Protein AF-A0A3A5UY85-F1 (afdb_monomer)

Sequence (448 aa):
MHGHKLKMVFPMKDLMKEEVSGLGKKTQSRNLIFLYSEVRLLDKEVIKKYKILIQDVENYVLKKNGRRKATRKHWTPEDREKWKLRYPECPLCHESYDESNPITKEHITPLFLGGPERDCNVIAICHKCNKSRDNVMKKLLATTDIAQIRERWPAIKPAVDNFVIWCHITLYDYDNLDQVKDLNHAFKNERNIDLAVKNKNNFLINNSKSFFYSVLDSLRNITSKKDMPLNSGSDIKLDSVSSIIPAEKTNTSSINDNTIIRPDVIFDLNNWVLENWKNKSDYNKMKTQILRHEKDNGGNRKLRTILKDDFDIPKSWSVKKISSYFEDLKTKIQSSTVKTPINTVQEKEPNVIPSRDELKVILAKNITKRIGANTYKDGFKISQIAYIFKQSKEKYEVSWNKFFTHLGVKYEENVETTCKKLLLELDLTIEESLDKNGDQKYLFSESN

Nearest PDB structures (foldseek):
  8fnk-assembly1_8  TM=1.604E-01  e=4.053E+00  Trypanosoma brucei

Mean predicted aligned error: 19.49 Å

pLDDT: mean 78.73, std 24.29, range [28.2, 98.06]

Secondary structure (DSSP, 8-state):
-----------------S---SSSSHHHHHHHHHHHHS-PPPPHHHHHHTHHHHHHHHHHHTTTT-PPPPPPPPPPHHHHHHHHHH-SB-TTT-PBPSSSS-EEEEESS-GGGT--SSGGGEEEEEHHHHHHHHHHHHHHHS---HHHHHHTTTTTHHHHHHHHHHHHHHHH-GGGGGGGHHHHHHHHHHHS--HHHHHHHHTTT--S--HHHHHHHHHHHTTS------------------------------------PPPSS---HHHHHHHH--SGGGHHHHHHHHHHHHHHTT----HHHHHHHHH---TT--HHHHHHHHHHHHHHHHHHHSS-S----------PPPPHHHHHHHHHHHHHHHHTSGGGTT-B-HHHHHHHHHHHHHHTT--HHHHHHHTT----S-HHHHHHHHHHTSS-EEEEEE-TTS-EEEEEEPP-

Radius of gyration: 32.76 Å; Cα contacts (8 Å, |Δi|>4): 373; chains: 1; bounding box: 112×109×75 Å

Structure (mmCIF, N/CA/C/O backbone):
data_AF-A0A3A5UY85-F1
#
_entry.id   AF-A0A3A5UY85-F1
#
loop_
_atom_site.group_PDB
_atom_site.id
_atom_site.type_symbol
_atom_site.label_atom_id
_atom_site.label_alt_id
_atom_site.label_comp_id
_atom_site.label_asym_id
_atom_site.label_entity_id
_atom_site.label_seq_id
_atom_site.pdbx_PDB_ins_code
_atom_site.Cartn_x
_atom_site.Cartn_y
_atom_site.Cartn_z
_atom_site.occupancy
_atom_site.B_iso_or_equiv
_atom_site.auth_seq_id
_atom_site.auth_comp_id
_atom_site.auth_asym_id
_atom_site.auth_atom_id
_atom_site.pdbx_PDB_model_num
ATOM 1 N N . MET A 1 1 ? 46.409 -63.428 36.187 1.00 35.91 1 MET A N 1
ATOM 2 C CA . MET A 1 1 ? 47.517 -62.453 36.131 1.00 35.91 1 MET A CA 1
ATOM 3 C C . MET A 1 1 ? 46.951 -61.127 35.640 1.00 35.91 1 MET A C 1
ATOM 5 O O . MET A 1 1 ? 46.199 -61.150 34.679 1.00 35.91 1 MET A O 1
ATOM 9 N N . HIS A 1 2 ? 47.222 -60.063 36.408 1.00 31.78 2 HIS A N 1
ATOM 10 C CA . HIS A 1 2 ? 47.267 -58.613 36.115 1.00 31.78 2 HIS A CA 1
ATOM 11 C C . HIS A 1 2 ? 46.887 -58.169 34.691 1.00 31.78 2 HIS A C 1
ATOM 13 O O . HIS A 1 2 ? 47.357 -58.764 33.735 1.00 31.78 2 HIS A O 1
ATOM 19 N N . GLY A 1 3 ? 46.126 -57.105 34.429 1.00 30.69 3 GLY A N 1
ATOM 20 C CA . GLY A 1 3 ? 45.697 -55.886 35.141 1.00 30.69 3 GLY A CA 1
ATOM 21 C C . GLY A 1 3 ? 45.081 -54.973 34.047 1.00 30.69 3 GLY A C 1
ATOM 22 O O . GLY A 1 3 ? 45.159 -55.311 32.874 1.00 30.69 3 GLY A O 1
ATOM 23 N N . HIS A 1 4 ? 44.413 -53.842 34.246 1.00 33.75 4 HIS A N 1
ATOM 24 C CA . HIS A 1 4 ? 44.145 -52.975 35.379 1.00 33.75 4 HIS A CA 1
ATOM 25 C C . HIS A 1 4 ? 42.808 -52.258 35.104 1.00 33.75 4 HIS A C 1
ATOM 27 O O . HIS A 1 4 ? 42.545 -51.811 33.991 1.00 33.75 4 HIS A O 1
ATOM 33 N N . LYS A 1 5 ? 41.981 -52.121 36.146 1.00 37.00 5 LYS A N 1
ATOM 34 C CA . LYS A 1 5 ? 40.860 -51.176 36.223 1.00 37.00 5 LYS A CA 1
ATOM 35 C C . LYS A 1 5 ? 41.402 -49.781 36.536 1.00 37.00 5 LYS A C 1
ATOM 37 O O . LYS A 1 5 ? 42.218 -49.654 37.444 1.00 37.00 5 LYS A O 1
ATOM 42 N N . LEU A 1 6 ? 40.834 -48.754 35.910 1.00 30.16 6 LEU A N 1
ATOM 43 C CA . LEU A 1 6 ? 40.853 -47.382 36.421 1.00 30.16 6 LEU A CA 1
ATOM 44 C C . LEU A 1 6 ? 39.433 -46.804 36.357 1.00 30.16 6 LEU A C 1
ATOM 46 O O . LEU A 1 6 ? 38.905 -46.480 35.299 1.00 30.16 6 LEU A O 1
ATOM 50 N N . LYS A 1 7 ? 38.806 -46.747 37.537 1.00 35.53 7 LYS A N 1
ATOM 51 C CA . LYS A 1 7 ? 37.740 -45.800 37.884 1.00 35.53 7 LYS A CA 1
ATOM 52 C C . LYS A 1 7 ? 38.403 -44.446 38.143 1.00 35.53 7 LYS A C 1
ATOM 54 O O . LYS A 1 7 ? 39.467 -44.447 38.750 1.00 35.53 7 LYS A O 1
ATOM 59 N N . MET A 1 8 ? 37.730 -43.341 37.828 1.00 28.20 8 MET A N 1
ATOM 60 C CA . MET A 1 8 ? 37.436 -42.246 38.775 1.00 28.20 8 MET A CA 1
ATOM 61 C C . MET A 1 8 ? 36.585 -41.175 38.063 1.00 28.20 8 MET A C 1
ATOM 63 O O . MET A 1 8 ? 36.886 -40.804 36.939 1.00 28.20 8 MET A O 1
ATOM 67 N N . VAL A 1 9 ? 35.356 -40.926 38.530 1.00 29.23 9 VAL A N 1
ATOM 68 C CA . VAL A 1 9 ? 34.951 -39.882 39.504 1.00 29.23 9 VAL A CA 1
ATOM 69 C C . VAL A 1 9 ? 34.845 -38.499 38.843 1.00 29.23 9 VAL A C 1
ATOM 71 O O . VAL A 1 9 ? 35.841 -37.860 38.535 1.00 29.23 9 VAL A O 1
ATOM 74 N N . PHE A 1 10 ? 33.600 -38.042 38.672 1.00 31.34 10 PHE A N 1
ATOM 75 C CA . PHE A 1 10 ? 33.256 -36.627 38.498 1.00 31.34 10 PHE A CA 1
ATOM 76 C C . PHE A 1 10 ? 33.527 -35.861 39.801 1.00 31.34 10 PHE A C 1
ATOM 78 O O . PHE A 1 10 ? 33.289 -36.397 40.886 1.00 31.34 10 PHE A O 1
ATOM 85 N N . PRO A 1 11 ? 33.860 -34.567 39.698 1.00 33.00 11 PRO A N 1
ATOM 86 C CA . PRO A 1 11 ? 32.895 -33.612 40.230 1.00 33.00 11 PRO A CA 1
ATOM 87 C C . PRO A 1 11 ? 32.615 -32.430 39.294 1.00 33.00 11 PRO A C 1
ATOM 89 O O . PRO A 1 11 ? 33.495 -31.889 38.631 1.00 33.00 11 PRO A O 1
ATOM 92 N N . MET A 1 12 ? 31.346 -32.014 39.311 1.00 32.44 12 MET A N 1
ATOM 93 C CA . MET A 1 12 ? 30.898 -30.666 38.970 1.00 32.44 12 MET A CA 1
ATOM 94 C C . MET A 1 12 ? 31.735 -29.615 39.708 1.00 32.44 12 MET A C 1
ATOM 96 O O . MET A 1 12 ? 31.820 -29.670 40.936 1.00 32.44 12 MET A O 1
ATOM 100 N N . LYS A 1 13 ? 32.213 -28.604 38.981 1.00 34.31 13 LYS A N 1
ATOM 101 C CA . LYS A 1 13 ? 31.913 -27.176 39.191 1.00 34.31 13 LYS A CA 1
ATOM 102 C C . LYS A 1 13 ? 32.659 -26.351 38.136 1.00 34.31 13 LYS A C 1
ATOM 104 O O . LYS A 1 13 ? 33.757 -26.704 37.735 1.00 34.31 13 LYS A O 1
ATOM 109 N N . ASP A 1 14 ? 32.006 -25.273 37.716 1.00 37.28 14 ASP A N 1
ATOM 110 C CA . ASP A 1 14 ? 32.562 -24.142 36.968 1.00 37.28 14 ASP A CA 1
ATOM 111 C C . ASP A 1 14 ? 32.840 -24.341 35.472 1.00 37.28 14 ASP A C 1
ATOM 113 O O . ASP A 1 14 ? 33.970 -24.523 35.041 1.00 37.28 14 ASP A O 1
ATOM 117 N N . LEU A 1 15 ? 31.774 -24.213 34.671 1.00 29.98 15 LEU A N 1
ATOM 118 C CA . LEU A 1 15 ? 31.767 -23.486 33.388 1.00 29.98 15 LEU A CA 1
ATOM 119 C C . LEU A 1 15 ? 30.311 -23.296 32.920 1.00 29.98 15 LEU A C 1
ATOM 121 O O . LEU A 1 15 ? 29.871 -23.778 31.882 1.00 29.98 15 LEU A O 1
ATOM 125 N N . MET A 1 16 ? 29.526 -22.593 33.741 1.00 37.31 16 MET A N 1
ATOM 126 C CA . MET A 1 16 ? 28.366 -21.849 33.257 1.00 37.31 16 MET A CA 1
ATOM 127 C C . MET A 1 16 ? 28.784 -20.394 33.106 1.00 37.31 16 MET A C 1
ATOM 129 O O . MET A 1 16 ? 28.850 -19.673 34.099 1.00 37.31 16 MET A O 1
ATOM 133 N N . LYS A 1 17 ? 29.051 -19.975 31.870 1.00 36.53 17 LYS A N 1
ATOM 134 C CA . LYS A 1 17 ? 28.729 -18.645 31.342 1.00 36.53 17 LYS A CA 1
ATOM 135 C C . LYS A 1 17 ? 29.051 -18.620 29.849 1.00 36.53 17 LYS A C 1
ATOM 137 O O . LYS A 1 17 ? 30.120 -19.045 29.445 1.00 36.53 17 LYS A O 1
ATOM 142 N N . GLU A 1 18 ? 28.085 -18.089 29.104 1.00 34.22 18 GLU A N 1
ATOM 143 C CA . GLU A 1 18 ? 28.161 -17.684 27.696 1.00 34.22 18 GLU A CA 1
ATOM 144 C C . GLU A 1 18 ? 28.104 -18.800 26.644 1.00 34.22 18 GLU A C 1
ATOM 146 O O . GLU A 1 18 ? 29.111 -19.327 26.207 1.00 34.22 18 GLU A O 1
ATOM 151 N N . GLU A 1 19 ? 26.881 -19.119 26.200 1.00 33.03 19 GLU A N 1
ATOM 152 C CA . GLU A 1 19 ? 26.467 -18.963 24.791 1.00 33.03 19 GLU A CA 1
ATOM 153 C C . GLU A 1 19 ? 24.985 -19.357 24.623 1.00 33.03 19 GLU A C 1
ATOM 155 O O . GLU A 1 19 ? 24.621 -20.422 24.133 1.00 33.03 19 GLU A O 1
ATOM 160 N N . VAL A 1 20 ? 24.080 -18.457 25.026 1.00 36.06 20 VAL A N 1
ATOM 161 C CA . VAL A 1 20 ? 22.674 -18.481 24.584 1.00 36.06 20 VAL A CA 1
ATOM 162 C C . VAL A 1 20 ? 22.313 -17.089 24.072 1.00 36.06 20 VAL A C 1
ATOM 164 O O . VAL A 1 20 ? 21.656 -16.301 24.743 1.00 36.06 20 VAL A O 1
ATOM 167 N N . SER A 1 21 ? 22.782 -16.752 22.869 1.00 36.97 21 SER A N 1
ATOM 168 C CA . SER A 1 21 ? 22.345 -15.541 22.150 1.00 36.97 21 SER A CA 1
ATOM 169 C C . SER A 1 21 ? 22.345 -15.685 20.616 1.00 36.97 21 SER A C 1
ATOM 171 O O . SER A 1 21 ? 22.258 -14.694 19.893 1.00 36.97 21 SER A O 1
ATOM 173 N N . GLY A 1 22 ? 22.374 -16.918 20.087 1.00 36.06 22 GLY A N 1
ATOM 174 C CA . GLY A 1 22 ? 22.516 -17.179 18.644 1.00 36.06 22 GLY A CA 1
ATOM 175 C C . GLY A 1 22 ? 21.291 -17.722 17.892 1.00 36.06 22 GLY A C 1
ATOM 176 O O . GLY A 1 22 ? 21.334 -17.818 16.666 1.00 36.06 22 GLY A O 1
ATOM 177 N N . LEU A 1 23 ? 20.191 -18.080 18.569 1.00 33.75 23 LEU A N 1
ATOM 178 C CA . LEU A 1 23 ? 19.066 -18.807 17.943 1.00 33.75 23 LEU A CA 1
ATOM 179 C C . LEU A 1 23 ? 17.850 -17.948 17.545 1.00 33.75 23 LEU A C 1
ATOM 181 O O . LEU A 1 23 ? 16.936 -18.449 16.899 1.00 33.75 23 LEU A O 1
ATOM 185 N N . GLY A 1 24 ? 17.850 -16.643 17.832 1.00 35.28 24 GLY A N 1
ATOM 186 C CA . GLY A 1 24 ? 16.693 -15.771 17.564 1.00 35.28 24 GLY A CA 1
ATOM 187 C C . GLY A 1 24 ? 16.572 -15.210 16.138 1.00 35.28 24 GLY A C 1
ATOM 188 O O . GLY A 1 24 ? 15.502 -14.741 15.765 1.00 35.28 24 GLY A O 1
ATOM 189 N N . LYS A 1 25 ? 17.641 -15.235 15.324 1.00 37.88 25 LYS A N 1
ATOM 190 C CA . LYS A 1 25 ? 17.666 -14.566 14.000 1.00 37.88 25 LYS A CA 1
ATOM 191 C C . LYS A 1 25 ? 17.531 -15.513 12.797 1.00 37.88 25 LYS A C 1
ATOM 193 O O . LYS A 1 25 ? 17.111 -15.075 11.730 1.00 37.88 25 LYS A O 1
ATOM 198 N N . LYS A 1 26 ? 17.841 -16.808 12.953 1.00 40.97 26 LYS A N 1
ATOM 199 C CA . LYS A 1 26 ? 17.858 -17.793 11.847 1.00 40.97 26 LYS A CA 1
ATOM 200 C C . LYS A 1 26 ? 16.463 -18.217 11.361 1.00 40.97 26 LYS A C 1
ATOM 202 O O . LYS A 1 26 ? 16.309 -18.594 10.205 1.00 40.97 26 LYS A O 1
ATOM 207 N N . THR A 1 27 ? 15.434 -18.101 12.197 1.00 37.41 27 THR A N 1
ATOM 208 C CA . THR A 1 27 ? 14.047 -18.458 11.838 1.00 37.41 27 THR A CA 1
ATOM 209 C C . THR A 1 27 ? 13.308 -17.325 11.114 1.00 37.41 27 THR A C 1
ATOM 211 O O . THR A 1 27 ? 12.281 -17.552 10.479 1.00 37.41 27 THR A O 1
ATOM 214 N N . GLN A 1 28 ? 13.827 -16.093 11.171 1.00 39.16 28 GLN A N 1
ATOM 215 C CA . GLN A 1 28 ? 13.158 -14.909 10.626 1.00 39.16 28 GLN A CA 1
ATOM 216 C C . GLN A 1 28 ? 13.405 -14.727 9.118 1.00 39.16 28 GLN A C 1
ATOM 218 O O . GLN A 1 28 ? 12.504 -14.291 8.405 1.00 39.16 28 GLN A O 1
ATOM 223 N N . SER A 1 29 ? 14.580 -15.120 8.609 1.00 39.28 29 SER A N 1
ATOM 224 C CA . SER A 1 29 ? 14.909 -15.049 7.175 1.00 39.28 29 SER A CA 1
ATOM 225 C C . SER A 1 29 ? 14.191 -16.120 6.343 1.00 39.28 29 SER A C 1
ATOM 227 O O . SER A 1 29 ? 13.728 -15.817 5.244 1.00 39.28 29 SER A O 1
ATOM 229 N N . ARG A 1 30 ? 14.018 -17.339 6.881 1.00 37.47 30 ARG A N 1
ATOM 230 C CA . ARG A 1 30 ? 13.264 -18.428 6.226 1.00 37.47 30 ARG A CA 1
ATOM 231 C C . ARG A 1 30 ? 11.783 -18.084 6.014 1.00 37.47 30 ARG A C 1
ATOM 233 O O . ARG A 1 30 ? 11.247 -18.375 4.952 1.00 37.47 30 ARG A O 1
ATOM 240 N N . ASN A 1 31 ? 11.154 -17.377 6.956 1.00 40.06 31 ASN A N 1
ATOM 241 C CA . ASN A 1 31 ? 9.752 -16.952 6.831 1.00 40.06 31 ASN A CA 1
ATOM 242 C C . ASN A 1 31 ? 9.541 -15.783 5.852 1.00 40.06 31 ASN A C 1
ATOM 244 O O . ASN A 1 31 ? 8.447 -15.618 5.319 1.00 40.06 31 ASN A O 1
ATOM 248 N N . LEU A 1 32 ? 10.570 -14.969 5.591 1.00 40.25 32 LEU A N 1
ATOM 249 C CA . LEU A 1 32 ? 10.445 -13.801 4.713 1.00 40.25 32 LEU A CA 1
ATOM 250 C C . LEU A 1 32 ? 10.407 -14.164 3.223 1.00 40.25 32 LEU A C 1
ATOM 252 O O . LEU A 1 32 ? 9.747 -13.480 2.446 1.00 40.25 32 LEU A O 1
ATOM 256 N N . ILE A 1 33 ? 11.119 -15.220 2.821 1.00 40.25 33 ILE A N 1
ATOM 257 C CA . ILE A 1 33 ? 11.165 -15.686 1.425 1.00 40.25 33 ILE A CA 1
ATOM 258 C C . ILE A 1 33 ? 9.857 -16.391 1.042 1.00 40.25 33 ILE A C 1
ATOM 260 O O . ILE A 1 33 ? 9.385 -16.207 -0.076 1.00 40.25 33 ILE A O 1
ATOM 264 N N . PHE A 1 34 ? 9.232 -17.102 1.987 1.00 39.78 34 PHE A N 1
ATOM 265 C CA . PHE A 1 34 ? 7.960 -17.800 1.774 1.00 39.78 34 PHE A CA 1
ATOM 266 C C . PHE A 1 34 ? 6.793 -16.833 1.504 1.00 39.78 34 PHE A C 1
ATOM 268 O O . PHE A 1 34 ? 5.946 -17.085 0.652 1.00 39.78 34 PHE A O 1
ATOM 275 N N . LEU A 1 35 ? 6.789 -15.665 2.157 1.00 45.19 35 LEU A N 1
ATOM 276 C CA . LEU A 1 35 ? 5.697 -14.700 2.018 1.00 45.19 35 LEU A CA 1
ATOM 277 C C . LEU A 1 35 ? 5.619 -14.036 0.637 1.00 45.19 35 LEU A C 1
ATOM 279 O O . LEU A 1 35 ? 4.523 -13.665 0.245 1.00 45.19 35 LEU A O 1
ATOM 283 N N . TYR A 1 36 ? 6.718 -13.880 -0.117 1.00 47.06 36 TYR A N 1
ATOM 284 C CA . TYR A 1 36 ? 6.665 -13.204 -1.430 1.00 47.06 36 TYR A CA 1
ATOM 285 C C . TYR A 1 36 ? 6.184 -14.109 -2.572 1.00 47.06 36 TYR A C 1
ATOM 287 O O . TYR A 1 36 ? 5.595 -13.596 -3.523 1.00 47.06 36 TYR A O 1
ATOM 295 N N . SER A 1 37 ? 6.408 -15.425 -2.490 1.00 43.88 37 SER A N 1
ATOM 296 C CA . SER A 1 37 ? 5.888 -16.397 -3.464 1.00 43.88 37 SER A CA 1
ATOM 297 C C . SER A 1 37 ? 4.410 -16.725 -3.245 1.00 43.88 37 SER A C 1
ATOM 299 O O . SER A 1 37 ? 3.731 -17.089 -4.200 1.00 43.88 37 SER A O 1
ATOM 301 N N . GLU A 1 38 ? 3.903 -16.560 -2.020 1.00 50.88 38 GLU A N 1
ATOM 302 C CA . GLU A 1 38 ? 2.523 -16.902 -1.649 1.00 50.88 38 GLU A CA 1
ATOM 303 C C . GLU A 1 38 ? 1.582 -15.701 -1.523 1.00 50.88 38 GLU A C 1
ATOM 305 O O . GLU A 1 38 ? 0.429 -15.883 -1.143 1.00 50.88 38 GLU A O 1
ATOM 310 N N . VAL A 1 39 ? 2.017 -14.476 -1.851 1.00 59.44 39 VAL A N 1
ATOM 311 C CA . VAL A 1 39 ? 1.088 -13.339 -1.889 1.00 59.44 39 VAL A CA 1
ATOM 312 C C . VAL A 1 39 ? 0.005 -13.630 -2.927 1.00 59.44 39 VAL A C 1
ATOM 314 O O . VAL A 1 39 ? 0.216 -13.454 -4.133 1.00 59.44 39 VAL A O 1
ATOM 317 N N . ARG A 1 40 ? -1.166 -14.068 -2.457 1.00 66.75 40 ARG A N 1
ATOM 318 C CA . ARG A 1 40 ? -2.323 -14.299 -3.309 1.00 66.75 40 ARG A CA 1
ATOM 319 C C . ARG A 1 40 ? -2.655 -12.989 -4.014 1.00 66.75 40 ARG A C 1
ATOM 321 O O . ARG A 1 40 ? -2.684 -11.913 -3.408 1.00 66.75 40 ARG A O 1
ATOM 328 N N . LEU A 1 41 ? -2.833 -13.073 -5.327 1.00 78.62 41 LEU A N 1
ATOM 329 C CA . LEU A 1 41 ? -3.281 -11.928 -6.102 1.00 78.62 41 LEU A CA 1
ATOM 330 C C . LEU A 1 41 ? -4.727 -11.642 -5.702 1.00 78.62 41 LEU A C 1
ATOM 332 O O . LEU A 1 41 ? -5.552 -12.552 -5.704 1.00 78.62 41 LEU A O 1
ATOM 336 N N . LEU A 1 42 ? -4.999 -10.390 -5.344 1.00 87.69 42 LEU A N 1
ATOM 337 C CA . LEU A 1 42 ? -6.353 -9.922 -5.075 1.00 87.69 42 LEU A CA 1
ATOM 338 C C . LEU A 1 42 ? -7.204 -10.041 -6.335 1.00 87.69 42 LEU A C 1
ATOM 340 O O . LEU A 1 42 ? -6.714 -9.793 -7.445 1.00 87.69 42 LEU A O 1
ATOM 344 N N . ASP A 1 43 ? -8.488 -10.342 -6.155 1.00 90.69 43 ASP A N 1
ATOM 345 C CA . ASP A 1 43 ? -9.430 -10.328 -7.262 1.00 90.69 43 ASP A CA 1
ATOM 346 C C . ASP A 1 43 ? -9.480 -8.949 -7.931 1.00 90.69 43 ASP A C 1
ATOM 348 O O . ASP A 1 43 ? -9.370 -7.893 -7.297 1.00 90.69 43 ASP A O 1
ATOM 352 N N . LYS A 1 44 ? -9.666 -8.949 -9.256 1.00 91.00 44 LYS A N 1
ATOM 353 C CA . LYS A 1 44 ? -9.647 -7.722 -10.068 1.00 91.00 44 LYS A CA 1
ATOM 354 C C . LYS A 1 44 ? -10.682 -6.697 -9.600 1.00 91.00 44 LYS A C 1
ATOM 356 O O . LYS A 1 44 ? -10.389 -5.503 -9.620 1.00 91.00 44 LYS A O 1
ATOM 361 N N . GLU A 1 45 ? -11.854 -7.147 -9.153 1.00 94.44 45 GLU A N 1
ATOM 362 C CA . GLU A 1 45 ? -12.906 -6.262 -8.641 1.00 94.44 45 GLU A CA 1
ATOM 363 C C . GLU A 1 45 ? -12.510 -5.598 -7.315 1.00 94.44 45 GLU A C 1
ATOM 365 O O . GLU A 1 45 ? -12.752 -4.404 -7.133 1.00 94.44 45 GLU A O 1
ATOM 370 N N . VAL A 1 46 ? -11.799 -6.310 -6.435 1.00 93.75 46 VAL A N 1
ATOM 371 C CA . VAL A 1 46 ? -11.248 -5.747 -5.191 1.00 93.75 46 VAL A CA 1
ATOM 372 C C . VAL A 1 46 ? -10.190 -4.698 -5.521 1.00 93.75 46 VAL A C 1
ATOM 374 O O . VAL A 1 46 ? -10.244 -3.572 -5.029 1.00 93.75 46 VAL A O 1
ATOM 377 N N . ILE A 1 47 ? -9.260 -5.018 -6.427 1.00 94.06 47 ILE A N 1
ATOM 378 C CA . ILE A 1 47 ? -8.240 -4.063 -6.887 1.00 94.06 47 ILE A CA 1
ATOM 379 C C . ILE A 1 47 ? -8.900 -2.817 -7.487 1.00 94.06 47 ILE A C 1
ATOM 381 O O . ILE A 1 47 ? -8.480 -1.695 -7.205 1.00 94.06 47 ILE A O 1
ATOM 385 N N . LYS A 1 48 ? -9.951 -2.991 -8.296 1.00 94.94 48 LYS A N 1
ATOM 386 C CA . LYS A 1 48 ? -10.708 -1.892 -8.904 1.00 94.94 48 LYS A CA 1
ATOM 387 C C . LYS A 1 48 ? -11.392 -1.026 -7.845 1.00 94.94 48 LYS A C 1
ATOM 389 O O . LYS A 1 48 ? -11.284 0.198 -7.928 1.00 94.94 48 LYS A O 1
ATOM 394 N N . LYS A 1 49 ? -12.018 -1.636 -6.833 1.00 96.56 49 LYS A N 1
ATOM 395 C CA . LYS A 1 49 ? -12.637 -0.947 -5.687 1.00 96.56 49 LYS A CA 1
ATOM 396 C C . LYS A 1 49 ? -11.624 -0.086 -4.928 1.00 96.56 49 LYS A C 1
ATOM 398 O O . LYS A 1 49 ? -11.911 1.065 -4.611 1.00 96.56 49 LYS A O 1
ATOM 403 N N . TYR A 1 50 ? -10.413 -0.601 -4.713 1.00 97.00 50 TYR A N 1
ATOM 404 C CA . TYR A 1 50 ? -9.342 0.088 -3.984 1.00 97.00 50 TYR A CA 1
ATOM 405 C C . TYR A 1 50 ? -8.349 0.852 -4.878 1.00 97.00 50 TYR A C 1
ATOM 407 O O . TYR A 1 50 ? -7.321 1.332 -4.396 1.00 97.00 50 TYR A O 1
ATOM 415 N N . LYS A 1 51 ? -8.647 1.034 -6.171 1.00 96.62 51 LYS A N 1
ATOM 416 C CA . LYS A 1 51 ? -7.721 1.627 -7.151 1.00 96.62 51 LYS A CA 1
ATOM 417 C C . LYS A 1 51 ? -7.202 3.005 -6.735 1.00 96.62 51 LYS A C 1
ATOM 419 O O . LYS A 1 51 ? -6.014 3.275 -6.888 1.00 96.62 51 LYS A O 1
ATOM 424 N N . ILE A 1 52 ? -8.075 3.868 -6.207 1.00 96.38 52 ILE A N 1
ATOM 425 C CA . ILE A 1 52 ? -7.698 5.228 -5.782 1.00 96.38 52 ILE A CA 1
ATOM 426 C C . ILE A 1 52 ? -6.681 5.167 -4.636 1.00 96.38 52 ILE A C 1
ATOM 428 O O . ILE A 1 52 ? -5.650 5.833 -4.690 1.00 96.38 52 ILE A O 1
ATOM 432 N N . LEU A 1 53 ? -6.937 4.317 -3.639 1.00 96.75 53 LEU A N 1
ATOM 433 C CA . LEU A 1 53 ? -6.058 4.113 -2.490 1.00 96.75 53 LEU A CA 1
ATOM 434 C C . LEU A 1 53 ? -4.677 3.594 -2.917 1.00 96.75 53 LEU A C 1
ATOM 436 O O . LEU A 1 53 ? -3.658 4.148 -2.503 1.00 96.75 53 LEU A O 1
ATOM 440 N N . ILE A 1 54 ? -4.645 2.574 -3.779 1.00 97.19 54 ILE A N 1
ATOM 441 C CA . ILE A 1 54 ? -3.403 2.020 -4.342 1.00 97.19 54 ILE A CA 1
ATOM 442 C C . ILE A 1 54 ? -2.623 3.110 -5.084 1.00 97.19 54 ILE A C 1
ATOM 444 O O . ILE A 1 54 ? -1.420 3.275 -4.874 1.00 97.19 54 ILE A O 1
ATOM 448 N N . GLN A 1 55 ? -3.309 3.887 -5.927 1.00 96.88 55 GLN A N 1
ATOM 449 C CA . GLN A 1 55 ? -2.690 4.957 -6.701 1.00 96.88 55 GLN A CA 1
ATOM 450 C C . GLN A 1 55 ? -2.113 6.053 -5.798 1.00 96.88 55 GLN A C 1
ATOM 452 O O . GLN A 1 55 ? -1.029 6.567 -6.072 1.00 96.88 55 GLN A O 1
ATOM 457 N N . ASP A 1 56 ? -2.803 6.409 -4.714 1.00 95.56 56 ASP A N 1
ATOM 458 C CA . ASP A 1 56 ? -2.330 7.398 -3.748 1.00 95.56 56 ASP A CA 1
ATOM 459 C C . ASP A 1 56 ? -1.057 6.948 -3.023 1.00 95.56 56 ASP A C 1
ATOM 461 O O . ASP A 1 56 ? -0.112 7.737 -2.891 1.00 95.56 56 ASP A O 1
ATOM 465 N N . VAL A 1 57 ? -1.011 5.683 -2.597 1.00 97.38 57 VAL A N 1
ATOM 466 C CA . VAL A 1 57 ? 0.180 5.079 -1.984 1.00 97.38 57 VAL A CA 1
ATOM 467 C C . VAL A 1 57 ? 1.328 5.047 -2.983 1.00 97.38 57 VAL A C 1
ATOM 469 O O . VAL A 1 57 ? 2.423 5.513 -2.671 1.00 97.38 57 VAL A O 1
ATOM 472 N N . GLU A 1 58 ? 1.086 4.578 -4.208 1.00 97.19 58 GLU A N 1
ATOM 473 C CA . GLU A 1 58 ? 2.103 4.554 -5.258 1.00 97.19 58 GLU A CA 1
ATOM 474 C C . GLU A 1 58 ? 2.645 5.960 -5.546 1.00 97.19 58 GLU A C 1
ATOM 476 O O . GLU A 1 58 ? 3.860 6.165 -5.591 1.00 97.19 58 GLU A O 1
ATOM 481 N N . ASN A 1 59 ? 1.765 6.949 -5.704 1.00 96.31 59 ASN A N 1
ATOM 482 C CA . ASN A 1 59 ? 2.161 8.328 -5.968 1.00 96.31 59 ASN A CA 1
ATOM 483 C C . ASN A 1 59 ? 3.032 8.900 -4.843 1.00 96.31 59 ASN A C 1
ATOM 485 O O . ASN A 1 59 ? 3.968 9.661 -5.106 1.00 96.31 59 ASN A O 1
ATOM 489 N N . TYR A 1 60 ? 2.749 8.535 -3.591 1.00 97.00 60 TYR A N 1
ATOM 490 C CA . TYR A 1 60 ? 3.558 8.926 -2.443 1.00 97.00 60 TYR A CA 1
ATOM 491 C C . TYR A 1 60 ? 4.914 8.202 -2.407 1.00 97.00 60 TYR A C 1
ATOM 493 O O . TYR A 1 60 ? 5.963 8.843 -2.247 1.00 97.00 60 TYR A O 1
ATOM 501 N N . VAL A 1 61 ? 4.917 6.876 -2.589 1.00 96.19 61 VAL A N 1
ATOM 502 C CA . VAL A 1 61 ? 6.137 6.058 -2.630 1.00 96.19 61 VAL A CA 1
ATOM 503 C C . VAL A 1 61 ? 7.056 6.578 -3.733 1.00 96.19 61 VAL A C 1
ATOM 505 O O . VAL A 1 61 ? 8.207 6.899 -3.457 1.00 96.19 61 VAL A O 1
ATOM 508 N N . LEU A 1 62 ? 6.542 6.805 -4.939 1.00 94.69 62 LEU A N 1
ATOM 509 C CA . LEU A 1 62 ? 7.312 7.292 -6.086 1.00 94.69 62 LEU A CA 1
ATOM 510 C C . LEU A 1 62 ? 7.562 8.808 -6.092 1.00 94.69 62 LEU A C 1
ATOM 512 O O . LEU A 1 62 ? 8.120 9.327 -7.053 1.00 94.69 62 LEU A O 1
ATOM 516 N N . LYS A 1 63 ? 7.165 9.534 -5.037 1.00 92.19 63 LYS A N 1
ATOM 517 C CA . LYS A 1 63 ? 7.281 11.002 -4.927 1.00 92.19 63 LYS A CA 1
ATOM 518 C C . LYS A 1 63 ? 6.630 11.786 -6.084 1.00 92.19 63 LYS A C 1
ATOM 520 O O . LYS A 1 63 ? 6.942 12.963 -6.248 1.00 92.19 63 LYS A O 1
ATOM 525 N N . LYS A 1 64 ? 5.686 11.196 -6.828 1.00 86.94 64 LYS A N 1
ATOM 526 C CA . LYS A 1 64 ? 5.000 11.834 -7.972 1.00 86.94 64 LYS A CA 1
ATOM 527 C C . LYS A 1 64 ? 4.309 13.145 -7.574 1.00 86.94 64 LYS A C 1
ATOM 529 O O . LYS A 1 64 ? 4.338 14.111 -8.322 1.00 86.94 64 LYS A O 1
ATOM 534 N N . ASN A 1 65 ? 3.782 13.206 -6.350 1.00 79.25 65 ASN A N 1
ATOM 535 C CA . ASN A 1 65 ? 2.983 14.342 -5.876 1.00 79.25 65 ASN A CA 1
ATOM 536 C C . ASN A 1 65 ? 3.758 15.285 -4.934 1.00 79.25 65 ASN A C 1
ATOM 538 O O . ASN A 1 65 ? 3.150 16.130 -4.280 1.00 79.25 65 ASN A O 1
ATOM 542 N N . GLY A 1 66 ? 5.071 15.083 -4.746 1.00 84.06 66 GLY A N 1
ATOM 543 C CA . GLY A 1 66 ? 5.894 15.884 -3.823 1.00 84.06 66 GLY A CA 1
ATOM 544 C C . GLY A 1 66 ? 5.461 15.851 -2.344 1.00 84.06 66 GLY A C 1
ATOM 545 O O . GLY A 1 66 ? 5.981 16.615 -1.528 1.00 84.06 66 GLY A O 1
ATOM 546 N N . ARG A 1 67 ? 4.507 14.981 -1.977 1.00 88.44 67 ARG A N 1
ATOM 547 C CA . ARG A 1 67 ? 3.960 14.879 -0.617 1.00 88.44 67 ARG A CA 1
ATOM 548 C C . ARG A 1 67 ? 5.054 14.440 0.359 1.00 88.44 67 ARG A C 1
ATOM 550 O O . ARG A 1 67 ? 5.767 13.465 0.124 1.00 88.44 67 ARG A O 1
ATOM 557 N N . ARG A 1 68 ? 5.159 15.149 1.484 1.00 90.19 68 ARG A N 1
ATOM 558 C CA . ARG A 1 68 ? 6.021 14.770 2.614 1.00 90.19 68 ARG A CA 1
ATOM 559 C C . ARG A 1 68 ? 5.266 13.833 3.556 1.00 90.19 68 ARG A C 1
ATOM 561 O O . ARG A 1 68 ? 4.038 13.883 3.612 1.00 90.19 68 ARG A O 1
ATOM 568 N N . LYS A 1 69 ? 6.001 13.004 4.305 1.00 92.00 69 LYS A N 1
ATOM 569 C CA . LYS A 1 69 ? 5.437 12.193 5.396 1.00 92.00 69 LYS A CA 1
ATOM 570 C C . LYS A 1 69 ? 4.703 13.119 6.363 1.00 92.00 69 LYS A C 1
ATOM 572 O O . LYS A 1 69 ? 5.277 14.119 6.792 1.00 92.00 69 LYS A O 1
ATOM 577 N N . ALA A 1 70 ? 3.455 12.801 6.692 1.00 93.62 70 ALA A N 1
ATOM 578 C CA . ALA A 1 70 ? 2.721 13.584 7.675 1.00 93.62 70 ALA A CA 1
ATOM 579 C C . ALA A 1 70 ? 3.336 13.403 9.074 1.00 93.62 70 ALA A C 1
ATOM 581 O O . ALA A 1 70 ? 3.782 12.310 9.438 1.00 93.62 70 ALA A O 1
ATOM 582 N N . THR A 1 71 ? 3.362 14.480 9.855 1.00 94.44 71 THR A N 1
ATOM 583 C CA . THR A 1 71 ? 3.815 14.445 11.249 1.00 94.44 71 THR A CA 1
ATOM 584 C C . THR A 1 71 ? 2.729 13.818 12.115 1.00 94.44 71 THR A C 1
ATOM 586 O O . THR A 1 71 ? 1.608 14.327 12.159 1.00 94.44 71 THR A O 1
ATOM 589 N N . ARG A 1 72 ? 3.064 12.727 12.813 1.00 94.12 72 ARG A N 1
ATOM 590 C CA . ARG A 1 72 ? 2.159 12.065 13.760 1.00 94.12 72 ARG A CA 1
ATOM 591 C C . ARG A 1 72 ? 1.850 13.016 14.914 1.00 94.12 72 ARG A C 1
ATOM 593 O O . ARG A 1 72 ? 2.770 13.503 15.564 1.00 94.12 72 ARG A O 1
ATOM 600 N N . LYS A 1 73 ? 0.568 13.251 15.189 1.00 94.12 73 LYS A N 1
ATOM 601 C CA . LYS A 1 73 ? 0.122 13.988 16.376 1.00 94.12 73 LYS A CA 1
ATOM 602 C C . LYS A 1 73 ? -0.219 12.999 17.482 1.00 94.12 73 LYS A C 1
ATOM 604 O O . LYS A 1 73 ? -0.970 12.051 17.246 1.00 94.12 73 LYS A O 1
ATOM 609 N N . HIS A 1 74 ? 0.291 13.230 18.682 1.00 94.50 74 HIS A N 1
ATOM 610 C CA . HIS A 1 74 ? -0.104 12.458 19.856 1.00 94.50 74 HIS A CA 1
ATOM 611 C C . HIS A 1 74 ? -1.498 12.888 20.324 1.00 94.50 74 HIS A C 1
ATOM 613 O O . HIS A 1 74 ? -1.846 14.059 20.211 1.00 94.50 74 HIS A O 1
ATOM 619 N N . TRP A 1 75 ? -2.299 11.934 20.797 1.00 95.56 75 TRP A N 1
ATOM 620 C CA . TRP A 1 75 ? -3.563 12.237 21.470 1.00 95.56 75 TRP A CA 1
ATOM 621 C C . TRP A 1 75 ? -3.305 12.647 22.910 1.00 95.56 75 TRP A C 1
ATOM 623 O O . TRP A 1 75 ? -2.545 11.967 23.610 1.00 95.56 75 TRP A O 1
ATOM 633 N N . THR A 1 76 ? -3.979 13.708 23.344 1.00 96.50 76 THR A N 1
ATOM 634 C CA . THR A 1 76 ? -4.071 14.048 24.766 1.00 96.50 76 THR A CA 1
ATOM 635 C C . THR A 1 76 ? -4.983 13.045 25.495 1.00 96.50 76 THR A C 1
ATOM 637 O O . THR A 1 76 ? -5.682 12.255 24.844 1.00 96.50 76 THR A O 1
ATOM 640 N N . PRO A 1 77 ? -4.993 13.016 26.839 1.00 96.31 77 PRO A N 1
ATOM 641 C CA . PRO A 1 77 ? -5.977 12.239 27.593 1.00 96.31 77 PRO A CA 1
ATOM 642 C C . PRO A 1 77 ? -7.426 12.577 27.204 1.00 96.31 77 PRO A C 1
ATOM 644 O O . PRO A 1 77 ? -8.228 11.672 26.985 1.00 96.31 77 PRO A O 1
ATOM 647 N N . GLU A 1 78 ? -7.745 13.856 26.999 1.00 96.81 78 GLU A N 1
ATOM 648 C CA . GLU A 1 78 ? -9.084 14.316 26.607 1.00 96.81 78 GLU A CA 1
ATOM 649 C C . GLU A 1 78 ? -9.471 13.827 25.205 1.00 96.81 78 GLU A C 1
ATOM 651 O O . GLU A 1 78 ? -10.625 13.467 24.968 1.00 96.81 78 GLU A O 1
ATOM 656 N N . ASP A 1 79 ? -8.516 13.782 24.268 1.00 95.31 79 ASP A N 1
ATOM 657 C CA . ASP A 1 79 ? -8.745 13.191 22.948 1.00 95.31 79 ASP A CA 1
ATOM 658 C C . ASP A 1 79 ? -9.113 11.708 23.073 1.00 95.31 79 ASP A C 1
ATOM 660 O O . ASP A 1 79 ? -10.050 11.249 22.420 1.00 95.31 79 ASP A O 1
ATOM 664 N N . ARG A 1 80 ? -8.406 10.953 23.926 1.00 96.19 80 ARG A N 1
ATOM 665 C CA . ARG A 1 80 ? -8.679 9.522 24.140 1.00 96.19 80 ARG A CA 1
ATOM 666 C C . ARG A 1 80 ? -10.084 9.298 24.684 1.00 96.19 80 ARG A C 1
ATOM 668 O O . ARG A 1 80 ? -10.774 8.427 24.165 1.00 96.19 80 ARG A O 1
ATOM 675 N N . GLU A 1 81 ? 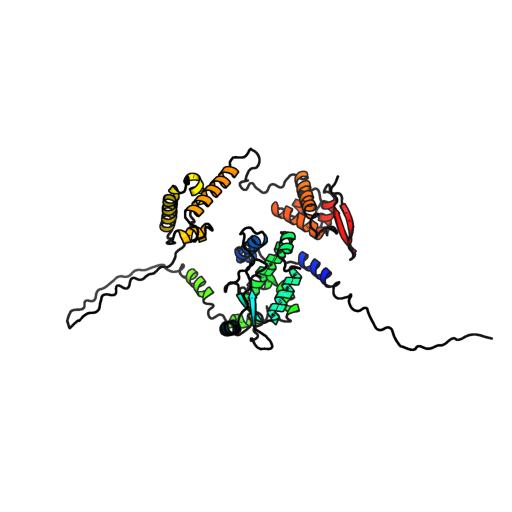-10.523 10.095 25.655 1.00 95.56 81 GLU A N 1
ATOM 676 C CA . GLU A 1 81 ? -11.883 9.996 26.199 1.00 95.56 81 GLU A CA 1
ATOM 677 C C . GLU A 1 81 ? -12.947 10.327 25.144 1.00 95.56 81 GLU A C 1
ATOM 679 O O . GLU A 1 81 ? -13.908 9.577 24.975 1.00 95.56 81 GLU A O 1
ATOM 684 N N . LYS A 1 82 ? -12.739 11.365 24.321 1.00 95.25 82 LYS A N 1
ATOM 685 C CA . LYS A 1 82 ? -13.633 11.653 23.182 1.00 95.25 82 LYS A CA 1
ATOM 686 C C . LYS A 1 82 ? -13.712 10.488 22.193 1.00 95.25 82 LYS A C 1
ATOM 688 O O . LYS A 1 82 ? -14.783 10.222 21.650 1.00 95.25 82 LYS A O 1
ATOM 693 N N . TRP A 1 83 ? -12.597 9.805 21.935 1.00 95.31 83 TRP A N 1
ATOM 694 C CA . TRP A 1 83 ? -12.575 8.641 21.050 1.00 95.31 83 TRP A CA 1
ATOM 695 C C . TRP A 1 83 ? -13.257 7.419 21.664 1.00 95.31 83 TRP A C 1
ATOM 697 O O . TRP A 1 83 ? -14.016 6.771 20.949 1.00 95.31 83 TRP A O 1
ATOM 707 N N . LYS A 1 84 ? -13.070 7.154 22.964 1.00 95.56 84 LYS A N 1
ATOM 708 C CA . LYS A 1 84 ? -13.806 6.105 23.692 1.00 95.56 84 LYS A CA 1
ATOM 709 C C . LYS A 1 84 ? -15.318 6.344 23.668 1.00 95.56 84 LYS A C 1
ATOM 711 O O . LYS A 1 84 ? -16.077 5.403 23.502 1.00 95.56 84 LYS A O 1
ATOM 716 N N . LEU A 1 85 ? -15.771 7.596 23.770 1.00 94.12 85 LEU A N 1
ATOM 717 C CA . LEU A 1 85 ? -17.201 7.919 23.672 1.00 94.12 85 LEU A CA 1
ATOM 718 C C . LEU A 1 85 ? -17.778 7.647 22.273 1.00 94.12 85 LEU A C 1
ATOM 720 O O . LEU A 1 85 ? -18.925 7.231 22.151 1.00 94.12 85 LEU A O 1
ATOM 724 N N . ARG A 1 86 ? -16.999 7.889 21.210 1.00 92.62 86 ARG A N 1
ATOM 725 C CA . ARG A 1 86 ? -17.429 7.637 19.820 1.00 92.62 86 ARG A CA 1
ATOM 726 C C . ARG A 1 86 ? -17.382 6.158 19.450 1.00 92.62 86 ARG A C 1
ATOM 728 O O . ARG A 1 86 ? -18.225 5.689 18.696 1.00 92.62 86 ARG A O 1
ATOM 735 N N . TYR A 1 87 ? -16.369 5.463 19.948 1.00 93.69 87 TYR A N 1
ATOM 736 C CA . TYR A 1 87 ? -16.113 4.054 19.706 1.00 93.69 87 TYR A CA 1
ATOM 737 C C . TYR A 1 87 ? -15.786 3.437 21.067 1.00 93.69 87 TYR A C 1
ATOM 739 O O . TYR A 1 87 ? -14.638 3.538 21.494 1.00 93.69 87 TYR A O 1
ATOM 747 N N . PRO A 1 88 ? -16.769 2.860 21.779 1.00 94.69 88 PRO A N 1
ATOM 748 C CA . PRO A 1 88 ? -16.553 2.314 23.124 1.00 94.69 88 PRO A CA 1
ATOM 749 C C . PRO A 1 88 ? -15.697 1.042 23.129 1.00 94.69 88 PRO A C 1
ATOM 751 O O . PRO A 1 88 ? -15.095 0.695 24.146 1.00 94.69 88 PRO A O 1
ATOM 754 N N . GLU A 1 89 ? -15.591 0.380 21.979 1.00 96.81 89 GLU A N 1
ATOM 755 C CA . GLU A 1 89 ? -14.866 -0.873 21.802 1.00 96.81 89 GLU A CA 1
ATOM 756 C C . GLU A 1 89 ? -13.860 -0.785 20.650 1.00 96.81 89 GLU A C 1
ATOM 758 O O . GLU A 1 89 ? -13.944 0.060 19.751 1.00 96.81 89 GLU A O 1
ATOM 763 N N . CYS A 1 90 ? -12.879 -1.683 20.673 1.00 96.88 90 CYS A N 1
ATOM 764 C CA . CYS A 1 90 ? -11.930 -1.851 19.582 1.00 96.88 90 CYS A CA 1
ATOM 765 C C . CYS A 1 90 ? -12.617 -2.445 18.343 1.00 96.88 90 CYS A C 1
ATOM 767 O O . CYS A 1 90 ? -13.069 -3.584 18.420 1.00 96.88 90 CYS A O 1
ATOM 769 N N . PRO A 1 91 ? -12.592 -1.787 17.169 1.00 94.56 91 PRO A N 1
ATOM 770 C CA . PRO A 1 91 ? -13.296 -2.264 15.972 1.00 94.56 91 PRO A CA 1
ATOM 771 C C . PRO A 1 91 ? -12.733 -3.573 15.390 1.00 94.56 91 PRO A C 1
ATOM 773 O O . PRO A 1 91 ? -13.343 -4.168 14.508 1.00 94.56 91 PRO A O 1
ATOM 776 N N . LEU A 1 92 ? -11.564 -4.028 15.860 1.00 94.50 92 LEU A N 1
ATOM 777 C CA . LEU A 1 92 ? -10.950 -5.286 15.426 1.00 94.50 92 LEU A CA 1
ATOM 778 C C . LEU A 1 92 ? -11.290 -6.464 16.346 1.00 94.50 92 LEU A C 1
ATOM 780 O O . LEU A 1 92 ? -11.564 -7.559 15.864 1.00 94.50 92 LEU A O 1
ATOM 784 N N . CYS A 1 93 ? -11.236 -6.273 17.669 1.00 94.94 93 CYS A N 1
ATOM 785 C CA . CYS A 1 93 ? -11.432 -7.367 18.630 1.00 94.94 93 CYS A CA 1
ATOM 786 C C . CYS A 1 93 ? -12.734 -7.287 19.432 1.00 94.94 93 CYS A C 1
ATOM 788 O O . CYS A 1 93 ? -13.060 -8.272 20.102 1.00 94.94 93 CYS A O 1
ATOM 790 N N . HIS A 1 94 ? -13.446 -6.158 19.347 1.00 94.25 94 HIS A N 1
ATOM 791 C CA . HIS A 1 94 ? -14.665 -5.823 20.096 1.00 94.25 94 HIS A CA 1
ATOM 792 C C . HIS A 1 94 ? -14.482 -5.928 21.617 1.00 94.25 94 HIS A C 1
ATOM 794 O O . HIS A 1 94 ? -15.380 -6.312 22.348 1.00 94.25 94 HIS A O 1
ATOM 800 N N . GLU A 1 95 ? -13.263 -5.663 22.097 1.00 95.75 95 GLU A N 1
ATOM 801 C CA . GLU A 1 95 ? -12.986 -5.527 23.532 1.00 95.75 95 GLU A CA 1
ATOM 802 C C . GLU A 1 95 ? -13.103 -4.045 23.904 1.00 95.75 95 GLU A C 1
ATOM 804 O O . GLU A 1 95 ? -12.632 -3.185 23.148 1.00 95.75 95 GLU A O 1
ATOM 809 N N . SER A 1 96 ? -13.683 -3.757 25.069 1.00 96.88 96 SER A N 1
ATOM 810 C CA . SER A 1 96 ? -13.739 -2.414 25.648 1.00 96.88 96 SER A CA 1
ATOM 811 C C . SER A 1 96 ? -12.344 -1.852 25.925 1.00 96.88 96 SER A C 1
ATOM 813 O O . SER A 1 96 ? -11.358 -2.586 26.071 1.00 96.88 96 SER A O 1
ATOM 815 N N . TYR A 1 97 ? -12.254 -0.526 25.999 1.00 97.31 97 TYR A N 1
ATOM 816 C CA . TYR A 1 97 ? -11.022 0.160 26.374 1.00 97.31 97 TYR A CA 1
ATOM 817 C C . TYR A 1 97 ? -10.932 0.349 27.887 1.00 97.31 97 TYR A C 1
ATOM 819 O O . TYR A 1 97 ? -11.698 1.116 28.466 1.00 97.31 97 TYR A O 1
ATOM 827 N N . ASP A 1 98 ? -9.935 -0.273 28.504 1.00 94.56 98 ASP A N 1
ATOM 828 C CA . ASP A 1 98 ? -9.627 -0.150 29.931 1.00 94.56 98 ASP A CA 1
ATOM 829 C C . ASP A 1 98 ? -8.105 -0.081 30.157 1.00 94.56 98 ASP A C 1
ATOM 831 O O . ASP A 1 98 ? -7.325 0.047 29.207 1.00 94.56 98 ASP A O 1
ATOM 835 N N . GLU A 1 99 ? -7.666 -0.131 31.416 1.00 94.00 99 GLU A N 1
ATOM 836 C CA . GLU A 1 99 ? -6.243 -0.108 31.779 1.00 94.00 99 GLU A CA 1
ATOM 837 C C . GLU A 1 99 ? -5.464 -1.316 31.228 1.00 94.00 99 GLU A C 1
ATOM 839 O O . GLU A 1 99 ? -4.297 -1.191 30.854 1.00 94.00 99 GLU A O 1
ATOM 844 N N . SER A 1 100 ? -6.116 -2.476 31.108 1.00 93.75 100 SER A N 1
ATOM 845 C CA . SER A 1 100 ? -5.539 -3.713 30.564 1.00 93.75 100 SER A CA 1
ATOM 846 C C . SER A 1 100 ? -5.549 -3.759 29.026 1.00 93.75 100 SER A C 1
ATOM 848 O O . SER A 1 100 ? -4.811 -4.539 28.402 1.00 93.75 100 SER A O 1
ATOM 850 N N . ASN A 1 101 ? -6.385 -2.926 28.400 1.00 94.56 101 ASN A N 1
ATOM 851 C CA . ASN A 1 101 ? -6.589 -2.834 26.961 1.00 94.56 101 ASN A CA 1
ATOM 852 C C . ASN A 1 101 ? -6.633 -1.368 26.482 1.00 94.56 101 ASN A C 1
ATOM 854 O O . ASN A 1 101 ? -7.643 -0.909 25.936 1.00 94.56 101 ASN A O 1
ATOM 858 N N . PRO A 1 102 ? -5.533 -0.610 26.651 1.00 97.12 102 PRO A N 1
ATOM 859 C CA . PRO A 1 102 ? -5.555 0.826 26.431 1.00 97.12 102 PRO A CA 1
ATOM 860 C C . PRO A 1 102 ? -5.829 1.174 24.966 1.00 97.12 102 PRO A C 1
ATOM 862 O O . PRO A 1 102 ? -5.297 0.555 24.037 1.00 97.12 102 PRO A O 1
ATOM 865 N N . ILE A 1 103 ? -6.636 2.215 24.764 1.00 98.06 103 ILE A N 1
ATOM 866 C CA . ILE A 1 103 ? -6.907 2.810 23.453 1.00 98.06 103 ILE A CA 1
ATOM 867 C C . ILE A 1 103 ? -5.627 3.413 22.862 1.00 98.06 103 ILE A C 1
ATOM 869 O O . ILE A 1 103 ? -4.843 4.063 23.558 1.00 98.06 103 ILE A O 1
ATOM 873 N N . THR A 1 104 ? -5.414 3.228 21.563 1.00 97.69 104 THR A N 1
ATOM 874 C CA . THR A 1 104 ? -4.296 3.815 20.819 1.00 97.69 104 THR A CA 1
ATOM 875 C C . THR A 1 104 ? -4.788 4.533 19.574 1.00 97.69 104 THR A C 1
ATOM 877 O O . THR A 1 104 ? -5.821 4.181 19.005 1.00 97.69 104 THR A O 1
ATOM 880 N N . LYS A 1 105 ? -4.022 5.547 19.164 1.00 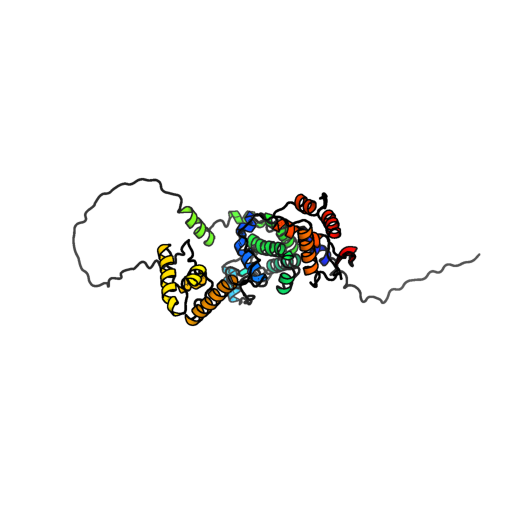97.25 105 LYS A N 1
ATOM 881 C CA . LYS A 1 105 ? -4.200 6.232 17.889 1.00 97.25 105 LYS A CA 1
ATOM 882 C C . LYS A 1 105 ? -3.504 5.442 16.798 1.00 97.25 105 LYS A C 1
ATOM 884 O O . LYS A 1 105 ? -2.277 5.360 16.828 1.00 97.25 105 LYS A O 1
ATOM 889 N N . GLU A 1 106 ? -4.261 4.951 15.829 1.00 96.44 106 GLU A N 1
ATOM 890 C CA . GLU A 1 106 ? -3.699 4.271 14.668 1.00 96.44 106 GLU A CA 1
ATOM 891 C C . GLU A 1 106 ? -4.113 4.926 13.357 1.00 96.44 106 GLU A C 1
ATOM 893 O O . GLU A 1 106 ? -5.095 5.670 13.295 1.00 96.44 106 GLU A O 1
ATOM 898 N N . HIS A 1 107 ? -3.338 4.665 12.304 1.00 97.69 107 HIS A N 1
ATOM 899 C CA . HIS A 1 107 ? -3.637 5.114 10.957 1.00 97.69 107 HIS A CA 1
ATOM 900 C C . HIS A 1 107 ? -4.118 3.944 10.100 1.00 97.69 107 HIS A C 1
ATOM 902 O O . HIS A 1 107 ? -3.489 2.887 10.046 1.00 97.69 107 HIS A O 1
ATOM 908 N N . ILE A 1 108 ? -5.242 4.108 9.405 1.00 97.56 108 ILE A N 1
ATOM 909 C CA . ILE A 1 108 ? -5.789 3.056 8.535 1.00 97.56 108 ILE A CA 1
ATOM 910 C C . ILE A 1 108 ? -4.791 2.776 7.404 1.00 97.56 108 ILE A C 1
ATOM 912 O O . ILE A 1 108 ? -4.311 1.660 7.252 1.00 97.56 108 ILE A O 1
ATOM 916 N N . THR A 1 109 ? -4.363 3.805 6.684 1.00 97.94 109 THR A N 1
ATOM 917 C CA . THR A 1 109 ? -3.173 3.751 5.833 1.00 97.94 109 THR A CA 1
ATOM 918 C C . THR A 1 109 ? -1.980 4.290 6.628 1.00 97.94 109 THR A C 1
ATOM 920 O O . THR A 1 109 ? -2.034 5.444 7.070 1.00 97.94 109 THR A O 1
ATOM 923 N N . PRO A 1 110 ? -0.880 3.532 6.803 1.00 97.56 110 PRO A N 1
ATOM 924 C CA . PRO A 1 110 ? 0.265 3.999 7.579 1.00 97.56 110 PRO A CA 1
ATOM 925 C C . PRO A 1 110 ? 0.870 5.299 7.045 1.00 97.56 110 PRO A C 1
ATOM 927 O O . PRO A 1 110 ? 1.045 5.480 5.837 1.00 97.56 110 PRO A O 1
ATOM 930 N N . LEU A 1 111 ? 1.300 6.179 7.953 1.00 97.19 111 LEU A N 1
ATOM 931 C CA . LEU A 1 111 ? 1.908 7.465 7.585 1.00 97.19 111 LEU A CA 1
ATOM 932 C C . LEU A 1 111 ? 3.157 7.313 6.705 1.00 97.19 111 LEU A C 1
ATOM 934 O O . LEU A 1 111 ? 3.400 8.132 5.820 1.00 97.19 111 LEU A O 1
ATOM 938 N N . PHE A 1 112 ? 3.976 6.277 6.933 1.00 96.25 112 PHE A N 1
ATOM 939 C CA . PHE A 1 112 ? 5.183 6.053 6.127 1.00 96.25 112 PHE A CA 1
ATOM 940 C C . PHE A 1 112 ? 4.874 5.558 4.706 1.00 96.25 112 PHE A C 1
ATOM 942 O O . PHE A 1 112 ? 5.750 5.674 3.856 1.00 96.25 112 PHE A O 1
ATOM 949 N N . LEU A 1 113 ? 3.648 5.089 4.443 1.00 97.31 113 LEU A N 1
ATOM 950 C CA . LEU A 1 113 ? 3.123 4.756 3.112 1.00 97.31 113 LEU A CA 1
ATOM 951 C C . LEU A 1 113 ? 2.266 5.887 2.517 1.00 97.31 113 LEU A C 1
ATOM 953 O O . LEU A 1 113 ? 1.630 5.703 1.485 1.00 97.31 113 LEU A O 1
ATOM 957 N N . GLY A 1 114 ? 2.260 7.069 3.139 1.00 96.56 114 GLY A N 1
ATOM 958 C CA . GLY A 1 114 ? 1.582 8.253 2.609 1.00 96.56 114 GLY A CA 1
ATOM 959 C C . GLY A 1 114 ? 0.172 8.480 3.136 1.00 96.56 114 GLY A C 1
ATOM 960 O O . GLY A 1 114 ? -0.503 9.392 2.654 1.00 96.56 114 GLY A O 1
ATOM 961 N N . GLY A 1 115 ? -0.265 7.707 4.135 1.00 97.12 115 GLY A N 1
ATOM 962 C CA . GLY A 1 115 ? -1.513 7.984 4.837 1.00 97.12 115 GLY A CA 1
ATOM 963 C C . GLY A 1 115 ? -1.506 9.385 5.469 1.00 97.12 115 GLY A C 1
ATOM 964 O O . GLY A 1 115 ? -0.486 9.794 6.035 1.00 97.12 115 GLY A O 1
ATOM 965 N N . PRO A 1 116 ? -2.600 10.158 5.372 1.00 95.88 116 PRO A N 1
ATOM 966 C CA . PRO A 1 116 ? -2.661 11.494 5.951 1.00 95.88 116 PRO A CA 1
ATOM 967 C C . PRO A 1 116 ? -2.900 11.461 7.470 1.00 95.88 116 PRO A C 1
ATOM 969 O O . PRO A 1 116 ? -3.556 10.570 8.002 1.00 95.88 116 PRO A O 1
ATOM 972 N N . GLU A 1 117 ? -2.436 12.495 8.171 1.00 96.50 117 GLU A N 1
ATOM 973 C CA . GLU A 1 117 ? -2.784 12.759 9.575 1.00 96.50 117 GLU A CA 1
ATOM 974 C C . GLU A 1 117 ? -4.132 13.507 9.643 1.00 96.50 117 GLU A C 1
ATOM 976 O O . GLU A 1 117 ? -4.169 14.726 9.829 1.00 96.50 117 GLU A O 1
ATOM 981 N N . ARG A 1 118 ? -5.243 12.802 9.388 1.00 94.56 118 ARG A N 1
ATOM 982 C CA . ARG A 1 118 ? -6.615 13.352 9.360 1.00 94.56 118 ARG A CA 1
ATOM 983 C C . ARG A 1 118 ? -7.619 12.343 9.904 1.00 94.56 118 ARG A C 1
ATOM 985 O O . ARG A 1 118 ? -7.370 11.149 9.801 1.00 94.56 118 ARG A O 1
ATOM 992 N N . ASP A 1 119 ? -8.769 12.820 10.369 1.00 90.44 119 ASP A N 1
ATOM 993 C CA . ASP A 1 119 ? -9.824 11.990 10.969 1.00 90.44 119 ASP A CA 1
ATOM 994 C C . ASP A 1 119 ? -10.284 10.833 10.070 1.00 90.44 119 ASP A C 1
ATOM 996 O O . ASP A 1 119 ? -10.525 9.744 10.568 1.00 90.44 119 ASP A O 1
ATOM 1000 N N . CYS A 1 120 ? -10.312 11.010 8.744 1.00 91.75 120 CYS A N 1
ATOM 1001 C CA . CYS A 1 120 ? -10.665 9.933 7.808 1.00 91.75 120 CYS A CA 1
ATOM 1002 C C . CYS A 1 120 ? -9.634 8.794 7.718 1.00 91.75 120 CYS A C 1
ATOM 1004 O O . CYS A 1 120 ? -9.932 7.746 7.158 1.00 91.75 120 CYS A O 1
ATOM 1006 N N . ASN A 1 121 ? -8.415 9.009 8.213 1.00 97.31 121 ASN A N 1
ATOM 1007 C CA . ASN A 1 121 ? -7.344 8.018 8.233 1.00 97.31 121 ASN A CA 1
ATOM 1008 C C . ASN A 1 121 ? -6.917 7.664 9.663 1.00 97.31 121 ASN A C 1
ATOM 1010 O O . ASN A 1 121 ? -6.047 6.821 9.831 1.00 97.31 121 ASN A O 1
ATOM 1014 N N . VAL A 1 122 ? -7.478 8.315 10.683 1.00 96.81 122 VAL A N 1
ATOM 1015 C CA . VAL A 1 122 ? -7.169 8.082 12.094 1.00 96.81 122 VAL A CA 1
ATOM 1016 C C . VAL A 1 122 ? -8.277 7.229 12.697 1.00 96.81 122 VAL A C 1
ATOM 1018 O O . VAL A 1 122 ? -9.451 7.558 12.572 1.00 96.81 122 VAL A O 1
ATOM 1021 N N . ILE A 1 123 ? -7.896 6.159 13.387 1.00 96.69 123 ILE A N 1
ATOM 1022 C CA . ILE A 1 123 ? -8.824 5.247 14.049 1.00 96.69 123 ILE A CA 1
ATOM 1023 C C . ILE A 1 123 ? -8.369 4.933 15.475 1.00 96.69 123 ILE A C 1
ATOM 1025 O O . ILE A 1 123 ? -7.174 4.888 15.775 1.00 96.69 123 ILE A O 1
ATOM 1029 N N . ALA A 1 124 ? -9.344 4.717 16.355 1.00 97.25 124 ALA A N 1
ATOM 1030 C CA . ALA A 1 124 ? -9.133 4.156 17.678 1.00 97.25 124 ALA A CA 1
ATOM 1031 C C . ALA A 1 124 ? -9.107 2.627 17.598 1.00 97.25 124 ALA A C 1
ATOM 1033 O O . ALA A 1 124 ? -10.086 2.011 17.185 1.00 97.25 124 ALA A O 1
ATOM 1034 N N . ILE A 1 125 ? -7.994 2.021 18.005 1.00 97.88 125 ILE A N 1
ATOM 1035 C CA . ILE A 1 125 ? -7.896 0.571 18.218 1.00 97.88 125 ILE A CA 1
ATOM 1036 C C . ILE A 1 125 ? -7.146 0.295 19.514 1.00 97.88 125 ILE A C 1
ATOM 1038 O O . ILE A 1 125 ? -6.361 1.125 19.983 1.00 97.88 125 ILE A O 1
ATOM 1042 N N . CYS A 1 126 ? -7.352 -0.880 20.104 1.00 98.06 126 CYS A N 1
ATOM 1043 C CA . CYS A 1 126 ? -6.647 -1.225 21.329 1.00 98.06 126 CYS A CA 1
ATOM 1044 C C . CYS A 1 126 ? -5.166 -1.520 21.067 1.00 98.06 126 CYS A C 1
ATOM 1046 O O . CYS A 1 126 ? -4.782 -1.985 19.98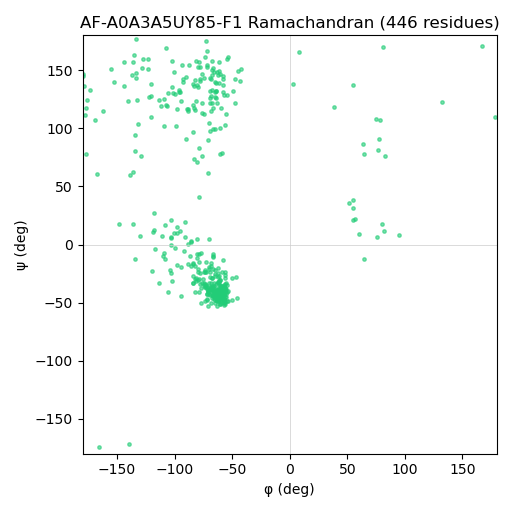9 1.00 98.06 126 CYS A O 1
ATOM 1048 N N . HIS A 1 127 ? -4.331 -1.292 22.079 1.00 97.62 127 HIS A N 1
ATOM 1049 C CA . HIS A 1 127 ? -2.885 -1.486 21.997 1.00 97.62 127 HIS A CA 1
ATOM 1050 C C . HIS A 1 127 ? -2.490 -2.890 21.520 1.00 97.62 127 HIS A C 1
ATOM 1052 O O . HIS A 1 127 ? -1.582 -3.026 20.701 1.00 97.62 127 HIS A O 1
ATOM 1058 N N . LYS A 1 128 ? -3.194 -3.936 21.979 1.00 97.75 128 LYS A N 1
ATOM 1059 C CA . LYS A 1 128 ? -2.923 -5.328 21.581 1.00 97.75 128 LYS A CA 1
ATOM 1060 C C . LYS A 1 128 ? -3.127 -5.524 20.075 1.00 97.75 128 LYS A C 1
ATOM 1062 O O . LYS A 1 128 ? -2.240 -6.042 19.406 1.00 97.75 128 LYS A O 1
ATOM 1067 N N . CYS A 1 129 ? -4.258 -5.065 19.531 1.00 97.88 129 CYS A N 1
ATOM 1068 C CA . CYS A 1 129 ? -4.535 -5.167 18.096 1.00 97.88 129 CYS A CA 1
ATOM 1069 C C . CYS A 1 129 ? -3.589 -4.300 17.265 1.00 97.88 129 CYS A C 1
ATOM 1071 O O . CYS A 1 129 ? -3.140 -4.746 16.210 1.00 97.88 129 CYS A O 1
ATOM 1073 N N . ASN A 1 130 ? -3.248 -3.102 17.750 1.00 97.69 130 ASN A N 1
ATOM 1074 C CA . ASN A 1 130 ? -2.290 -2.242 17.068 1.00 97.69 130 ASN A CA 1
ATOM 1075 C C . ASN A 1 130 ? -0.922 -2.922 16.940 1.00 97.69 130 ASN A C 1
ATOM 1077 O O . ASN A 1 130 ? -0.397 -3.092 15.843 1.00 97.69 130 ASN A O 1
ATOM 1081 N N . LYS A 1 131 ? -0.399 -3.433 18.059 1.00 97.56 131 LYS A N 1
ATOM 1082 C CA . LYS A 1 131 ? 0.876 -4.154 18.096 1.00 97.56 131 LYS A CA 1
ATOM 1083 C C . LYS A 1 131 ? 0.883 -5.371 17.164 1.00 97.56 131 LYS A C 1
ATOM 1085 O O . LYS A 1 131 ? 1.847 -5.564 16.428 1.00 97.56 131 LYS A O 1
ATOM 1090 N N . SER A 1 132 ? -0.183 -6.174 17.161 1.00 97.81 132 SER A N 1
ATOM 1091 C CA . SER A 1 132 ? -0.295 -7.333 16.264 1.00 97.81 132 SER A CA 1
ATOM 1092 C C . SER A 1 132 ? -0.335 -6.916 14.789 1.00 97.81 132 SER A C 1
ATOM 1094 O O . SER A 1 132 ? 0.334 -7.529 13.960 1.00 97.81 132 SER A O 1
ATOM 1096 N N . ARG A 1 133 ? -1.052 -5.837 14.449 1.00 97.06 133 ARG A N 1
ATOM 1097 C CA . ARG A 1 133 ? -1.098 -5.287 13.085 1.00 97.06 133 ARG A CA 1
ATOM 1098 C C . ARG A 1 133 ? 0.268 -4.762 12.630 1.00 97.06 133 ARG A C 1
ATOM 1100 O O . ARG A 1 133 ? 0.694 -5.065 11.515 1.00 97.06 133 ARG A O 1
ATOM 1107 N N . ASP A 1 134 ? 0.986 -4.070 13.509 1.00 96.62 134 ASP A N 1
ATOM 1108 C CA . ASP A 1 134 ? 2.369 -3.638 13.284 1.00 96.62 134 ASP A CA 1
ATOM 1109 C C . ASP A 1 134 ? 3.320 -4.821 13.052 1.00 96.62 134 ASP A C 1
ATOM 1111 O O . ASP A 1 134 ? 4.211 -4.753 12.201 1.00 96.62 134 ASP A O 1
ATOM 1115 N N . ASN A 1 135 ? 3.142 -5.923 13.783 1.00 96.62 135 ASN A N 1
ATOM 1116 C CA . ASN A 1 135 ? 3.944 -7.130 13.595 1.00 96.62 135 ASN A CA 1
ATOM 1117 C C . ASN A 1 135 ? 3.674 -7.788 12.236 1.00 96.62 135 ASN A C 1
ATOM 1119 O O . ASN A 1 135 ? 4.628 -8.138 11.539 1.00 96.62 135 ASN A O 1
ATOM 1123 N N . VAL A 1 136 ? 2.405 -7.904 11.823 1.00 96.50 136 VAL A N 1
ATOM 1124 C CA . VAL A 1 136 ? 2.031 -8.394 10.481 1.00 96.50 136 VAL A CA 1
ATOM 1125 C C . VAL A 1 136 ? 2.678 -7.528 9.400 1.00 96.50 136 VAL A C 1
ATOM 1127 O O . VAL A 1 136 ? 3.325 -8.051 8.493 1.00 96.50 136 VAL A O 1
ATOM 1130 N N . MET A 1 137 ? 2.591 -6.203 9.540 1.00 96.19 137 MET A N 1
ATOM 1131 C CA . MET A 1 137 ? 3.218 -5.255 8.620 1.00 96.19 137 MET A CA 1
ATOM 1132 C C . MET A 1 137 ? 4.729 -5.466 8.504 1.00 96.19 137 MET A C 1
ATOM 1134 O O . MET A 1 137 ? 5.258 -5.565 7.398 1.00 96.19 137 MET A O 1
ATOM 1138 N N . LYS A 1 138 ? 5.435 -5.540 9.640 1.00 94.12 138 LYS A N 1
ATOM 1139 C CA . LYS A 1 138 ? 6.894 -5.714 9.674 1.00 94.12 138 LYS A CA 1
ATOM 1140 C C . LYS A 1 138 ? 7.320 -7.041 9.056 1.00 94.12 138 LYS A C 1
ATOM 1142 O O . LYS A 1 138 ? 8.317 -7.064 8.342 1.00 94.12 138 LYS A O 1
ATOM 1147 N N . LYS A 1 139 ? 6.566 -8.122 9.285 1.00 92.44 139 LYS A N 1
ATOM 1148 C CA . LYS A 1 139 ? 6.826 -9.429 8.659 1.00 92.44 139 LYS A CA 1
ATOM 1149 C C . LYS A 1 139 ? 6.656 -9.381 7.141 1.00 92.44 139 LYS A C 1
ATOM 1151 O O . LYS A 1 139 ? 7.504 -9.897 6.424 1.00 92.44 139 LYS A O 1
ATOM 1156 N N . LEU A 1 140 ? 5.597 -8.733 6.659 1.00 93.12 140 LEU A N 1
ATOM 1157 C CA . LEU A 1 140 ? 5.275 -8.660 5.234 1.00 93.12 140 LEU A CA 1
ATOM 1158 C C . LEU A 1 140 ? 6.216 -7.720 4.458 1.00 93.12 140 LEU A C 1
ATOM 1160 O O . LEU A 1 140 ? 6.755 -8.067 3.405 1.00 93.12 140 LEU A O 1
ATOM 1164 N N . LEU A 1 141 ? 6.421 -6.507 4.973 1.00 94.00 141 LEU A N 1
ATOM 1165 C CA . LEU A 1 141 ? 7.170 -5.462 4.272 1.00 94.00 141 LEU A CA 1
ATOM 1166 C C . LEU A 1 141 ? 8.675 -5.513 4.559 1.00 94.00 141 LEU A C 1
ATOM 1168 O O . LEU A 1 141 ? 9.454 -4.933 3.803 1.00 94.00 141 LEU A O 1
ATOM 1172 N N . ALA A 1 142 ? 9.098 -6.210 5.619 1.00 92.88 142 ALA A N 1
ATOM 1173 C CA . ALA A 1 142 ? 10.469 -6.259 6.148 1.00 92.88 142 ALA A CA 1
ATOM 1174 C C . ALA A 1 142 ? 11.014 -4.927 6.691 1.00 92.88 142 ALA A C 1
ATOM 1176 O O . ALA A 1 142 ? 12.065 -4.899 7.324 1.00 92.88 142 ALA A O 1
ATOM 1177 N N . THR A 1 143 ? 10.336 -3.813 6.422 1.00 93.19 143 THR A N 1
ATOM 1178 C CA . THR A 1 143 ? 10.810 -2.472 6.743 1.00 93.19 143 THR A CA 1
ATOM 1179 C C . THR A 1 143 ? 9.645 -1.503 6.879 1.00 93.19 143 THR A C 1
ATOM 1181 O O . THR A 1 143 ? 8.603 -1.654 6.242 1.00 93.19 143 THR A O 1
ATOM 1184 N N . THR A 1 144 ? 9.839 -0.484 7.709 1.00 93.00 144 THR A N 1
ATOM 1185 C CA . THR A 1 144 ? 8.962 0.693 7.804 1.00 93.00 144 THR A CA 1
ATOM 1186 C C . THR A 1 144 ? 9.654 1.952 7.277 1.00 93.00 144 THR A C 1
ATOM 1188 O O . THR A 1 144 ? 9.144 3.063 7.441 1.00 93.00 144 THR A O 1
ATOM 1191 N N . ASP A 1 145 ? 10.838 1.797 6.679 1.00 94.62 145 ASP A N 1
ATOM 1192 C CA . ASP A 1 145 ? 11.568 2.878 6.036 1.00 94.62 145 ASP A CA 1
ATOM 1193 C C . ASP A 1 145 ? 11.135 3.015 4.574 1.00 94.62 145 ASP A C 1
ATOM 1195 O O . ASP A 1 145 ? 11.346 2.137 3.736 1.00 94.62 145 ASP A O 1
ATOM 1199 N N . ILE A 1 146 ? 10.553 4.169 4.256 1.00 95.00 146 ILE A N 1
ATOM 1200 C CA . ILE A 1 146 ? 10.095 4.498 2.910 1.00 95.00 146 ILE A CA 1
ATOM 1201 C C . ILE A 1 146 ? 11.233 4.510 1.880 1.00 95.00 146 ILE A C 1
ATOM 1203 O O . ILE A 1 146 ? 10.975 4.267 0.703 1.00 95.00 146 ILE A O 1
ATOM 1207 N N . ALA A 1 147 ? 12.479 4.785 2.279 1.00 93.62 147 ALA A N 1
ATOM 1208 C CA . ALA A 1 147 ? 13.622 4.719 1.371 1.00 93.62 147 ALA A CA 1
ATOM 1209 C C . ALA A 1 147 ? 13.858 3.282 0.878 1.00 93.62 147 ALA A C 1
ATOM 1211 O O . ALA A 1 147 ? 13.984 3.063 -0.325 1.00 93.62 147 ALA A O 1
ATOM 1212 N N . GLN A 1 148 ? 13.792 2.302 1.781 1.00 92.69 148 GLN A N 1
ATOM 1213 C CA . GLN A 1 148 ? 13.938 0.885 1.438 1.00 92.69 148 GLN A CA 1
ATOM 1214 C C . GLN A 1 148 ? 12.745 0.358 0.628 1.00 92.69 148 GLN A C 1
ATOM 1216 O O . GLN A 1 148 ? 12.925 -0.425 -0.303 1.00 92.69 148 GLN A O 1
ATOM 1221 N N . ILE A 1 149 ? 11.520 0.816 0.924 1.00 95.81 149 ILE A N 1
ATOM 1222 C CA . ILE A 1 149 ? 10.344 0.494 0.094 1.00 95.81 149 ILE A CA 1
ATOM 1223 C C . ILE A 1 149 ? 10.545 0.996 -1.345 1.00 95.81 149 ILE A C 1
ATOM 1225 O O . ILE A 1 149 ? 10.244 0.274 -2.294 1.00 95.81 149 ILE A O 1
ATOM 1229 N N . ARG A 1 150 ? 11.080 2.214 -1.519 1.00 94.38 150 ARG A N 1
ATOM 1230 C CA . ARG A 1 150 ? 11.375 2.793 -2.841 1.00 94.38 150 ARG A CA 1
ATOM 1231 C C . ARG A 1 150 ? 12.438 2.007 -3.598 1.00 94.38 150 ARG A C 1
ATOM 1233 O O . ARG A 1 150 ? 12.240 1.742 -4.777 1.00 94.38 150 ARG A O 1
ATOM 1240 N N . GLU A 1 151 ? 13.529 1.628 -2.934 1.00 91.94 151 GLU A N 1
ATOM 1241 C CA . GLU A 1 151 ? 14.604 0.825 -3.538 1.00 91.94 151 GLU A CA 1
ATOM 1242 C C . GLU A 1 151 ? 14.078 -0.519 -4.063 1.00 91.94 151 GLU A C 1
ATOM 1244 O O . GLU A 1 151 ? 14.473 -0.983 -5.129 1.00 91.94 151 GLU A O 1
ATOM 1249 N N . ARG A 1 152 ? 13.124 -1.122 -3.345 1.00 90.12 152 ARG A N 1
ATOM 1250 C CA . ARG A 1 152 ? 12.507 -2.407 -3.705 1.00 90.12 152 ARG A CA 1
ATOM 1251 C C . ARG A 1 152 ? 11.323 -2.271 -4.668 1.00 90.12 152 ARG A C 1
ATOM 1253 O O . ARG A 1 152 ? 10.681 -3.273 -4.996 1.00 90.12 152 ARG A O 1
ATOM 1260 N N . TRP A 1 153 ? 11.003 -1.066 -5.134 1.00 93.12 153 TRP A N 1
ATOM 1261 C CA . TRP A 1 153 ? 9.931 -0.846 -6.103 1.00 93.12 153 TRP A CA 1
ATOM 1262 C C . TRP A 1 153 ? 10.383 -1.222 -7.524 1.00 93.12 153 TRP A C 1
ATOM 1264 O O . TRP A 1 153 ? 11.525 -0.950 -7.887 1.00 93.12 153 TRP A O 1
ATOM 1274 N N . PRO A 1 154 ? 9.528 -1.816 -8.380 1.00 94.44 154 PRO A N 1
ATOM 1275 C CA . PRO A 1 154 ? 8.128 -2.216 -8.169 1.00 94.44 154 PRO A CA 1
ATOM 1276 C C . PRO A 1 154 ? 7.941 -3.607 -7.542 1.00 94.44 154 PRO A C 1
ATOM 1278 O O . PRO A 1 154 ? 6.807 -4.042 -7.392 1.00 94.44 154 PRO A O 1
ATOM 1281 N N . ALA A 1 155 ? 9.010 -4.328 -7.194 1.00 86.00 155 ALA A N 1
ATOM 1282 C CA . ALA A 1 155 ? 8.910 -5.707 -6.701 1.00 86.00 155 ALA A CA 1
ATOM 1283 C C . ALA A 1 155 ? 8.093 -5.842 -5.407 1.00 86.00 155 ALA A C 1
ATOM 1285 O O . ALA A 1 155 ? 7.350 -6.802 -5.242 1.00 86.00 155 ALA A O 1
ATOM 1286 N N . ILE A 1 156 ? 8.179 -4.858 -4.510 1.00 92.56 156 ILE A N 1
ATOM 1287 C CA . ILE A 1 156 ? 7.417 -4.845 -3.255 1.00 92.56 156 ILE A CA 1
ATOM 1288 C C . ILE A 1 156 ? 5.963 -4.366 -3.410 1.00 92.56 156 ILE A C 1
ATOM 1290 O O . ILE A 1 156 ? 5.185 -4.465 -2.462 1.00 92.56 156 ILE A O 1
ATOM 1294 N N . LYS A 1 157 ? 5.571 -3.858 -4.590 1.00 94.88 157 LYS A N 1
ATOM 1295 C CA . LYS A 1 157 ? 4.244 -3.261 -4.812 1.00 94.88 157 LYS A CA 1
ATOM 1296 C C . LYS A 1 157 ? 3.091 -4.199 -4.422 1.00 94.88 157 LYS A C 1
ATOM 1298 O O . LYS A 1 157 ? 2.252 -3.750 -3.650 1.00 94.88 157 LYS A O 1
ATOM 1303 N N . PRO A 1 158 ? 3.054 -5.484 -4.835 1.00 93.56 158 PRO A N 1
ATOM 1304 C CA . PRO A 1 158 ? 1.952 -6.374 -4.462 1.00 93.56 158 PRO A CA 1
ATOM 1305 C C . PRO A 1 158 ? 1.799 -6.557 -2.947 1.00 93.56 158 PRO A C 1
ATOM 1307 O O . PRO A 1 158 ? 0.682 -6.636 -2.448 1.00 93.56 158 PRO A O 1
ATOM 1310 N N . ALA A 1 159 ? 2.910 -6.588 -2.202 1.00 94.00 159 ALA A N 1
ATOM 1311 C CA . ALA A 1 159 ? 2.886 -6.700 -0.744 1.00 94.00 159 ALA A CA 1
ATOM 1312 C C . ALA A 1 159 ? 2.376 -5.408 -0.082 1.00 94.00 159 ALA A C 1
ATOM 1314 O O . ALA A 1 159 ? 1.583 -5.469 0.855 1.00 94.00 159 ALA A O 1
ATOM 1315 N N . VAL A 1 160 ? 2.792 -4.241 -0.588 1.00 96.94 160 VAL A N 1
ATOM 1316 C CA . VAL A 1 160 ? 2.289 -2.935 -0.129 1.00 96.94 160 VAL A CA 1
ATOM 1317 C C . VAL A 1 160 ? 0.792 -2.796 -0.407 1.00 96.94 160 VAL A C 1
ATOM 1319 O O . VAL A 1 160 ? 0.049 -2.419 0.499 1.00 96.94 160 VAL A O 1
ATOM 1322 N N . ASP A 1 161 ? 0.349 -3.134 -1.620 1.00 96.50 161 ASP A N 1
ATOM 1323 C CA . ASP A 1 161 ? -1.058 -3.067 -2.022 1.00 96.50 161 ASP A CA 1
ATOM 1324 C C . ASP A 1 161 ? -1.914 -3.969 -1.126 1.00 96.50 161 ASP A C 1
ATOM 1326 O O . ASP A 1 161 ? -2.880 -3.500 -0.526 1.00 96.50 161 ASP A O 1
ATOM 1330 N N . ASN A 1 162 ? -1.511 -5.234 -0.958 1.00 95.75 162 ASN A N 1
ATOM 1331 C CA . ASN A 1 162 ? -2.209 -6.183 -0.091 1.00 95.75 162 ASN A CA 1
ATOM 1332 C C . ASN A 1 162 ? -2.291 -5.711 1.355 1.00 95.75 162 ASN A C 1
ATOM 1334 O O . ASN A 1 162 ? -3.353 -5.787 1.967 1.00 95.75 162 ASN A O 1
ATOM 1338 N N . PHE A 1 163 ? -1.191 -5.187 1.897 1.00 97.69 163 PHE A N 1
ATOM 1339 C CA . PHE A 1 163 ? -1.180 -4.671 3.257 1.00 97.69 163 PHE A CA 1
ATOM 1340 C C . PHE A 1 163 ? -2.173 -3.526 3.442 1.00 97.69 163 PHE A C 1
ATOM 1342 O O . PHE A 1 163 ? -2.973 -3.530 4.377 1.00 97.69 163 PHE A O 1
ATOM 1349 N N . VAL A 1 164 ? -2.113 -2.530 2.557 1.00 97.94 164 VAL A N 1
ATOM 1350 C CA . VAL A 1 164 ? -2.950 -1.336 2.661 1.00 97.94 164 VAL A CA 1
ATOM 1351 C C . VAL A 1 164 ? -4.420 -1.698 2.452 1.00 97.94 164 VAL A C 1
ATOM 1353 O O . VAL A 1 164 ? -5.262 -1.224 3.205 1.00 97.94 164 VAL A O 1
ATOM 1356 N N . ILE A 1 165 ? -4.735 -2.586 1.510 1.00 97.62 165 ILE A N 1
ATOM 1357 C CA . ILE A 1 165 ? -6.104 -3.067 1.286 1.00 97.62 165 ILE A CA 1
ATOM 1358 C C . ILE A 1 165 ? -6.617 -3.851 2.495 1.00 97.62 165 ILE A C 1
ATOM 1360 O O . ILE A 1 165 ? -7.711 -3.568 2.976 1.00 97.62 165 ILE A O 1
ATOM 1364 N N . TRP A 1 166 ? -5.812 -4.750 3.065 1.00 97.56 166 TRP A N 1
ATOM 1365 C CA . TRP A 1 166 ? -6.158 -5.485 4.285 1.00 97.56 166 TRP A CA 1
ATOM 1366 C C . TRP A 1 166 ? -6.498 -4.561 5.462 1.00 97.56 166 TRP A C 1
ATOM 1368 O O . TRP A 1 166 ? -7.467 -4.801 6.185 1.00 97.56 166 TRP A O 1
ATOM 1378 N N . CYS A 1 167 ? -5.759 -3.460 5.621 1.00 97.31 167 CYS A N 1
ATOM 1379 C CA . CYS A 1 167 ? -6.043 -2.464 6.653 1.00 97.31 167 CYS A CA 1
ATOM 1380 C C . CYS A 1 167 ? -7.431 -1.821 6.503 1.00 97.31 167 CYS A C 1
ATOM 1382 O O . CYS A 1 167 ? -8.056 -1.499 7.507 1.00 97.31 167 CYS A O 1
ATOM 1384 N N . HIS A 1 168 ? -7.910 -1.625 5.271 1.00 96.94 168 HIS A N 1
ATOM 1385 C CA . HIS A 1 168 ? -9.248 -1.082 5.011 1.00 96.94 168 HIS A CA 1
ATOM 1386 C C . HIS A 1 168 ? -10.327 -2.165 5.098 1.00 96.94 168 HIS A C 1
ATOM 1388 O O . HIS A 1 168 ? -11.379 -1.926 5.688 1.00 96.94 168 HIS A O 1
ATOM 1394 N N . ILE A 1 169 ? -10.060 -3.360 4.564 1.00 95.81 169 ILE A N 1
ATOM 1395 C CA . ILE A 1 169 ? -11.004 -4.485 4.562 1.00 95.81 169 ILE A CA 1
ATOM 1396 C C . ILE A 1 169 ? -11.403 -4.890 5.979 1.00 95.81 169 ILE A C 1
ATOM 1398 O O . ILE A 1 169 ? -12.586 -5.027 6.277 1.00 95.81 169 ILE A O 1
ATOM 1402 N N . THR A 1 170 ? -10.426 -4.999 6.879 1.00 95.06 170 THR A N 1
ATOM 1403 C CA . THR A 1 170 ? -10.657 -5.405 8.277 1.00 95.06 170 THR A CA 1
ATOM 1404 C C . THR A 1 170 ? -11.468 -4.408 9.108 1.00 95.06 170 THR A C 1
ATOM 1406 O O . THR A 1 170 ? -11.878 -4.745 10.219 1.00 95.06 170 THR A O 1
ATOM 1409 N N . LEU A 1 171 ? -11.713 -3.205 8.586 1.00 93.31 171 LEU A N 1
ATOM 1410 C CA . LEU A 1 171 ? -12.465 -2.151 9.264 1.00 93.31 171 LEU A CA 1
ATOM 1411 C C . LEU A 1 171 ? -13.800 -1.827 8.590 1.00 93.31 171 LEU A C 1
ATOM 1413 O O . LEU A 1 171 ? -14.740 -1.448 9.283 1.00 93.31 171 LEU A O 1
ATOM 1417 N N . TYR A 1 172 ? -13.882 -1.933 7.259 1.00 92.25 172 TYR A N 1
ATOM 1418 C CA . TYR A 1 172 ? -15.007 -1.375 6.499 1.00 92.25 172 TYR A CA 1
ATOM 1419 C C . TYR A 1 172 ? -15.607 -2.297 5.439 1.00 92.25 172 TYR A C 1
ATOM 1421 O O . TYR A 1 172 ? -16.659 -1.959 4.905 1.00 92.25 172 TYR A O 1
ATOM 1429 N N . ASP A 1 173 ? -14.955 -3.406 5.083 1.00 92.00 173 ASP A N 1
ATOM 1430 C CA . ASP A 1 173 ? -15.326 -4.194 3.901 1.00 92.00 173 ASP A CA 1
ATOM 1431 C C . ASP A 1 173 ? -15.253 -5.696 4.176 1.00 92.00 173 ASP A C 1
ATOM 1433 O O . ASP A 1 173 ? -14.493 -6.443 3.560 1.00 92.00 173 ASP A O 1
ATOM 1437 N N . TYR A 1 174 ? -16.042 -6.133 5.155 1.00 89.19 174 TYR A N 1
ATOM 1438 C CA . TYR A 1 174 ? -16.009 -7.507 5.649 1.00 89.19 174 TYR A CA 1
ATOM 1439 C C . TYR A 1 174 ? -16.380 -8.560 4.598 1.00 89.19 174 TYR A C 1
ATOM 1441 O O . TYR A 1 174 ? -15.900 -9.690 4.693 1.00 89.19 174 TYR A O 1
ATOM 1449 N N . ASP A 1 175 ? -17.147 -8.175 3.576 1.00 90.44 175 ASP A N 1
ATOM 1450 C CA . ASP A 1 175 ? -17.529 -9.037 2.451 1.00 90.44 175 ASP A CA 1
ATOM 1451 C C . ASP A 1 175 ? -16.318 -9.519 1.638 1.00 90.44 175 ASP A C 1
ATOM 1453 O O . ASP A 1 175 ? -16.401 -10.536 0.961 1.00 90.44 175 ASP A O 1
ATOM 1457 N N . ASN A 1 176 ? -15.181 -8.818 1.739 1.00 94.06 176 ASN A N 1
ATOM 1458 C CA . ASN A 1 176 ? -13.936 -9.141 1.042 1.00 94.06 176 ASN A CA 1
ATOM 1459 C C . ASN A 1 176 ? -12.842 -9.680 1.991 1.00 94.06 176 ASN A C 1
ATOM 1461 O O . ASN A 1 176 ? -11.660 -9.687 1.646 1.00 94.06 176 ASN A O 1
ATOM 1465 N N . LEU A 1 177 ? -13.184 -10.122 3.213 1.00 92.31 177 LEU A N 1
ATOM 1466 C CA . LEU A 1 177 ? -12.200 -10.660 4.174 1.00 92.31 177 LEU A CA 1
ATOM 1467 C C . LEU A 1 177 ? -11.454 -11.903 3.662 1.00 92.31 177 LEU A C 1
ATOM 1469 O O . LEU A 1 177 ? -10.305 -12.134 4.048 1.00 92.31 177 LEU A O 1
ATOM 1473 N N . ASP A 1 178 ? -12.095 -12.715 2.826 1.00 91.25 178 ASP A N 1
ATOM 1474 C CA . ASP A 1 178 ? -11.532 -13.933 2.236 1.00 91.25 178 ASP A CA 1
ATOM 1475 C C . ASP A 1 178 ? -10.391 -13.638 1.244 1.00 91.25 178 ASP A C 1
ATOM 1477 O O . ASP A 1 178 ? -9.442 -14.422 1.131 1.00 91.25 178 ASP A O 1
ATOM 1481 N N . GLN A 1 179 ? -10.433 -12.468 0.603 1.00 93.38 179 GLN A N 1
ATOM 1482 C CA . GLN A 1 179 ? -9.413 -11.961 -0.322 1.00 93.38 179 GLN A CA 1
ATOM 1483 C C . GLN A 1 179 ? -8.076 -11.699 0.373 1.00 93.38 179 GLN A C 1
ATOM 1485 O O . GLN A 1 179 ? -7.016 -11.791 -0.239 1.00 93.38 179 GLN A O 1
ATOM 1490 N N . VAL A 1 180 ? -8.122 -11.412 1.675 1.00 93.25 180 VAL A N 1
ATOM 1491 C CA . VAL A 1 180 ? -6.963 -11.099 2.524 1.00 93.25 180 VAL A CA 1
ATOM 1492 C C . VAL A 1 180 ? -6.790 -12.123 3.650 1.00 93.25 180 VAL A C 1
ATOM 1494 O O . VAL A 1 180 ? -6.228 -11.820 4.708 1.00 93.25 180 VAL A O 1
ATOM 1497 N N . LYS A 1 181 ? -7.259 -13.360 3.430 1.00 92.81 181 LYS A N 1
ATOM 1498 C CA . LYS A 1 181 ? -7.229 -14.446 4.423 1.00 92.81 181 LYS A CA 1
ATOM 1499 C C . LYS A 1 181 ? -5.832 -14.739 4.974 1.00 92.81 181 LYS A C 1
ATOM 1501 O O . LYS A 1 181 ? -5.713 -15.048 6.155 1.00 92.81 181 LYS A O 1
ATOM 1506 N N . ASP A 1 182 ? -4.783 -14.585 4.167 1.00 91.88 182 ASP A N 1
ATOM 1507 C CA . ASP A 1 182 ? -3.408 -14.884 4.585 1.00 91.88 182 ASP A CA 1
ATOM 1508 C C . ASP A 1 182 ? -2.921 -13.864 5.628 1.00 91.88 182 ASP A C 1
ATOM 1510 O O . ASP A 1 182 ? -2.333 -14.226 6.649 1.00 91.88 182 ASP A O 1
ATOM 1514 N N . LEU A 1 183 ? -3.258 -12.582 5.434 1.00 94.69 183 LEU A N 1
ATOM 1515 C CA . LEU A 1 183 ? -2.972 -11.518 6.400 1.00 94.69 183 LEU A CA 1
ATOM 1516 C C . LEU A 1 183 ? -3.870 -11.614 7.636 1.00 94.69 183 LEU A C 1
ATOM 1518 O O . LEU A 1 183 ? -3.394 -11.390 8.749 1.00 94.69 183 LEU A O 1
ATOM 1522 N N . ASN A 1 184 ? -5.129 -12.027 7.474 1.00 94.44 184 ASN A N 1
ATOM 1523 C CA . ASN A 1 184 ? -6.007 -12.338 8.604 1.00 94.44 184 ASN A CA 1
ATOM 1524 C C . ASN A 1 184 ? -5.475 -13.510 9.434 1.00 94.44 184 ASN A C 1
ATOM 1526 O O . ASN A 1 184 ? -5.505 -13.446 10.659 1.00 94.44 184 ASN A O 1
ATOM 1530 N N . HIS A 1 185 ? -4.941 -14.550 8.795 1.00 93.81 185 HIS A N 1
ATOM 1531 C CA . HIS A 1 185 ? -4.309 -15.674 9.478 1.00 93.81 185 HIS A CA 1
ATOM 1532 C C . HIS A 1 185 ? -3.028 -15.239 10.203 1.00 93.81 185 HIS A C 1
ATOM 1534 O O . HIS A 1 185 ? -2.835 -15.571 11.372 1.00 93.81 185 HIS A O 1
ATOM 1540 N N . ALA A 1 186 ? -2.186 -14.421 9.563 1.00 94.38 186 ALA A N 1
ATOM 1541 C CA . ALA A 1 186 ? -1.008 -13.850 10.212 1.00 94.38 186 ALA A CA 1
ATOM 1542 C C . ALA A 1 186 ? -1.392 -13.007 11.439 1.00 94.38 186 ALA A C 1
ATOM 1544 O O . ALA A 1 186 ? -0.780 -13.141 12.499 1.00 94.38 186 ALA A O 1
ATOM 1545 N N . PHE A 1 187 ? -2.438 -12.187 11.326 1.00 96.19 187 PHE A N 1
ATOM 1546 C CA . PHE A 1 187 ? -2.970 -11.412 12.442 1.00 96.19 187 PHE A CA 1
ATOM 1547 C C . PHE A 1 187 ? -3.559 -12.301 13.538 1.00 96.19 187 PHE A C 1
ATOM 1549 O O . PHE A 1 187 ? -3.302 -12.056 14.713 1.00 96.19 187 PHE A O 1
ATOM 1556 N N . LYS A 1 188 ? -4.293 -13.358 13.174 1.00 95.50 188 LYS A N 1
ATOM 1557 C CA . LYS A 1 188 ? -4.821 -14.349 14.115 1.00 95.50 188 LYS A CA 1
ATOM 1558 C C . LYS A 1 188 ? -3.708 -14.993 14.923 1.00 95.50 188 LYS A C 1
ATOM 1560 O O . LYS A 1 188 ? -3.837 -15.080 16.136 1.00 95.50 188 LYS A O 1
ATOM 1565 N N . ASN A 1 189 ? -2.596 -15.348 14.291 1.00 94.62 189 ASN A N 1
ATOM 1566 C CA . ASN A 1 189 ? -1.439 -15.908 14.988 1.00 94.62 189 ASN A CA 1
ATOM 1567 C C . ASN A 1 189 ? -0.767 -14.883 15.915 1.00 94.62 189 ASN A C 1
ATOM 1569 O O . ASN A 1 189 ? -0.322 -15.233 17.002 1.00 94.62 189 ASN A O 1
ATOM 1573 N N . GLU A 1 190 ? -0.725 -13.608 15.519 1.00 96.19 190 GLU A N 1
ATOM 1574 C CA . GLU A 1 190 ? -0.163 -12.528 16.341 1.00 96.19 190 GLU A CA 1
ATOM 1575 C C . GLU A 1 190 ? -1.061 -12.100 17.510 1.00 96.19 190 GLU A C 1
ATOM 1577 O O . GLU A 1 190 ? -0.561 -11.651 18.540 1.00 96.19 190 GLU A O 1
ATOM 1582 N N . ARG A 1 191 ? -2.386 -12.153 17.345 1.00 94.44 191 ARG A N 1
ATOM 1583 C CA . ARG A 1 191 ? -3.361 -11.614 18.310 1.00 94.44 191 ARG A CA 1
ATOM 1584 C C . ARG A 1 191 ? -4.132 -12.692 19.071 1.00 94.44 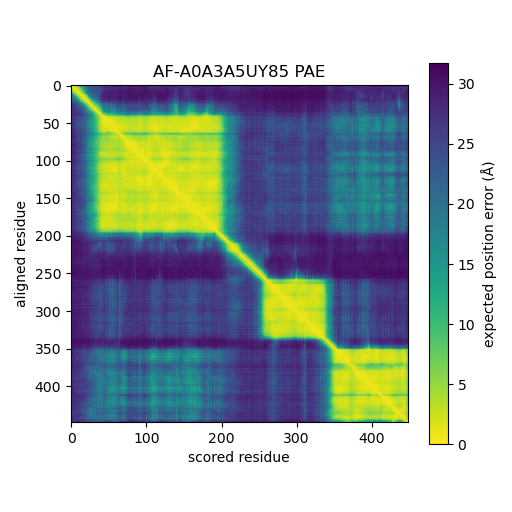191 ARG A C 1
ATOM 1586 O O . ARG A 1 191 ? -4.794 -12.371 20.060 1.00 94.44 191 ARG A O 1
ATOM 1593 N N . ASN A 1 192 ? -4.047 -13.937 18.617 1.00 95.12 192 ASN A N 1
ATOM 1594 C CA . ASN A 1 192 ? -4.845 -15.076 19.056 1.00 95.12 192 ASN A CA 1
ATOM 1595 C C . ASN A 1 192 ? -6.366 -14.834 18.961 1.00 95.12 192 ASN A C 1
ATOM 1597 O O . ASN A 1 192 ? -7.120 -15.223 19.849 1.00 95.12 192 ASN A O 1
ATOM 1601 N N . ILE A 1 193 ? -6.823 -14.140 17.909 1.00 92.38 193 ILE A N 1
ATOM 1602 C CA . ILE A 1 193 ? -8.253 -13.919 17.622 1.00 92.38 193 ILE A CA 1
ATOM 1603 C C . ILE A 1 193 ? -8.542 -14.097 16.136 1.00 92.38 193 ILE A C 1
ATOM 1605 O O . ILE A 1 193 ? -7.729 -13.731 15.293 1.00 92.38 193 ILE A O 1
ATOM 1609 N N . ASP A 1 194 ? -9.722 -14.610 15.809 1.00 89.88 194 ASP A N 1
ATOM 1610 C CA . ASP A 1 194 ? -10.170 -14.743 14.426 1.00 89.88 194 ASP A CA 1
ATOM 1611 C C . ASP A 1 194 ? -11.093 -13.580 14.033 1.00 89.88 194 ASP A C 1
ATOM 1613 O O . ASP A 1 194 ? -12.178 -13.420 14.599 1.00 89.88 194 ASP A O 1
ATOM 1617 N N . LEU A 1 195 ? -10.666 -12.770 13.058 1.00 86.50 195 LEU A N 1
ATOM 1618 C CA . LEU A 1 195 ? -11.452 -11.639 12.552 1.00 86.50 195 LEU A CA 1
ATOM 1619 C C . LEU A 1 195 ? -12.702 -12.090 11.772 1.00 86.50 195 LEU A C 1
ATOM 1621 O O . LEU A 1 195 ? -13.672 -11.338 11.696 1.00 86.50 195 LEU A O 1
ATOM 1625 N N . ALA A 1 196 ? -12.716 -13.308 11.217 1.00 76.88 196 ALA A N 1
ATOM 1626 C CA . ALA A 1 196 ? -13.841 -13.807 10.426 1.00 76.88 196 ALA A CA 1
ATOM 1627 C C . ALA A 1 196 ? -15.014 -14.292 11.296 1.00 76.88 196 ALA A C 1
ATOM 1629 O O . ALA A 1 196 ? -16.172 -14.209 10.885 1.00 76.88 196 ALA A O 1
ATOM 1630 N N . VAL A 1 197 ? -14.730 -14.789 12.504 1.00 63.91 197 VAL A N 1
ATOM 1631 C CA . VAL A 1 197 ? -15.738 -15.423 13.374 1.00 63.91 197 VAL A CA 1
ATOM 1632 C C . VAL A 1 197 ? -16.595 -14.388 14.102 1.00 63.91 197 VAL A C 1
ATOM 1634 O O . VAL A 1 197 ? -17.809 -14.551 14.190 1.00 63.91 197 VAL A O 1
ATOM 1637 N N . LYS A 1 198 ? -15.998 -13.296 14.596 1.00 58.22 198 LYS A N 1
ATOM 1638 C CA . LYS A 1 198 ? -16.739 -12.311 15.404 1.00 58.22 198 LYS A CA 1
ATOM 1639 C C . LYS A 1 198 ? -17.668 -11.410 14.583 1.00 58.22 198 LYS A C 1
ATOM 1641 O O . LYS A 1 198 ? -18.709 -10.998 15.085 1.00 58.22 198 LYS A O 1
ATOM 1646 N N . ASN A 1 199 ? -17.339 -11.132 13.322 1.00 56.00 199 ASN A N 1
ATOM 1647 C CA . ASN A 1 199 ? -18.101 -10.158 12.534 1.00 56.00 199 ASN A CA 1
ATOM 1648 C C . ASN A 1 199 ? -19.411 -10.708 11.957 1.00 56.00 199 ASN A C 1
ATOM 1650 O O . ASN A 1 199 ? -20.343 -9.931 11.776 1.00 56.00 199 ASN A O 1
ATOM 1654 N N . LYS A 1 200 ? -19.549 -12.031 11.775 1.00 53.66 200 LYS A N 1
ATOM 1655 C CA . LYS A 1 200 ? -20.835 -12.636 11.374 1.00 53.66 200 LYS A CA 1
ATOM 1656 C C . LYS A 1 200 ? -21.947 -12.399 12.404 1.00 53.66 200 LYS A C 1
ATOM 1658 O O . LYS A 1 200 ? -23.097 -12.230 12.016 1.00 53.66 200 LYS A O 1
ATOM 1663 N N . ASN A 1 201 ? -21.600 -12.313 13.690 1.00 47.59 201 ASN A N 1
ATOM 1664 C CA . ASN A 1 201 ? -22.573 -12.091 14.763 1.00 47.59 201 ASN A CA 1
ATOM 1665 C C . ASN A 1 201 ? -22.958 -10.607 14.913 1.00 47.59 201 ASN A C 1
ATOM 1667 O O . ASN A 1 201 ? -24.107 -10.306 15.219 1.00 47.59 201 ASN A O 1
ATOM 1671 N N . ASN A 1 202 ? -22.040 -9.677 14.624 1.00 46.75 202 ASN A N 1
ATOM 1672 C CA . ASN A 1 202 ? -22.310 -8.233 14.695 1.00 46.75 202 ASN A CA 1
ATOM 1673 C C . ASN A 1 202 ? -22.937 -7.655 13.414 1.00 46.75 202 ASN A C 1
ATOM 1675 O O . ASN A 1 202 ? -23.556 -6.592 13.472 1.00 46.75 202 ASN A O 1
ATOM 1679 N N . PHE A 1 203 ? -22.842 -8.352 12.275 1.00 44.78 203 PHE A N 1
ATOM 1680 C CA . PHE A 1 203 ? -23.494 -7.946 11.021 1.00 44.78 203 PHE A CA 1
ATOM 1681 C C . PHE A 1 203 ? -25.028 -7.910 11.143 1.00 44.78 203 PHE A C 1
ATOM 1683 O O . PHE A 1 203 ? -25.687 -7.102 10.493 1.00 44.78 203 PHE A O 1
ATOM 1690 N N . LEU A 1 204 ? -25.599 -8.728 12.034 1.00 41.81 204 LEU A N 1
ATOM 1691 C CA . LEU A 1 204 ? -27.036 -8.726 12.324 1.00 41.81 204 LEU A CA 1
ATOM 1692 C C . LEU A 1 204 ? -27.470 -7.593 13.270 1.00 41.81 204 LEU A C 1
ATOM 1694 O O . LEU A 1 204 ? -28.640 -7.225 13.257 1.00 41.81 204 LEU A O 1
ATOM 1698 N N . ILE A 1 205 ? -26.556 -7.016 14.058 1.00 40.38 205 ILE A N 1
ATOM 1699 C CA . ILE A 1 205 ? -26.893 -6.035 15.108 1.00 40.38 205 ILE A CA 1
ATOM 1700 C C . ILE A 1 205 ? -26.587 -4.593 14.665 1.00 40.38 205 ILE A C 1
ATOM 1702 O O . ILE A 1 205 ? -27.327 -3.678 15.011 1.00 40.38 205 ILE A O 1
ATOM 1706 N N . ASN A 1 206 ? -25.575 -4.372 13.818 1.00 40.09 206 ASN A N 1
ATOM 1707 C CA . ASN A 1 206 ? -25.153 -3.024 13.405 1.00 40.09 206 ASN A CA 1
ATOM 1708 C C . ASN A 1 206 ? -25.706 -2.553 12.050 1.00 40.09 206 ASN A C 1
ATOM 1710 O O . ASN A 1 206 ? -25.265 -1.528 11.526 1.00 40.09 206 ASN A O 1
ATOM 1714 N N . ASN A 1 207 ? -26.730 -3.225 11.512 1.00 34.25 207 ASN A N 1
ATOM 1715 C CA . ASN A 1 207 ? -27.449 -2.735 10.331 1.00 34.25 207 ASN A CA 1
ATOM 1716 C C . ASN A 1 207 ? -28.320 -1.487 10.612 1.00 34.25 207 ASN A C 1
ATOM 1718 O O . ASN A 1 207 ? -28.994 -0.973 9.719 1.00 34.25 207 ASN A O 1
ATOM 1722 N N . SER A 1 208 ? -28.265 -0.919 11.823 1.00 38.31 208 SER A N 1
ATOM 1723 C CA . SER A 1 208 ? -28.757 0.430 12.097 1.00 38.31 208 SER A CA 1
ATOM 1724 C C . SER A 1 208 ? -27.656 1.486 11.902 1.00 38.31 208 SER A C 1
ATOM 1726 O O . SER A 1 208 ? -26.975 1.893 12.838 1.00 38.31 208 SER A O 1
ATOM 1728 N N . LYS A 1 209 ? -27.579 1.998 10.668 1.00 41.50 209 LYS A N 1
ATOM 1729 C CA . LYS A 1 209 ? -27.161 3.370 10.311 1.00 41.50 209 LYS A CA 1
ATOM 1730 C C . LYS A 1 209 ? -25.711 3.775 10.627 1.00 41.50 209 LYS A C 1
ATOM 1732 O O . LYS A 1 209 ? -25.453 4.647 11.453 1.00 41.50 209 LYS A O 1
ATOM 1737 N N . SER A 1 210 ? -24.781 3.330 9.782 1.00 38.75 210 SER A N 1
ATOM 1738 C CA . SER A 1 210 ? -23.670 4.209 9.394 1.00 38.75 210 SER A CA 1
ATOM 1739 C C . SER A 1 210 ? -24.231 5.325 8.503 1.00 38.75 210 SER A C 1
ATOM 1741 O O . SER A 1 210 ? -24.563 5.102 7.338 1.00 38.75 210 SER A O 1
ATOM 1743 N N . PHE A 1 211 ? -24.365 6.530 9.066 1.00 41.41 211 PHE A N 1
ATOM 1744 C CA . PHE A 1 211 ? -24.816 7.763 8.397 1.00 41.41 211 PHE A CA 1
ATOM 1745 C C . PHE A 1 211 ? -24.122 8.009 7.041 1.00 41.41 211 PHE A C 1
ATOM 1747 O O . PHE A 1 211 ? -24.707 8.585 6.130 1.00 41.41 211 PHE A O 1
ATOM 1754 N N . PHE A 1 212 ? -22.895 7.509 6.869 1.00 38.62 212 PHE A N 1
ATOM 1755 C CA . PHE A 1 212 ? -22.131 7.635 5.629 1.00 38.62 212 PHE A CA 1
ATOM 1756 C C . PHE A 1 212 ? -22.649 6.756 4.480 1.00 38.62 212 PHE A C 1
ATOM 1758 O O . PHE A 1 212 ? -22.611 7.187 3.329 1.00 38.62 212 PHE A O 1
ATOM 1765 N N . TYR A 1 213 ? -23.164 5.558 4.773 1.00 39.81 213 TYR A N 1
ATOM 1766 C CA . TYR A 1 213 ? -23.705 4.664 3.746 1.00 39.81 213 TYR A CA 1
ATOM 1767 C C . TYR A 1 213 ? -25.162 4.995 3.401 1.00 39.81 213 TYR A C 1
ATOM 1769 O O . TYR A 1 213 ? -25.518 4.942 2.228 1.00 39.81 213 TYR A O 1
ATOM 1777 N N . SER A 1 214 ? -25.985 5.463 4.354 1.00 39.88 214 SER A N 1
ATOM 1778 C CA . SER A 1 214 ? -27.370 5.857 4.030 1.00 39.88 214 SER A CA 1
ATOM 1779 C C . SER A 1 214 ? -27.443 7.100 3.139 1.00 39.88 214 SER A C 1
ATOM 1781 O O . SER A 1 214 ? -28.386 7.223 2.362 1.00 39.88 214 SER A O 1
ATOM 1783 N N . VAL A 1 215 ? -26.463 8.009 3.215 1.00 39.22 215 VAL A N 1
ATOM 1784 C CA . VAL A 1 215 ? -26.372 9.180 2.325 1.00 39.22 215 VAL A CA 1
ATOM 1785 C C . VAL A 1 215 ? -25.972 8.762 0.907 1.00 39.22 215 VAL A C 1
ATOM 1787 O O . VAL A 1 215 ? -26.538 9.273 -0.055 1.00 39.22 215 VAL A O 1
ATOM 1790 N N . LEU A 1 216 ? -25.067 7.792 0.756 1.00 38.94 216 LEU A N 1
ATOM 1791 C CA . LEU A 1 216 ? -24.662 7.281 -0.558 1.00 38.94 216 LEU A CA 1
ATOM 1792 C C . LEU A 1 216 ? -25.738 6.390 -1.211 1.00 38.94 216 LEU A C 1
ATOM 1794 O O . LEU A 1 216 ? -25.946 6.497 -2.419 1.00 38.94 216 LEU A O 1
ATOM 1798 N N . ASP A 1 217 ? -26.473 5.586 -0.437 1.00 39.56 217 ASP A N 1
ATOM 1799 C CA . ASP A 1 217 ? -27.560 4.7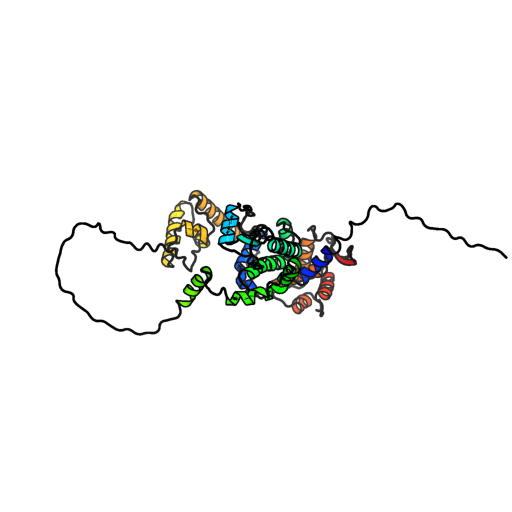39 -0.959 1.00 39.56 217 ASP A CA 1
ATOM 1800 C C . ASP A 1 217 ? -28.877 5.498 -1.189 1.00 39.56 217 ASP A C 1
ATOM 1802 O O . ASP A 1 217 ? -29.606 5.189 -2.133 1.00 39.56 217 ASP A O 1
ATOM 1806 N N . SER A 1 218 ? -29.175 6.544 -0.406 1.00 38.56 218 SER A N 1
ATOM 1807 C CA . SER A 1 218 ? -30.344 7.403 -0.674 1.00 38.56 218 SER A CA 1
ATOM 1808 C C . SER A 1 218 ? -30.187 8.174 -1.985 1.00 38.56 218 SER A C 1
ATOM 1810 O O . SER A 1 218 ? -31.162 8.356 -2.704 1.00 38.56 218 SER A O 1
ATOM 1812 N N . LEU A 1 219 ? -28.961 8.564 -2.350 1.00 37.25 219 LEU A N 1
ATOM 1813 C CA . LEU A 1 219 ? -28.678 9.213 -3.635 1.00 37.25 219 LEU A CA 1
ATOM 1814 C C . LEU A 1 219 ? -28.758 8.241 -4.825 1.00 37.25 219 LEU A C 1
ATOM 1816 O O . LEU A 1 219 ? -29.026 8.673 -5.943 1.00 37.25 219 LEU A O 1
ATOM 1820 N N . ARG A 1 220 ? -28.578 6.934 -4.595 1.00 37.66 220 ARG A N 1
ATOM 1821 C CA . ARG A 1 220 ? -28.697 5.891 -5.628 1.00 37.66 220 ARG A CA 1
ATOM 1822 C C . ARG A 1 220 ? -30.135 5.452 -5.901 1.00 37.66 220 ARG A C 1
ATOM 1824 O O . ARG A 1 220 ? -30.433 5.073 -7.025 1.00 37.66 220 ARG A O 1
ATOM 1831 N N . ASN A 1 221 ? -31.020 5.522 -4.906 1.00 36.59 221 ASN A N 1
ATOM 1832 C CA . ASN A 1 221 ? -32.406 5.045 -5.020 1.00 36.59 221 ASN A CA 1
ATOM 1833 C C . ASN A 1 221 ? -33.418 6.116 -5.474 1.00 36.59 221 ASN A C 1
ATOM 1835 O O . ASN A 1 221 ? -34.576 5.790 -5.729 1.00 36.59 221 ASN A O 1
ATOM 1839 N N . ILE A 1 222 ? -33.008 7.383 -5.610 1.00 39.59 222 ILE A N 1
ATOM 1840 C CA . ILE A 1 222 ? -33.879 8.468 -6.104 1.00 39.59 222 ILE A CA 1
ATOM 1841 C C . ILE A 1 222 ? -34.018 8.449 -7.642 1.00 39.59 222 ILE A C 1
ATOM 1843 O O . ILE A 1 222 ? -34.962 9.022 -8.178 1.00 39.59 222 ILE A O 1
ATOM 1847 N N . THR A 1 223 ? -33.162 7.724 -8.372 1.00 36.22 223 THR A N 1
ATOM 1848 C CA . THR A 1 223 ? -33.210 7.654 -9.846 1.00 36.22 223 THR A CA 1
ATOM 1849 C C . THR A 1 223 ? -34.069 6.522 -10.420 1.00 36.22 223 THR A C 1
ATOM 1851 O O . THR A 1 223 ? -34.114 6.368 -11.637 1.00 36.22 223 THR A O 1
ATOM 1854 N N . SER A 1 224 ? -34.820 5.766 -9.610 1.00 37.09 224 SER A N 1
ATOM 1855 C CA . SER A 1 224 ? -35.783 4.788 -10.141 1.00 37.09 224 SER A CA 1
ATOM 1856 C C . SER A 1 224 ? -37.137 4.863 -9.438 1.00 37.09 224 SER A C 1
ATOM 1858 O O . SER A 1 224 ? -37.435 4.066 -8.550 1.00 37.09 224 SER A O 1
ATOM 1860 N N . LYS A 1 225 ? -37.966 5.832 -9.833 1.00 36.78 225 LYS A N 1
ATOM 1861 C CA . LYS A 1 225 ? -39.438 5.736 -9.819 1.00 36.78 225 LYS A CA 1
ATOM 1862 C C . LYS A 1 225 ? -40.044 7.017 -10.386 1.00 36.78 225 LYS A C 1
ATOM 1864 O O . LYS A 1 225 ? -39.998 8.048 -9.719 1.00 36.78 225 LYS A O 1
ATOM 1869 N N . LYS A 1 226 ? -40.669 6.917 -11.565 1.00 31.69 226 LYS A N 1
ATOM 1870 C CA . LYS A 1 226 ? -42.049 7.376 -11.815 1.00 31.69 226 LYS A CA 1
ATOM 1871 C C . LYS A 1 226 ? -42.443 7.164 -13.280 1.00 31.69 226 LYS A C 1
ATOM 1873 O O . LYS A 1 226 ? -42.013 7.922 -14.139 1.00 31.69 226 LYS A O 1
ATOM 1878 N N . ASP A 1 227 ? -43.341 6.206 -13.492 1.00 31.94 227 ASP A N 1
ATOM 1879 C CA . ASP A 1 227 ? -44.400 6.321 -14.494 1.00 31.94 227 ASP A CA 1
ATOM 1880 C C . ASP A 1 227 ? -45.680 6.818 -13.785 1.00 31.94 227 ASP A C 1
ATOM 1882 O O . ASP A 1 227 ? -45.985 6.346 -12.691 1.00 31.94 227 ASP A O 1
ATOM 1886 N N . MET A 1 228 ? -46.307 7.830 -14.411 1.00 29.22 228 MET A N 1
ATOM 1887 C CA . MET A 1 228 ? -47.676 8.428 -14.394 1.00 29.22 228 MET A CA 1
ATOM 1888 C C . MET A 1 228 ? -48.778 8.014 -13.368 1.00 29.22 228 MET A C 1
ATOM 1890 O O . MET A 1 228 ? -48.677 6.945 -12.778 1.00 29.22 228 MET A O 1
ATOM 1894 N N . PRO A 1 229 ? -49.906 8.775 -13.200 1.00 39.72 229 PRO A N 1
ATOM 1895 C CA . PRO A 1 229 ? -50.414 9.924 -13.984 1.00 39.72 229 PRO A CA 1
ATOM 1896 C C . PRO A 1 229 ? -50.901 11.169 -13.188 1.00 39.72 229 PRO A C 1
ATOM 1898 O O . PRO A 1 229 ? -50.934 11.208 -11.960 1.00 39.72 229 PRO A O 1
ATOM 1901 N N . LEU A 1 230 ? -51.284 12.189 -13.970 1.00 39.00 230 LEU A N 1
ATOM 1902 C CA . LEU A 1 230 ? -51.936 13.461 -13.631 1.00 39.00 230 LEU A CA 1
ATOM 1903 C C . LEU A 1 230 ? -53.370 13.333 -13.070 1.00 39.00 230 LEU A C 1
ATOM 1905 O O . LEU A 1 230 ? -54.147 12.513 -13.549 1.00 39.00 230 LEU A O 1
ATOM 1909 N N . ASN A 1 231 ? -53.737 14.266 -12.181 1.00 29.22 231 ASN A N 1
ATOM 1910 C CA . ASN A 1 231 ? -55.065 14.904 -12.072 1.00 29.22 231 ASN A CA 1
ATOM 1911 C C . ASN A 1 231 ? -54.897 16.201 -11.243 1.00 29.22 231 ASN A C 1
ATOM 1913 O O . ASN A 1 231 ? -54.302 16.151 -10.171 1.00 29.22 231 ASN A O 1
ATOM 1917 N N . SER A 1 232 ? -55.101 17.413 -11.788 1.00 32.69 232 SER A N 1
ATOM 1918 C CA . SER A 1 232 ? -56.371 18.180 -11.864 1.00 32.69 232 SER A CA 1
ATOM 1919 C C . SER A 1 232 ? -57.216 18.028 -10.583 1.00 32.69 232 SER A C 1
ATOM 1921 O O . SER A 1 232 ? -57.532 16.912 -10.200 1.00 32.69 232 SER A O 1
ATOM 1923 N N . GLY A 1 233 ? -57.564 19.030 -9.775 1.00 28.80 233 GLY A N 1
ATOM 1924 C CA . GLY A 1 233 ? -57.693 20.479 -9.905 1.00 28.80 233 GLY A CA 1
ATOM 1925 C C . GLY A 1 233 ? -59.059 20.825 -9.296 1.00 28.80 233 GLY A C 1
ATOM 1926 O O . GLY A 1 233 ? -60.035 20.246 -9.751 1.00 28.80 233 GLY A O 1
ATOM 1927 N N . SER A 1 234 ? -59.147 21.693 -8.279 1.00 31.27 234 SER A N 1
ATOM 1928 C CA . SER A 1 234 ? -60.384 22.430 -7.939 1.00 31.27 234 SER A CA 1
ATOM 1929 C C . SER A 1 234 ? -60.202 23.375 -6.746 1.00 31.27 234 SER A C 1
ATOM 1931 O O . SER A 1 234 ? -59.630 23.007 -5.720 1.00 31.27 234 SER A O 1
ATOM 1933 N N . ASP A 1 235 ? -60.756 24.568 -6.924 1.00 34.38 235 ASP A N 1
ATOM 1934 C CA . ASP A 1 235 ? -60.839 25.728 -6.040 1.00 34.38 235 ASP A CA 1
ATOM 1935 C C . ASP A 1 235 ? -61.592 25.499 -4.727 1.00 34.38 235 ASP A C 1
ATOM 1937 O O . ASP A 1 235 ? -62.613 24.816 -4.729 1.00 34.38 235 ASP A O 1
ATOM 1941 N N . ILE A 1 236 ? -61.205 26.216 -3.659 1.00 33.16 236 ILE A N 1
ATOM 1942 C CA . ILE A 1 236 ? -62.144 26.700 -2.629 1.00 33.16 236 ILE A CA 1
ATOM 1943 C C . ILE A 1 236 ? -61.750 28.124 -2.188 1.00 33.16 236 ILE A C 1
ATOM 1945 O O . ILE A 1 236 ? -60.630 28.376 -1.747 1.00 33.16 236 ILE A O 1
ATOM 1949 N N . LYS A 1 237 ? -62.719 29.039 -2.330 1.00 37.31 237 LYS A N 1
ATOM 1950 C CA . LYS A 1 237 ? -62.758 30.434 -1.857 1.00 37.31 237 LYS A CA 1
ATOM 1951 C C . LYS A 1 237 ? -62.702 30.526 -0.329 1.00 37.31 237 LYS A C 1
ATOM 1953 O O . LYS A 1 237 ? -63.339 29.721 0.343 1.00 37.31 237 LYS A O 1
ATOM 1958 N N . LEU A 1 238 ? -62.105 31.595 0.201 1.00 28.78 238 LEU A N 1
ATOM 1959 C CA . LEU A 1 238 ? -62.432 32.091 1.540 1.00 28.78 238 LEU A CA 1
ATOM 1960 C C . LEU A 1 238 ? -62.655 33.607 1.509 1.00 28.78 238 LEU A C 1
ATOM 1962 O O . LEU A 1 238 ? -61.788 34.358 1.060 1.00 28.78 238 LEU A O 1
ATOM 1966 N N . ASP A 1 239 ? -63.828 34.014 1.990 1.00 31.36 239 ASP A N 1
ATOM 1967 C CA . ASP A 1 239 ? -64.224 35.399 2.219 1.00 31.36 239 ASP A CA 1
ATOM 1968 C C . ASP A 1 239 ? -63.633 35.962 3.526 1.00 31.36 239 ASP A C 1
ATOM 1970 O O . ASP A 1 239 ? -63.270 35.252 4.464 1.00 31.36 239 ASP A O 1
ATOM 1974 N N . SER A 1 240 ? -63.567 37.289 3.520 1.00 33.38 240 SER A N 1
ATOM 1975 C CA . SER A 1 240 ? -63.156 38.284 4.516 1.00 33.38 240 SER A CA 1
ATOM 1976 C C . SER A 1 240 ? -63.616 38.090 5.973 1.00 33.38 240 SER A C 1
ATOM 1978 O O . SER A 1 240 ? -64.747 37.684 6.210 1.00 33.38 240 SER A O 1
ATOM 1980 N N . VAL A 1 241 ? -62.832 38.570 6.952 1.00 31.80 241 VAL A N 1
ATOM 1981 C CA . VAL A 1 241 ? -62.977 39.900 7.601 1.00 31.80 241 VAL A CA 1
ATOM 1982 C C . VAL A 1 241 ? -61.888 40.096 8.680 1.00 31.80 241 VAL A C 1
ATOM 1984 O O . VAL A 1 241 ? -61.417 39.169 9.327 1.00 31.80 241 VAL A O 1
ATOM 1987 N N . SER A 1 242 ? -61.490 41.361 8.787 1.00 32.62 242 SER A N 1
ATOM 1988 C CA . SER A 1 242 ? -60.472 42.059 9.577 1.00 32.62 242 SER A CA 1
ATOM 1989 C C . SER A 1 242 ? -60.323 41.746 11.071 1.00 32.62 242 SER A C 1
ATOM 1991 O O . SER A 1 242 ? -61.329 41.670 11.768 1.00 32.62 242 SER A O 1
ATOM 1993 N N . SER A 1 243 ? -59.086 41.880 11.581 1.00 32.84 243 SER A N 1
ATOM 1994 C CA . SER A 1 243 ? -58.742 42.940 12.557 1.00 32.84 243 SER A CA 1
ATOM 1995 C C . SER A 1 243 ? -57.246 42.972 12.946 1.00 32.84 243 SER A C 1
ATOM 1997 O O . SER A 1 243 ? -56.728 42.005 13.487 1.00 32.84 243 SER A O 1
ATOM 1999 N N . ILE A 1 244 ? -56.639 44.155 12.748 1.00 37.28 244 ILE A N 1
ATOM 2000 C CA . ILE A 1 244 ? -55.601 44.822 13.570 1.00 37.28 244 ILE A CA 1
ATOM 2001 C C . ILE A 1 244 ? -54.148 44.285 13.503 1.00 37.28 244 ILE A C 1
ATOM 2003 O O . ILE A 1 244 ? -53.792 43.269 14.086 1.00 37.28 244 ILE A O 1
ATOM 2007 N N . ILE A 1 245 ? -53.285 45.076 12.845 1.00 37.81 245 ILE A N 1
ATOM 2008 C CA . ILE A 1 245 ? -51.805 45.038 12.875 1.00 37.81 245 ILE A CA 1
ATOM 2009 C C . ILE A 1 245 ? -51.328 46.040 13.960 1.00 37.81 245 ILE A C 1
ATOM 2011 O O . ILE A 1 245 ? -52.031 47.029 14.191 1.00 37.81 245 ILE A O 1
ATOM 2015 N N . PRO A 1 246 ? -50.135 45.883 14.576 1.00 35.97 246 PRO A N 1
ATOM 2016 C CA . PRO A 1 246 ? -48.998 46.636 14.034 1.00 35.97 246 PRO A CA 1
ATOM 2017 C C . PRO A 1 246 ? -47.630 45.915 14.064 1.00 35.97 246 PRO A C 1
ATOM 2019 O O . PRO A 1 246 ? -47.192 45.386 15.077 1.00 35.97 246 PRO A O 1
ATOM 2022 N N . ALA A 1 247 ? -46.935 46.062 12.931 1.00 42.25 247 ALA A N 1
ATOM 2023 C CA . ALA A 1 247 ? -45.484 46.110 12.734 1.00 42.25 247 ALA A CA 1
ATOM 2024 C C . ALA A 1 247 ? -44.626 44.871 13.067 1.00 42.25 247 ALA A C 1
ATOM 2026 O O . ALA A 1 247 ? -43.927 44.834 14.076 1.00 42.25 247 ALA A O 1
ATOM 2027 N N . GLU A 1 248 ? -44.496 43.967 12.089 1.00 32.25 248 GLU A N 1
ATOM 2028 C CA . GLU A 1 248 ? -43.312 43.113 11.955 1.00 32.25 248 GLU A CA 1
ATOM 2029 C C . GLU A 1 248 ? -42.628 43.338 10.604 1.00 32.25 248 GLU A C 1
ATOM 2031 O O . GLU A 1 248 ? -43.241 43.326 9.536 1.00 32.25 248 GLU A O 1
ATOM 2036 N N . LYS A 1 249 ? -41.320 43.596 10.680 1.00 36.00 249 LYS A N 1
ATOM 2037 C CA . LYS A 1 249 ? -40.416 43.744 9.544 1.00 36.00 249 LYS A CA 1
ATOM 2038 C C . LYS A 1 249 ? -40.465 42.475 8.694 1.00 36.00 249 LYS A C 1
ATOM 2040 O O . LYS A 1 249 ? -40.241 41.377 9.194 1.00 36.00 249 LYS A O 1
ATOM 2045 N N . THR A 1 250 ? -40.679 42.646 7.397 1.00 29.72 250 THR A N 1
ATOM 2046 C CA . THR A 1 250 ? -40.554 41.599 6.384 1.00 29.72 250 THR A CA 1
ATOM 2047 C C . THR A 1 250 ? -39.156 40.976 6.418 1.00 29.72 250 THR A C 1
ATOM 2049 O O . THR A 1 250 ? -38.199 41.547 5.896 1.00 29.72 250 THR A O 1
ATOM 2052 N N . ASN A 1 251 ? -39.046 39.786 7.008 1.00 34.22 251 ASN A N 1
ATOM 2053 C CA . ASN A 1 251 ? -37.952 38.857 6.759 1.00 34.22 251 ASN A CA 1
ATOM 2054 C C . ASN A 1 251 ? -38.295 38.046 5.506 1.00 34.22 251 ASN A C 1
ATOM 2056 O O . ASN A 1 251 ? -38.998 37.042 5.565 1.00 34.22 251 ASN A O 1
ATOM 2060 N N . THR A 1 252 ? -37.778 38.467 4.355 1.00 32.06 252 THR A N 1
ATOM 2061 C CA . THR A 1 252 ? -37.627 37.583 3.196 1.00 32.06 252 THR A CA 1
ATOM 2062 C C . THR A 1 252 ? -36.617 36.490 3.546 1.00 32.06 252 THR A C 1
ATOM 2064 O O . THR A 1 252 ? -35.406 36.719 3.494 1.00 32.06 252 THR A O 1
ATOM 2067 N N . SER A 1 253 ? -37.098 35.299 3.911 1.00 39.78 253 SER A N 1
ATOM 2068 C CA . SER A 1 253 ? -36.263 34.102 4.016 1.00 39.78 253 SER A CA 1
ATOM 2069 C C . SER A 1 253 ? -35.873 33.645 2.609 1.00 39.78 253 SER A C 1
ATOM 2071 O O . SER A 1 253 ? -36.579 32.878 1.955 1.00 39.78 253 SER A O 1
ATOM 2073 N N . SER A 1 254 ? -34.742 34.153 2.123 1.00 37.38 254 SER A N 1
ATOM 2074 C CA . SER A 1 254 ? -34.047 33.554 0.989 1.00 37.38 254 SER A CA 1
ATOM 2075 C C . SER A 1 254 ? -33.517 32.185 1.419 1.00 37.38 254 SER A C 1
ATOM 2077 O O . SER A 1 254 ? -32.711 32.070 2.344 1.00 37.38 254 SER A O 1
ATOM 2079 N N . ILE A 1 255 ? -34.006 31.134 0.767 1.00 36.09 255 ILE A N 1
ATOM 2080 C CA . ILE A 1 255 ? -33.451 29.786 0.872 1.00 36.09 255 ILE A CA 1
ATOM 2081 C C . ILE A 1 255 ? -32.059 29.843 0.234 1.00 36.09 255 ILE A C 1
ATOM 2083 O O . ILE A 1 255 ? -31.908 29.879 -0.985 1.00 36.09 255 ILE A O 1
ATOM 2087 N N . ASN A 1 256 ? -31.033 29.951 1.076 1.00 46.22 256 ASN A N 1
ATOM 2088 C CA . ASN A 1 256 ? -29.625 29.915 0.691 1.00 46.22 256 ASN A CA 1
ATOM 2089 C C . ASN A 1 256 ? -29.186 28.454 0.501 1.00 46.22 256 ASN A C 1
ATOM 2091 O O . ASN A 1 256 ? -28.408 27.922 1.294 1.00 46.22 256 ASN A O 1
ATOM 2095 N N . ASP A 1 257 ? -29.655 27.809 -0.567 1.00 45.16 257 ASP A N 1
ATOM 2096 C CA . ASP A 1 257 ? -29.091 26.533 -1.017 1.00 45.16 257 ASP A CA 1
ATOM 2097 C C . ASP A 1 257 ? -27.760 26.789 -1.741 1.00 45.16 257 ASP A C 1
ATOM 2099 O O . ASP A 1 257 ? -27.639 26.767 -2.964 1.00 45.16 257 ASP A O 1
ATOM 2103 N N . ASN A 1 258 ? -26.717 27.055 -0.950 1.00 61.25 258 ASN A N 1
ATOM 2104 C CA . ASN A 1 258 ? -25.320 27.120 -1.394 1.00 61.25 258 ASN A CA 1
ATOM 2105 C C . ASN A 1 258 ? -24.712 25.714 -1.550 1.00 61.25 258 ASN A C 1
ATOM 2107 O O . ASN A 1 258 ? -23.565 25.468 -1.162 1.00 61.25 258 ASN A O 1
ATOM 2111 N N . THR A 1 259 ? -25.471 24.764 -2.090 1.00 72.38 259 THR A N 1
ATOM 2112 C CA . THR A 1 259 ? -24.954 23.427 -2.373 1.00 72.38 259 THR A CA 1
ATOM 2113 C C . THR A 1 259 ? -23.940 23.558 -3.504 1.00 72.38 259 THR A C 1
ATOM 2115 O O . THR A 1 259 ? -24.270 23.985 -4.610 1.00 72.38 259 THR A O 1
ATOM 2118 N N . ILE A 1 260 ? -22.668 23.274 -3.215 1.00 79.62 260 ILE A N 1
ATOM 2119 C CA . ILE A 1 260 ? -21.598 23.344 -4.212 1.00 79.62 260 ILE A CA 1
ATOM 2120 C C . ILE A 1 260 ? -21.745 22.136 -5.139 1.00 79.62 260 ILE A C 1
ATOM 2122 O O . ILE A 1 260 ? -21.529 21.005 -4.706 1.00 79.62 260 ILE A O 1
ATOM 2126 N N . ILE A 1 261 ? -22.090 22.376 -6.401 1.00 83.19 261 ILE A N 1
ATOM 2127 C CA . ILE A 1 261 ? -22.271 21.342 -7.423 1.00 83.19 261 ILE A CA 1
ATOM 2128 C C . ILE A 1 261 ? -21.004 21.299 -8.279 1.00 83.19 261 ILE A C 1
ATOM 2130 O O . ILE A 1 261 ? -20.515 22.338 -8.730 1.00 83.19 261 ILE A O 1
ATOM 2134 N N . ARG A 1 262 ? -20.447 20.099 -8.467 1.00 87.19 262 ARG A N 1
ATOM 2135 C CA . ARG A 1 262 ? -19.314 19.847 -9.366 1.00 87.19 262 ARG A CA 1
ATOM 2136 C C . ARG A 1 262 ? -19.860 19.348 -10.713 1.00 87.19 262 ARG A C 1
ATOM 2138 O O . ARG A 1 262 ? -20.668 18.426 -10.678 1.00 87.19 262 ARG A O 1
ATOM 2145 N N . PRO A 1 263 ? -19.423 19.904 -11.855 1.00 85.81 263 PRO A N 1
ATOM 2146 C CA . PRO A 1 263 ? -19.829 19.423 -13.171 1.00 85.81 263 PRO A CA 1
ATOM 2147 C C . PRO A 1 263 ? -19.185 18.069 -13.502 1.00 85.81 263 PRO A C 1
ATOM 2149 O O . PRO A 1 263 ? -18.083 17.770 -13.033 1.00 85.81 263 PRO A O 1
ATOM 2152 N N . ASP A 1 264 ? -19.837 17.295 -14.371 1.00 77.31 264 ASP A N 1
ATOM 2153 C CA . ASP A 1 264 ? -19.330 16.002 -14.859 1.00 77.31 264 ASP A CA 1
ATOM 2154 C C . ASP A 1 264 ? -18.178 16.150 -15.871 1.00 77.31 264 ASP A C 1
ATOM 2156 O O . ASP A 1 264 ? -17.368 15.238 -16.040 1.00 77.31 264 ASP A O 1
ATOM 2160 N N . VAL A 1 265 ? -18.067 17.315 -16.522 1.00 87.69 265 VAL A N 1
ATOM 2161 C CA . VAL A 1 265 ? -17.049 17.608 -17.542 1.00 87.69 265 VAL A CA 1
ATOM 2162 C C . VAL A 1 265 ? -16.061 18.656 -17.029 1.00 87.69 265 VAL A C 1
ATOM 2164 O O . VAL A 1 265 ? -16.427 19.800 -16.753 1.00 87.69 265 VAL A O 1
ATOM 2167 N N . ILE A 1 266 ? -14.781 18.285 -16.947 1.00 91.38 266 ILE A N 1
ATOM 2168 C CA . ILE A 1 266 ? -13.691 19.172 -16.511 1.00 91.38 266 ILE A CA 1
ATOM 2169 C C . ILE A 1 266 ? -13.194 20.016 -17.696 1.00 91.38 266 ILE A C 1
ATOM 2171 O O . ILE A 1 266 ? -13.032 19.510 -18.802 1.00 91.38 266 ILE A O 1
ATOM 2175 N N . PHE A 1 267 ? -12.934 21.303 -17.458 1.00 94.44 267 PHE A N 1
ATOM 2176 C CA . PHE A 1 267 ? -12.365 22.220 -18.451 1.00 94.44 267 PHE A CA 1
ATOM 2177 C C . PHE A 1 267 ? -10.940 21.797 -18.854 1.00 94.44 267 PHE A C 1
ATOM 2179 O O . PHE A 1 267 ? -10.097 21.574 -17.986 1.00 94.44 267 PHE A O 1
ATOM 2186 N N . ASP A 1 268 ? -10.626 21.736 -20.150 1.00 94.06 268 ASP A N 1
ATOM 2187 C CA . ASP A 1 268 ? -9.267 21.417 -20.612 1.00 94.06 268 ASP A CA 1
ATOM 2188 C C . ASP A 1 268 ? -8.339 22.639 -20.516 1.00 94.06 268 ASP A C 1
ATOM 2190 O O . ASP A 1 268 ? -8.117 23.390 -21.471 1.00 94.06 268 ASP A O 1
ATOM 2194 N N . LEU A 1 269 ? -7.796 22.857 -19.316 1.00 94.12 269 LEU A N 1
ATOM 2195 C CA . LEU A 1 269 ? -6.906 23.982 -19.043 1.00 94.12 269 LEU A CA 1
ATOM 2196 C C . LEU A 1 269 ? -5.597 23.905 -19.835 1.00 94.12 269 LEU A C 1
ATOM 2198 O O . LEU A 1 269 ? -5.067 24.948 -20.216 1.00 94.12 269 LEU A O 1
ATOM 2202 N N . ASN A 1 270 ? -5.077 22.703 -20.087 1.00 92.00 270 ASN A N 1
ATOM 2203 C CA . ASN A 1 270 ? -3.800 22.539 -20.775 1.00 92.00 270 ASN A CA 1
ATOM 2204 C C . ASN A 1 270 ? -3.925 22.973 -22.233 1.00 92.00 270 ASN A C 1
ATOM 2206 O O . ASN A 1 270 ? -3.139 23.813 -22.674 1.00 92.00 270 ASN A O 1
ATOM 2210 N N . ASN A 1 271 ? -4.935 22.468 -22.950 1.00 92.38 271 ASN A N 1
ATOM 2211 C CA . ASN A 1 271 ? -5.144 22.858 -24.340 1.00 92.38 271 ASN A CA 1
ATOM 2212 C C . ASN A 1 271 ? -5.455 24.356 -24.458 1.00 92.38 271 ASN A C 1
ATOM 2214 O O . ASN A 1 271 ? -4.867 25.067 -25.275 1.00 92.38 271 ASN A O 1
ATOM 2218 N N . TRP A 1 272 ? -6.291 24.876 -23.554 1.00 95.94 272 TRP A N 1
ATOM 2219 C CA . TRP A 1 272 ? -6.610 26.299 -23.544 1.00 95.94 272 TRP A CA 1
ATOM 2220 C C . TRP A 1 272 ? -5.363 27.174 -23.353 1.00 95.94 272 TRP A C 1
ATOM 2222 O O . TRP A 1 272 ? -5.199 28.164 -24.066 1.00 95.94 272 TRP A O 1
ATOM 2232 N N . VAL A 1 273 ? -4.466 26.818 -22.423 1.00 94.00 273 VAL A N 1
ATOM 2233 C CA . VAL A 1 273 ? -3.214 27.560 -22.189 1.00 94.00 273 VAL A CA 1
ATOM 2234 C C . VAL A 1 273 ? -2.328 27.553 -23.437 1.00 94.00 273 VAL A C 1
ATOM 2236 O O . VAL A 1 273 ? -1.763 28.590 -23.779 1.00 94.00 273 VAL A O 1
ATOM 2239 N N . LEU A 1 274 ? -2.238 26.438 -24.162 1.00 91.44 274 LEU A N 1
ATOM 2240 C CA . LEU A 1 274 ? -1.428 26.363 -25.382 1.00 91.44 274 LEU A CA 1
ATOM 2241 C C . LEU A 1 274 ? -1.928 27.299 -26.479 1.00 91.44 274 LEU A C 1
ATOM 2243 O 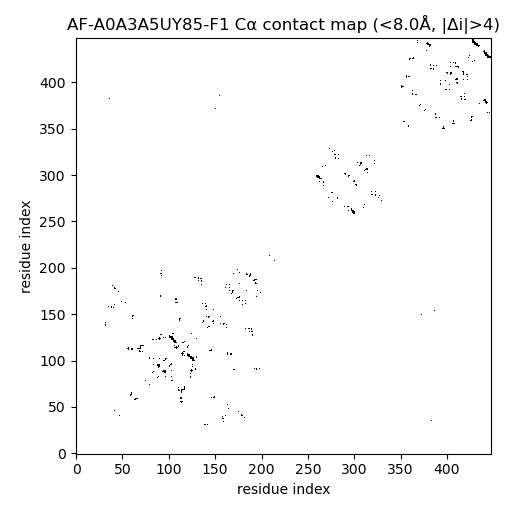O . LEU A 1 274 ? -1.137 28.048 -27.056 1.00 91.44 274 LEU A O 1
ATOM 2247 N N . GLU A 1 275 ? -3.232 27.273 -26.731 1.00 93.88 275 GLU A N 1
ATOM 2248 C CA . GLU A 1 275 ? -3.858 28.022 -27.819 1.00 93.88 275 GLU A CA 1
ATOM 2249 C C . GLU A 1 275 ? -4.036 29.511 -27.490 1.00 93.88 275 GLU A C 1
ATOM 2251 O O . GLU A 1 275 ? -3.950 30.366 -28.372 1.00 93.88 275 GLU A O 1
ATOM 2256 N N . ASN A 1 276 ? -4.299 29.843 -26.220 1.00 95.00 276 ASN A N 1
ATOM 2257 C CA . ASN A 1 276 ? -4.811 31.162 -25.845 1.00 95.00 276 ASN A CA 1
ATOM 2258 C C . ASN A 1 276 ? -3.913 31.961 -24.897 1.00 95.00 276 ASN A C 1
ATOM 2260 O O . ASN A 1 276 ? -4.052 33.183 -24.859 1.00 95.00 276 ASN A O 1
ATOM 2264 N N . TRP A 1 277 ? -3.025 31.333 -24.120 1.00 95.31 277 TRP A N 1
ATOM 2265 C CA . TRP A 1 277 ? -2.226 32.055 -23.124 1.00 95.31 277 TRP A CA 1
ATOM 2266 C C . TRP A 1 277 ? -1.000 32.706 -23.770 1.00 95.31 277 TRP A C 1
ATOM 2268 O O . TRP A 1 277 ? -0.107 32.009 -24.257 1.00 95.31 277 TRP A O 1
ATOM 2278 N N . LYS A 1 278 ? -0.920 34.040 -23.769 1.00 93.31 278 LYS A N 1
ATOM 2279 C CA . LYS A 1 278 ? 0.264 34.795 -24.212 1.00 93.31 278 LYS A CA 1
ATOM 2280 C C . LYS A 1 278 ? 1.030 35.387 -23.044 1.00 93.31 278 LYS A C 1
ATOM 2282 O O . LYS A 1 278 ? 2.252 35.423 -23.097 1.00 93.31 278 LYS A O 1
ATOM 2287 N N . ASN A 1 279 ? 0.321 35.923 -22.054 1.00 93.06 279 ASN A N 1
ATOM 2288 C CA . ASN A 1 279 ? 0.917 36.479 -20.844 1.00 93.06 279 ASN A CA 1
ATOM 2289 C C . ASN A 1 279 ? -0.141 36.686 -19.746 1.00 93.06 279 ASN A C 1
ATOM 2291 O O . ASN A 1 279 ? -1.318 36.359 -19.883 1.00 93.06 279 ASN A O 1
ATOM 2295 N N . LYS A 1 280 ? 0.276 37.308 -18.637 1.00 93.50 280 LYS A N 1
ATOM 2296 C CA . LYS A 1 280 ? -0.577 37.638 -17.485 1.00 93.50 280 LYS A CA 1
ATOM 2297 C C . LYS A 1 280 ? -1.891 38.359 -17.839 1.00 93.50 280 LYS A C 1
ATOM 2299 O O . LYS A 1 280 ? -2.854 38.209 -17.086 1.00 93.50 280 LYS A O 1
ATOM 2304 N N . SER A 1 281 ? -1.950 39.137 -18.923 1.00 93.69 281 SER A N 1
ATOM 2305 C CA . SER A 1 281 ? -3.175 39.851 -19.323 1.00 93.69 281 SER A CA 1
ATOM 2306 C C . SER A 1 281 ? -4.323 38.907 -19.714 1.00 93.69 281 SER A C 1
ATOM 2308 O O . SER A 1 281 ? -5.487 39.241 -19.484 1.00 93.69 281 SER A O 1
ATOM 2310 N N . ASP A 1 282 ? -4.016 37.682 -20.152 1.00 95.12 282 ASP A N 1
ATOM 2311 C CA . ASP A 1 282 ? -5.008 36.674 -20.548 1.00 95.12 282 ASP A CA 1
ATOM 2312 C C . ASP A 1 282 ? -5.697 35.989 -19.358 1.00 95.12 282 ASP A C 1
ATOM 2314 O O . ASP A 1 282 ? -6.682 35.266 -19.531 1.00 95.12 282 ASP A O 1
ATOM 2318 N N . TYR A 1 283 ? -5.245 36.247 -18.124 1.00 94.25 283 TYR A N 1
ATOM 2319 C CA . TYR A 1 283 ? -5.823 35.654 -16.914 1.00 94.25 283 TYR A CA 1
ATOM 2320 C C . TYR A 1 283 ? -7.326 35.921 -16.777 1.00 94.25 283 TYR A C 1
ATOM 2322 O O . TYR A 1 283 ? -8.083 35.037 -16.373 1.00 94.25 283 TYR A O 1
ATOM 2330 N N . ASN A 1 284 ? -7.776 37.126 -17.134 1.00 95.19 284 ASN A N 1
ATOM 2331 C CA . ASN A 1 284 ? -9.198 37.462 -17.086 1.00 95.19 284 ASN A CA 1
ATOM 2332 C C . ASN A 1 284 ? -9.998 36.680 -18.135 1.00 95.19 284 ASN A C 1
ATOM 2334 O O . ASN A 1 284 ? -11.086 36.199 -17.824 1.00 95.19 284 ASN A O 1
ATOM 2338 N N . LYS A 1 285 ? -9.439 36.484 -19.337 1.00 96.38 285 LYS A N 1
ATOM 2339 C CA . LYS A 1 285 ? -10.056 35.674 -20.396 1.00 96.38 285 LYS A CA 1
ATOM 2340 C C . LYS A 1 285 ? -10.188 34.215 -19.951 1.00 96.38 285 LYS A C 1
ATOM 2342 O O . LYS A 1 285 ? -11.278 33.656 -20.028 1.00 96.38 285 LYS A O 1
ATOM 2347 N N . MET A 1 286 ? -9.116 33.642 -19.401 1.00 96.50 286 MET A N 1
ATOM 2348 C CA . MET A 1 286 ? -9.102 32.289 -18.834 1.00 96.50 286 MET A CA 1
ATOM 2349 C C . MET A 1 286 ? -10.155 32.131 -17.730 1.00 96.50 286 MET A C 1
ATOM 2351 O O . MET A 1 286 ? -10.960 31.205 -17.759 1.00 96.50 286 MET A O 1
ATOM 2355 N N . LYS A 1 287 ? -10.188 33.063 -16.766 1.00 97.25 287 LYS A N 1
ATOM 2356 C CA . LYS A 1 287 ? -11.171 33.070 -15.673 1.00 97.25 287 LYS A CA 1
ATOM 2357 C C . LYS A 1 287 ? -12.599 33.018 -16.208 1.00 97.25 287 LYS A C 1
ATOM 2359 O O . LYS A 1 287 ? -13.396 32.231 -15.705 1.00 97.25 287 LYS A O 1
ATOM 2364 N N . THR A 1 288 ? -12.919 33.862 -17.186 1.00 97.38 288 THR A N 1
ATOM 2365 C CA . THR A 1 288 ? -14.258 33.917 -17.780 1.00 97.38 288 THR A CA 1
ATOM 2366 C C . THR A 1 288 ? -14.612 32.605 -18.470 1.00 97.38 288 THR A C 1
ATOM 2368 O O . THR A 1 288 ? -15.716 32.114 -18.271 1.00 97.38 288 THR A O 1
ATOM 2371 N N . GLN A 1 289 ? -13.681 32.008 -19.217 1.00 97.31 289 GLN A N 1
ATOM 2372 C CA . GLN A 1 289 ? -13.907 30.738 -19.915 1.00 97.31 289 GLN A CA 1
ATOM 2373 C C . GLN A 1 289 ? -14.117 29.569 -18.945 1.00 97.31 289 GLN A C 1
ATOM 2375 O O . GLN A 1 289 ? -15.089 28.837 -19.088 1.00 97.31 289 GLN A O 1
ATOM 2380 N N . ILE A 1 290 ? -13.290 29.452 -17.900 1.00 97.19 290 ILE A N 1
ATOM 2381 C CA . ILE A 1 290 ? -13.448 28.415 -16.867 1.00 97.19 290 ILE A CA 1
ATOM 2382 C C . ILE A 1 290 ? -14.794 28.556 -16.146 1.00 97.19 290 ILE A C 1
ATOM 2384 O O . ILE A 1 290 ? -15.490 27.569 -15.940 1.00 97.19 290 ILE A O 1
ATOM 2388 N N . LEU A 1 291 ? -15.173 29.777 -15.751 1.00 97.19 291 LEU A N 1
ATOM 2389 C CA . LEU A 1 291 ? -16.435 30.007 -15.038 1.00 97.19 291 LEU A CA 1
ATOM 2390 C C . LEU A 1 291 ? -17.660 29.821 -15.936 1.00 97.19 291 LEU A C 1
ATOM 2392 O O . LEU A 1 291 ? -18.699 29.377 -15.456 1.00 97.19 291 LEU A O 1
ATOM 2396 N N . ARG A 1 292 ? -17.545 30.160 -17.224 1.00 97.31 292 ARG A N 1
ATOM 2397 C CA . ARG A 1 292 ? -18.588 29.891 -18.211 1.00 97.31 292 ARG A CA 1
ATOM 2398 C C . ARG A 1 292 ? -18.766 28.388 -18.401 1.00 97.31 292 ARG A C 1
ATOM 2400 O O . ARG A 1 292 ? -19.877 27.912 -18.239 1.00 97.31 292 ARG A O 1
ATOM 2407 N N . HIS A 1 293 ? -17.675 27.652 -18.626 1.00 96.56 293 HIS A N 1
ATOM 2408 C CA . HIS A 1 293 ? -17.694 26.189 -18.720 1.00 96.56 293 HIS A CA 1
ATOM 2409 C C . HIS A 1 293 ? -18.297 25.544 -17.471 1.00 96.56 293 HIS A C 1
ATOM 2411 O O . HIS A 1 293 ? -19.146 24.670 -17.586 1.00 96.56 293 HIS A O 1
ATOM 2417 N N . GLU A 1 294 ? -17.905 25.998 -16.279 1.00 96.31 294 GLU A N 1
ATOM 2418 C CA . GLU A 1 294 ? -18.470 25.519 -15.014 1.00 96.31 294 GLU A CA 1
ATOM 2419 C C . GLU A 1 294 ? -19.996 25.688 -14.988 1.00 96.31 294 GLU A C 1
ATOM 2421 O O . GLU A 1 294 ? -20.708 24.728 -14.708 1.00 96.31 294 GLU A O 1
ATOM 2426 N N . LYS A 1 295 ? -20.496 26.882 -15.331 1.00 95.06 295 LYS A N 1
ATOM 2427 C CA . LYS A 1 295 ? -21.932 27.187 -15.336 1.00 95.06 295 LYS A CA 1
ATOM 2428 C C . LYS A 1 295 ? -22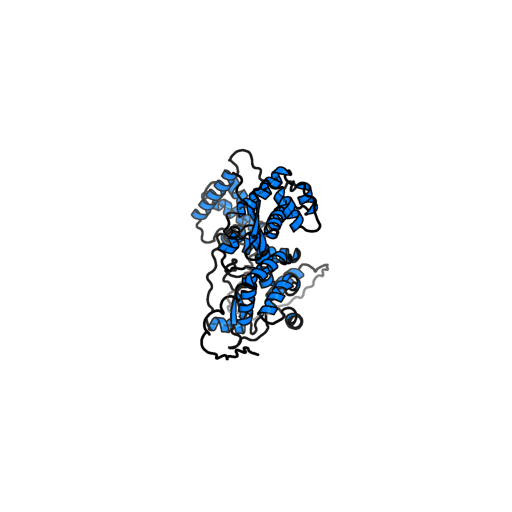.692 26.391 -16.401 1.00 95.06 295 LYS A C 1
ATOM 2430 O O . LYS A 1 295 ? -23.760 25.862 -16.107 1.00 95.06 295 LYS A O 1
ATOM 2435 N N . ASP A 1 296 ? -22.139 26.300 -17.608 1.00 95.75 296 ASP A N 1
ATOM 2436 C CA . ASP A 1 296 ? -22.750 25.601 -18.744 1.00 95.75 296 ASP A CA 1
ATOM 2437 C C . ASP A 1 296 ? -22.863 24.084 -18.479 1.00 95.75 296 ASP A C 1
ATOM 2439 O O . ASP A 1 296 ? -23.736 23.426 -19.036 1.00 95.75 296 ASP A O 1
ATOM 2443 N N . ASN A 1 297 ? -22.044 23.540 -17.567 1.00 93.88 297 ASN A N 1
ATOM 2444 C CA . ASN A 1 297 ? -22.079 22.139 -17.134 1.00 93.88 297 ASN A CA 1
ATOM 2445 C C . ASN A 1 297 ? -22.735 21.939 -15.748 1.00 93.88 297 ASN A C 1
ATOM 2447 O O . ASN A 1 297 ? -22.485 20.937 -15.079 1.00 93.88 297 ASN A O 1
ATOM 2451 N N . GLY A 1 298 ? -23.556 22.892 -15.288 1.00 91.94 298 GLY A N 1
ATOM 2452 C CA . GLY A 1 298 ? -24.334 22.773 -14.044 1.00 91.94 298 GLY A CA 1
ATOM 2453 C C . GLY A 1 298 ? -23.535 22.954 -12.747 1.00 91.94 298 GLY A C 1
ATOM 2454 O O . GLY A 1 298 ? -24.075 22.781 -11.656 1.00 91.94 298 GLY A O 1
ATOM 2455 N N . GLY A 1 299 ? -22.258 23.321 -12.843 1.00 93.19 299 GLY A N 1
ATOM 2456 C CA . GLY A 1 299 ? -21.414 23.657 -11.707 1.00 93.19 299 GLY A CA 1
ATOM 2457 C C . GLY A 1 299 ? -21.620 25.090 -11.216 1.00 93.19 299 GLY A C 1
ATOM 2458 O O . GLY A 1 299 ? -22.061 25.985 -11.940 1.00 93.19 299 GLY A O 1
ATOM 2459 N N . ASN A 1 300 ? -21.256 25.340 -9.961 1.00 95.56 300 ASN A N 1
ATOM 2460 C CA . ASN A 1 300 ? -21.318 26.676 -9.353 1.00 95.56 300 ASN A CA 1
ATOM 2461 C C . ASN A 1 300 ? -20.062 27.017 -8.531 1.00 95.56 300 ASN A C 1
ATOM 2463 O O . ASN A 1 300 ? -20.064 27.937 -7.703 1.00 95.56 300 ASN A O 1
ATOM 2467 N N . ARG A 1 301 ? -18.959 26.284 -8.737 1.00 96.06 301 ARG A N 1
ATOM 2468 C CA . ARG A 1 301 ? -17.731 26.473 -7.959 1.00 96.06 301 ARG A CA 1
ATOM 2469 C C . ARG A 1 301 ? -17.069 27.810 -8.291 1.00 96.06 301 ARG A C 1
ATOM 2471 O O . ARG A 1 301 ? -16.977 28.255 -9.432 1.00 96.06 301 ARG A O 1
ATOM 2478 N N . LYS A 1 302 ? -16.496 28.449 -7.268 1.00 96.62 302 LYS A N 1
ATOM 2479 C CA . LYS A 1 302 ? -15.633 29.629 -7.453 1.00 96.62 302 LYS A CA 1
ATOM 2480 C C . LYS A 1 302 ? -14.340 29.221 -8.167 1.00 96.62 302 LYS A C 1
ATOM 2482 O O . LYS A 1 302 ? -13.772 28.183 -7.835 1.00 96.62 302 LYS A O 1
ATOM 2487 N N . LEU A 1 303 ? -13.786 30.099 -9.012 1.00 96.19 303 LEU A N 1
ATOM 2488 C CA . LEU A 1 303 ? -12.544 29.851 -9.771 1.00 96.19 303 LEU A CA 1
ATOM 2489 C C . LEU A 1 303 ? -11.419 29.249 -8.912 1.00 96.19 303 LEU A C 1
ATOM 2491 O O . LEU A 1 303 ? -10.778 28.291 -9.311 1.00 96.19 303 LEU A O 1
ATOM 2495 N N . ARG A 1 304 ? -11.175 29.786 -7.709 1.00 94.94 304 ARG A N 1
ATOM 2496 C CA . ARG A 1 304 ? -10.115 29.282 -6.815 1.00 94.94 304 ARG A CA 1
ATOM 2497 C C . ARG A 1 304 ? -10.329 27.827 -6.391 1.00 94.94 304 ARG A C 1
ATOM 2499 O O . ARG A 1 304 ? -9.361 27.122 -6.140 1.00 94.94 304 ARG A O 1
ATOM 2506 N N . THR A 1 305 ? -11.578 27.401 -6.252 1.00 94.06 305 THR A N 1
ATOM 2507 C CA . THR A 1 305 ? -11.934 26.011 -5.951 1.00 94.06 305 THR A CA 1
ATOM 2508 C C . THR A 1 305 ? -11.682 25.129 -7.167 1.00 94.06 305 THR A C 1
ATOM 2510 O O . THR A 1 305 ? -10.970 24.148 -7.018 1.00 94.06 305 THR A O 1
ATOM 2513 N N . ILE A 1 306 ? -12.116 25.550 -8.359 1.00 96.31 306 ILE A N 1
ATOM 2514 C CA . ILE A 1 306 ? -11.851 24.844 -9.626 1.00 96.31 306 ILE A CA 1
ATOM 2515 C C . ILE A 1 306 ? -10.340 24.668 -9.847 1.00 96.31 306 ILE A C 1
ATOM 2517 O O . ILE A 1 306 ? -9.855 23.555 -10.001 1.00 96.31 306 ILE A O 1
ATOM 2521 N N . LEU A 1 307 ? -9.572 25.761 -9.751 1.00 95.44 307 LEU A N 1
ATOM 2522 C CA . LEU A 1 307 ? -8.115 25.754 -9.916 1.00 95.44 307 LEU A CA 1
ATOM 2523 C C . LEU A 1 307 ? -7.406 24.773 -8.974 1.00 95.44 307 LEU A C 1
ATOM 2525 O O . LEU A 1 307 ? -6.454 24.119 -9.383 1.00 95.44 307 LEU A O 1
ATOM 2529 N N . LYS A 1 308 ? -7.873 24.653 -7.728 1.00 94.44 308 LYS A N 1
ATOM 2530 C CA . LYS A 1 308 ? -7.287 23.731 -6.754 1.00 94.44 308 LYS A CA 1
ATOM 2531 C C . LYS A 1 308 ? -7.702 22.288 -7.013 1.00 94.44 308 LYS A C 1
ATOM 2533 O O . LYS A 1 308 ? -6.849 21.414 -6.975 1.00 94.44 308 LYS A O 1
ATOM 2538 N N . ASP A 1 309 ? -8.998 22.050 -7.169 1.00 90.38 309 ASP A N 1
ATOM 2539 C CA . ASP A 1 309 ? -9.558 20.703 -7.095 1.00 90.38 309 ASP A CA 1
ATOM 2540 C C . ASP A 1 309 ? -9.440 19.958 -8.436 1.00 90.38 309 ASP A C 1
ATOM 2542 O O . ASP A 1 309 ? -9.351 18.733 -8.430 1.00 90.38 309 ASP A O 1
ATOM 2546 N N . ASP A 1 310 ? -9.397 20.683 -9.562 1.00 92.56 310 ASP A N 1
ATOM 2547 C CA . ASP A 1 310 ? -9.294 20.092 -10.904 1.00 92.56 310 ASP A CA 1
ATOM 2548 C C . ASP A 1 310 ? -7.877 20.192 -11.500 1.00 92.56 310 ASP A C 1
ATOM 2550 O O . ASP A 1 310 ? -7.517 19.377 -12.346 1.00 92.56 310 ASP A O 1
ATOM 2554 N N . PHE A 1 311 ? -7.058 21.159 -11.060 1.00 92.62 311 PHE A N 1
ATOM 2555 C CA . PHE A 1 311 ? -5.741 21.440 -11.662 1.00 92.62 311 PHE A CA 1
ATOM 2556 C C . PHE A 1 311 ? -4.583 21.530 -10.656 1.00 92.62 311 PHE A C 1
ATOM 2558 O O . PHE A 1 311 ? -3.482 21.934 -11.024 1.00 92.62 311 PHE A O 1
ATOM 2565 N N . ASP A 1 312 ? -4.813 21.206 -9.379 1.00 93.00 312 ASP A N 1
ATOM 2566 C CA . ASP A 1 312 ? -3.806 21.254 -8.307 1.00 93.00 312 ASP A CA 1
ATOM 2567 C C . ASP A 1 312 ? -3.127 22.631 -8.101 1.00 93.00 312 ASP A C 1
ATOM 2569 O O . ASP A 1 312 ? -2.058 22.732 -7.492 1.00 93.00 312 ASP A O 1
ATOM 2573 N N . ILE A 1 313 ? -3.754 23.731 -8.539 1.00 93.75 313 ILE A N 1
ATOM 2574 C CA . ILE A 1 313 ? -3.241 25.099 -8.365 1.00 93.75 313 ILE A CA 1
ATOM 2575 C C . ILE A 1 313 ? -3.724 25.668 -7.014 1.00 93.75 313 ILE A C 1
ATOM 2577 O O . ILE A 1 313 ? -4.921 25.915 -6.822 1.00 93.75 313 ILE A O 1
ATOM 2581 N N . PRO A 1 314 ? -2.828 25.951 -6.046 1.00 94.19 314 PRO A N 1
ATOM 2582 C CA . PRO A 1 314 ? -3.232 26.380 -4.709 1.00 94.19 314 PRO A CA 1
ATOM 2583 C C . PRO A 1 314 ? -4.026 27.694 -4.681 1.00 94.19 314 PRO A C 1
ATOM 2585 O O . PRO A 1 314 ? -3.653 28.693 -5.300 1.00 94.19 314 PRO A O 1
ATOM 2588 N N . LYS A 1 315 ? -5.071 27.744 -3.839 1.00 94.44 315 LYS A N 1
ATOM 2589 C CA . LYS A 1 315 ? -5.925 28.939 -3.647 1.00 94.44 315 LYS A CA 1
ATOM 2590 C C . LYS A 1 315 ? -5.141 30.189 -3.231 1.00 94.44 315 LYS A C 1
ATOM 2592 O O . LYS A 1 315 ? -5.565 31.297 -3.545 1.00 94.44 315 LYS A O 1
ATOM 2597 N N . SER A 1 316 ? -4.013 30.003 -2.545 1.00 94.56 316 SER A N 1
ATOM 2598 C CA . SER A 1 316 ? -3.139 31.067 -2.040 1.00 94.56 316 SER A CA 1
ATOM 2599 C C . SER A 1 316 ? -2.226 31.691 -3.099 1.00 94.56 316 SER A C 1
ATOM 2601 O O . SER A 1 316 ? -1.556 32.680 -2.811 1.00 94.56 316 SER A O 1
ATOM 2603 N N . TRP A 1 317 ? -2.153 31.146 -4.318 1.00 95.75 317 TRP A N 1
ATOM 2604 C CA . TRP A 1 317 ? -1.271 31.705 -5.341 1.00 95.75 317 TRP A CA 1
ATOM 2605 C C . TRP A 1 317 ? -1.763 33.067 -5.835 1.00 95.75 317 TRP A C 1
ATOM 2607 O O . TRP A 1 317 ? -2.930 33.252 -6.195 1.00 95.75 317 TRP A O 1
ATOM 2617 N N . SER A 1 318 ? -0.851 34.036 -5.895 1.00 95.81 318 SER A N 1
ATOM 2618 C CA . SER A 1 318 ? -1.113 35.314 -6.551 1.00 95.81 318 SER A CA 1
ATOM 2619 C C . SER A 1 318 ? -1.260 35.118 -8.062 1.00 95.81 318 SER A C 1
ATOM 2621 O O . SER A 1 318 ? -0.738 34.155 -8.625 1.00 95.81 318 SER A O 1
ATOM 2623 N N . VAL A 1 319 ? -1.927 36.056 -8.743 1.00 93.50 319 VAL A N 1
ATOM 2624 C CA . VAL A 1 319 ? -2.045 36.024 -10.214 1.00 93.50 319 VAL A CA 1
ATOM 2625 C C . VAL A 1 319 ? -0.661 35.976 -10.865 1.00 93.50 319 VAL A C 1
ATOM 2627 O O . VAL A 1 319 ? -0.459 35.211 -11.793 1.00 93.50 319 VAL A O 1
ATOM 2630 N N . LYS A 1 320 ? 0.325 36.706 -10.319 1.00 94.62 320 LYS A N 1
ATOM 2631 C CA . LYS A 1 320 ? 1.718 36.673 -10.798 1.00 94.62 320 LYS A CA 1
ATOM 2632 C C . LYS A 1 320 ? 2.301 35.254 -10.774 1.00 94.62 320 LYS A C 1
ATOM 2634 O O . LYS A 1 320 ? 2.956 34.850 -11.727 1.00 94.62 320 LYS A O 1
ATOM 2639 N N . LYS A 1 321 ? 2.045 34.501 -9.700 1.00 95.62 321 LYS A N 1
ATOM 2640 C CA . LYS A 1 321 ? 2.538 33.128 -9.551 1.00 95.62 321 LYS A CA 1
ATOM 2641 C C . LYS A 1 321 ? 1.821 32.152 -10.487 1.00 95.62 321 LYS A C 1
ATOM 2643 O O . LYS A 1 321 ? 2.476 31.301 -11.069 1.00 95.62 321 LYS A O 1
ATOM 2648 N N . ILE A 1 322 ? 0.508 32.315 -10.669 1.00 93.62 322 ILE A N 1
ATOM 2649 C CA . ILE A 1 322 ? -0.269 31.530 -11.642 1.00 93.62 322 ILE A CA 1
ATOM 2650 C C . ILE A 1 322 ? 0.228 31.793 -13.068 1.00 93.62 322 ILE A C 1
ATOM 2652 O O . ILE A 1 322 ? 0.441 30.851 -13.817 1.00 93.62 322 ILE A O 1
ATOM 2656 N N . SER A 1 323 ? 0.479 33.055 -13.427 1.00 94.50 323 SER A N 1
ATOM 2657 C CA . SER A 1 323 ? 1.023 33.399 -14.741 1.00 94.50 323 SER A CA 1
ATOM 2658 C C . SER A 1 323 ? 2.379 32.750 -14.990 1.00 94.50 323 SER A C 1
ATOM 2660 O O . SER A 1 323 ? 2.550 32.115 -16.019 1.00 94.50 323 SER A O 1
ATOM 2662 N N . SER A 1 324 ? 3.306 32.840 -14.030 1.00 93.75 324 SER A N 1
ATOM 2663 C CA . SER A 1 324 ? 4.613 32.174 -14.134 1.00 93.75 324 SER A CA 1
ATOM 2664 C C . SER A 1 324 ? 4.470 30.667 -14.345 1.00 93.75 324 SER A C 1
AT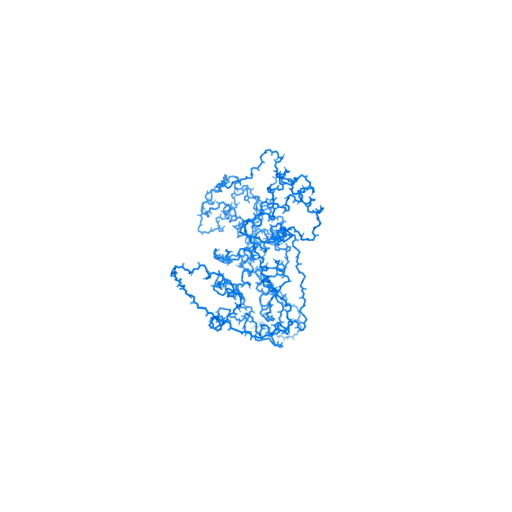OM 2666 O O . SER A 1 324 ? 5.159 30.099 -15.179 1.00 93.75 324 SER A O 1
ATOM 2668 N N . TYR A 1 325 ? 3.543 30.031 -13.624 1.00 94.81 325 TYR A N 1
ATOM 2669 C CA . TYR A 1 325 ? 3.269 28.607 -13.781 1.00 94.81 325 TYR A CA 1
ATOM 2670 C C . TYR A 1 325 ? 2.767 28.253 -15.188 1.00 94.81 325 TYR A C 1
ATOM 2672 O O . TYR A 1 325 ? 3.180 27.232 -15.730 1.00 94.81 325 TYR A O 1
ATOM 2680 N N . PHE A 1 326 ? 1.915 29.082 -15.798 1.00 94.94 326 PHE A N 1
ATOM 2681 C CA . PHE A 1 326 ? 1.440 28.836 -17.161 1.00 94.94 326 PHE A CA 1
ATOM 2682 C C . PHE A 1 326 ? 2.497 29.102 -18.232 1.00 94.94 326 PHE A C 1
ATOM 2684 O O . PHE A 1 326 ? 2.542 28.347 -19.198 1.00 94.94 326 PHE A O 1
ATOM 2691 N N . GLU A 1 327 ? 3.387 30.082 -18.050 1.00 94.75 327 GLU A N 1
ATOM 2692 C CA . GLU A 1 327 ? 4.550 30.238 -18.940 1.00 94.75 327 GLU A CA 1
ATOM 2693 C C . GLU A 1 327 ? 5.466 29.008 -18.877 1.00 94.75 327 GLU A C 1
ATOM 2695 O O . GLU A 1 327 ? 5.871 28.471 -19.912 1.00 94.75 327 GLU A O 1
ATOM 2700 N N . ASP A 1 328 ? 5.733 28.501 -17.668 1.00 92.38 328 ASP A N 1
ATOM 2701 C CA . ASP A 1 328 ? 6.525 27.284 -17.474 1.00 92.38 328 ASP A CA 1
ATOM 2702 C C . ASP A 1 328 ? 5.837 26.066 -18.106 1.00 92.38 328 ASP A C 1
ATOM 2704 O O . ASP A 1 328 ? 6.488 25.235 -18.740 1.00 92.38 328 ASP A O 1
ATOM 2708 N N . LEU A 1 329 ? 4.517 25.944 -17.934 1.00 89.69 329 LEU A N 1
ATOM 2709 C CA . LEU A 1 329 ? 3.711 24.865 -18.501 1.00 89.69 329 LEU A CA 1
ATOM 2710 C C . LEU A 1 329 ? 3.741 24.905 -20.032 1.00 89.69 329 LEU A C 1
ATOM 2712 O O . LEU A 1 329 ? 4.027 23.890 -20.664 1.00 89.69 329 LEU A O 1
ATOM 2716 N N . LYS A 1 330 ? 3.528 26.084 -20.624 1.00 91.38 330 LYS A N 1
ATOM 2717 C CA . LYS A 1 330 ? 3.581 26.298 -22.071 1.00 91.38 330 LYS A CA 1
ATOM 2718 C C . LYS A 1 330 ? 4.962 25.969 -22.630 1.00 91.38 330 LYS A C 1
ATOM 2720 O O . LYS A 1 330 ? 5.061 25.234 -23.606 1.00 91.38 330 LYS A O 1
ATOM 2725 N N . THR A 1 331 ? 6.025 26.412 -21.959 1.00 89.38 331 THR A N 1
ATOM 2726 C CA . THR A 1 331 ? 7.411 26.111 -22.345 1.00 89.38 331 THR A CA 1
ATOM 2727 C C . THR A 1 331 ? 7.707 24.613 -22.265 1.00 89.38 331 THR A C 1
ATOM 2729 O O . THR A 1 331 ? 8.333 24.057 -23.165 1.00 89.38 331 THR A O 1
ATOM 2732 N N . LYS A 1 332 ? 7.236 23.914 -21.224 1.00 88.62 332 LYS A N 1
ATOM 2733 C CA . LYS A 1 332 ? 7.391 22.452 -21.095 1.00 88.62 332 LYS A CA 1
ATOM 2734 C C . LYS A 1 332 ? 6.672 21.692 -22.203 1.00 88.62 332 LYS A C 1
ATOM 2736 O O . LYS A 1 332 ? 7.227 20.736 -22.738 1.00 88.62 332 LYS A O 1
ATOM 2741 N N . ILE A 1 333 ? 5.467 22.122 -22.562 1.00 83.50 333 ILE A N 1
ATOM 2742 C CA . ILE A 1 333 ? 4.690 21.473 -23.619 1.00 83.50 333 ILE A CA 1
ATOM 2743 C C . ILE A 1 333 ? 5.298 21.769 -25.000 1.00 83.50 333 ILE A C 1
ATOM 2745 O O . ILE A 1 333 ? 5.487 20.854 -25.791 1.00 83.50 333 ILE A O 1
ATOM 2749 N N . GLN A 1 334 ? 5.709 23.010 -25.272 1.00 84.38 334 GLN A N 1
ATOM 2750 C CA . GLN A 1 334 ? 6.358 23.382 -26.537 1.00 84.38 334 GLN A CA 1
ATOM 2751 C C . GLN A 1 334 ? 7.746 22.743 -26.700 1.00 84.38 334 GLN A C 1
ATOM 2753 O O . GLN A 1 334 ? 8.115 22.291 -27.781 1.00 84.38 334 GLN A O 1
ATOM 2758 N N . SER A 1 335 ? 8.522 22.643 -25.618 1.00 78.06 335 SER A N 1
ATOM 2759 C CA . SER A 1 335 ? 9.829 21.968 -25.644 1.00 78.06 335 SER A CA 1
ATOM 2760 C C . SER A 1 335 ? 9.723 20.452 -25.807 1.00 78.06 335 SER A C 1
ATOM 2762 O O . SER A 1 335 ? 10.672 19.838 -26.291 1.00 78.06 335 SER A O 1
ATOM 2764 N N . SER A 1 336 ? 8.572 19.858 -25.476 1.00 67.31 336 SER A N 1
ATOM 2765 C CA . SER A 1 336 ? 8.266 18.468 -25.831 1.00 67.31 336 SER A CA 1
ATOM 2766 C C . SER A 1 336 ? 7.786 18.309 -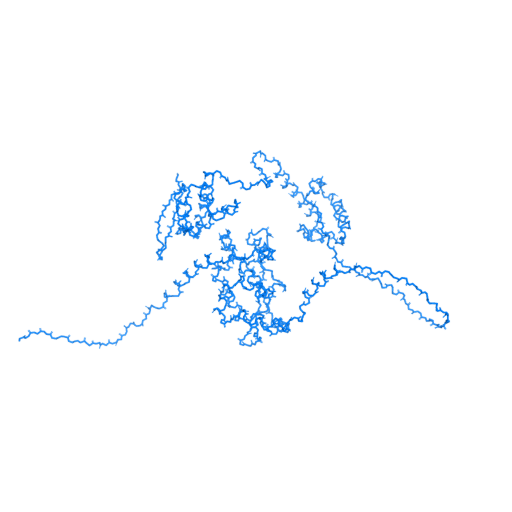27.279 1.00 67.31 336 SER A C 1
ATOM 2768 O O . SER A 1 336 ? 7.787 17.188 -27.773 1.00 67.31 336 SER A O 1
ATOM 2770 N N . THR A 1 337 ? 7.463 19.398 -27.991 1.00 59.72 337 THR A N 1
ATOM 2771 C CA . THR A 1 337 ? 7.042 19.363 -29.406 1.00 59.72 337 THR A CA 1
ATOM 2772 C C . THR A 1 337 ? 8.161 19.670 -30.420 1.00 59.72 337 THR A C 1
ATOM 2774 O O . THR A 1 337 ? 7.987 19.350 -31.590 1.00 59.72 337 THR A O 1
ATOM 2777 N N . VAL A 1 338 ? 9.301 20.275 -30.030 1.00 58.91 338 VAL A N 1
ATOM 2778 C CA . VAL A 1 338 ? 10.266 20.893 -30.990 1.00 58.91 338 VAL A CA 1
ATOM 2779 C C . VAL A 1 338 ? 11.690 20.283 -31.003 1.00 58.91 338 VAL A C 1
ATOM 2781 O O . VAL A 1 338 ? 12.582 20.807 -31.663 1.00 58.91 338 VAL A O 1
ATOM 2784 N N . LYS A 1 339 ? 11.964 19.141 -30.360 1.00 42.22 339 LYS A N 1
ATOM 2785 C CA . LYS A 1 339 ? 13.276 18.461 -30.503 1.00 42.22 339 LYS A CA 1
ATOM 2786 C C . LYS A 1 339 ? 13.178 17.158 -31.306 1.00 42.22 339 LYS A C 1
ATOM 2788 O O . LYS A 1 339 ? 12.798 16.155 -30.726 1.00 42.22 339 LYS A O 1
ATOM 2793 N N . THR A 1 340 ? 13.586 17.240 -32.584 1.00 36.88 340 THR A N 1
ATOM 2794 C CA . THR A 1 340 ? 14.315 16.252 -33.432 1.00 36.88 340 THR A CA 1
ATOM 2795 C C . THR A 1 340 ? 13.720 14.827 -33.583 1.00 36.88 340 THR A C 1
ATOM 2797 O O . THR A 1 340 ? 13.271 14.241 -32.605 1.00 36.88 340 THR A O 1
ATOM 2800 N N . PRO A 1 341 ? 13.700 14.230 -34.800 1.00 47.47 341 PRO A N 1
ATOM 2801 C CA . PRO A 1 341 ? 12.939 13.012 -35.086 1.00 47.47 341 PRO A CA 1
ATOM 2802 C C . PRO A 1 341 ? 13.474 11.780 -34.342 1.00 47.47 341 PRO A C 1
ATOM 2804 O O . PRO A 1 341 ? 14.672 11.655 -34.100 1.00 47.47 341 PRO A O 1
ATOM 2807 N N . ILE A 1 342 ? 12.550 10.849 -34.076 1.00 46.56 342 ILE A N 1
ATOM 2808 C CA . ILE A 1 342 ? 12.691 9.585 -33.330 1.00 46.56 342 ILE A CA 1
ATOM 2809 C C . ILE A 1 342 ? 12.591 9.751 -31.800 1.00 46.56 342 ILE A C 1
ATOM 2811 O O . ILE A 1 342 ? 13.557 9.647 -31.051 1.00 46.56 342 ILE A O 1
ATOM 2815 N N . ASN A 1 343 ? 11.365 9.935 -31.309 1.00 41.06 343 ASN A N 1
ATOM 2816 C CA . ASN A 1 343 ? 10.658 8.833 -30.649 1.00 41.06 343 ASN A CA 1
ATOM 2817 C C . ASN A 1 343 ? 9.196 9.211 -30.409 1.00 41.06 343 ASN A C 1
ATOM 2819 O O . ASN A 1 343 ? 8.851 10.032 -29.561 1.00 41.06 343 ASN A O 1
ATOM 2823 N N . THR A 1 344 ? 8.360 8.573 -31.213 1.00 38.00 344 THR A N 1
ATOM 2824 C CA . THR A 1 344 ? 6.908 8.575 -31.217 1.00 38.00 344 THR A CA 1
ATOM 2825 C C . THR A 1 344 ? 6.355 8.359 -29.807 1.00 38.00 344 THR A C 1
ATOM 2827 O O . THR A 1 344 ? 6.607 7.331 -29.176 1.00 38.00 344 THR A O 1
ATOM 2830 N N . VAL A 1 345 ? 5.551 9.307 -29.322 1.00 39.81 345 VAL A N 1
ATOM 2831 C CA . VAL A 1 345 ? 4.521 8.993 -28.329 1.00 39.81 345 VAL A CA 1
ATOM 2832 C C . VAL A 1 345 ? 3.488 8.167 -29.080 1.00 39.81 345 VAL A C 1
ATOM 2834 O O . VAL A 1 345 ? 2.681 8.700 -29.834 1.00 39.81 345 VAL A O 1
ATOM 2837 N N . GLN A 1 346 ? 3.608 6.851 -28.933 1.00 39.59 346 GLN A N 1
ATOM 2838 C CA . GLN A 1 346 ? 2.649 5.874 -29.415 1.00 39.59 346 GLN A CA 1
ATOM 2839 C C . GLN A 1 346 ? 1.261 6.210 -28.848 1.00 39.59 346 GLN A C 1
ATOM 2841 O O . GLN A 1 346 ? 0.997 6.043 -27.653 1.00 39.59 346 GLN A O 1
ATOM 2846 N N . GLU A 1 347 ? 0.351 6.624 -29.733 1.00 40.88 347 GLU A N 1
ATOM 2847 C CA . GLU A 1 347 ? -1.004 6.073 -29.710 1.00 40.88 347 GLU A CA 1
ATOM 2848 C C . GLU A 1 347 ? -0.888 4.560 -29.503 1.00 40.88 347 GLU A C 1
ATOM 2850 O O . GLU A 1 347 ? 0.054 3.961 -30.014 1.00 40.88 347 GLU A O 1
ATOM 2855 N N . LYS A 1 348 ? -1.779 3.952 -28.710 1.00 41.38 348 LYS A N 1
ATOM 2856 C CA . LYS A 1 348 ? -1.778 2.509 -28.415 1.00 41.38 348 LYS A CA 1
ATOM 2857 C C . LYS A 1 348 ? -1.904 1.682 -29.703 1.00 41.38 348 LYS A C 1
ATOM 2859 O O . LYS A 1 348 ? -2.967 1.147 -30.007 1.00 41.38 348 LYS A O 1
ATOM 2864 N N . GLU A 1 349 ? -0.808 1.539 -30.427 1.00 44.12 349 GLU A N 1
ATOM 2865 C CA . GLU A 1 349 ? -0.575 0.404 -31.285 1.00 44.12 349 GLU A CA 1
ATOM 2866 C C . GLU A 1 349 ? -0.575 -0.843 -30.391 1.00 44.12 349 GLU A C 1
ATOM 2868 O O . GLU A 1 349 ? -0.216 -0.765 -29.207 1.00 44.12 349 GLU A O 1
ATOM 2873 N N . PRO A 1 350 ? -1.048 -1.988 -30.907 1.00 51.50 350 PRO A N 1
ATOM 2874 C CA . PRO A 1 350 ? -1.031 -3.244 -30.168 1.00 51.50 350 PRO A CA 1
ATOM 2875 C C . PRO A 1 350 ? 0.352 -3.459 -29.546 1.00 51.50 350 PRO A C 1
ATOM 2877 O O . PRO A 1 350 ? 1.354 -3.116 -30.164 1.00 51.50 350 PRO A O 1
ATOM 2880 N N . ASN A 1 351 ? 0.413 -4.007 -28.326 1.00 75.88 351 ASN A N 1
ATOM 2881 C CA . ASN A 1 351 ? 1.664 -4.367 -27.652 1.00 75.88 351 ASN A CA 1
ATOM 2882 C C . ASN A 1 351 ? 2.424 -5.416 -28.489 1.00 75.88 351 ASN A C 1
ATOM 2884 O O . ASN A 1 351 ? 2.372 -6.614 -28.202 1.00 75.88 351 ASN A O 1
ATOM 2888 N N . VAL A 1 352 ? 3.097 -4.984 -29.555 1.00 91.75 352 VAL A N 1
ATOM 2889 C CA . VAL A 1 352 ? 3.906 -5.842 -30.410 1.00 91.75 352 VAL A CA 1
ATOM 2890 C C . VAL A 1 352 ? 5.086 -6.291 -29.565 1.00 91.75 352 VAL A C 1
ATOM 2892 O O . VAL A 1 352 ? 5.825 -5.480 -29.004 1.00 91.75 352 VAL A O 1
ATOM 2895 N N . ILE A 1 353 ? 5.222 -7.606 -29.417 1.00 92.62 353 ILE A N 1
ATOM 2896 C CA . ILE A 1 353 ? 6.362 -8.198 -28.726 1.00 92.62 353 ILE A CA 1
ATOM 2897 C C . ILE A 1 353 ? 7.598 -7.855 -29.570 1.00 92.62 353 ILE A C 1
ATOM 2899 O O . ILE A 1 353 ? 7.577 -8.152 -30.767 1.00 92.62 353 ILE A O 1
ATOM 2903 N N . PRO A 1 354 ? 8.655 -7.259 -28.986 1.00 95.12 354 PRO A N 1
ATOM 2904 C CA . PRO A 1 354 ? 9.909 -7.015 -29.695 1.00 95.12 354 PRO A CA 1
ATOM 2905 C C . PRO A 1 354 ? 10.450 -8.301 -30.317 1.00 95.12 354 PRO A C 1
ATOM 2907 O O . PRO A 1 354 ? 10.083 -9.397 -29.884 1.00 95.12 354 PRO A O 1
ATOM 2910 N N . SER A 1 355 ? 11.356 -8.197 -31.285 1.00 96.56 355 SER A N 1
ATOM 2911 C CA . SER A 1 355 ? 12.050 -9.376 -31.812 1.00 96.56 355 SER A CA 1
ATOM 2912 C C . SER A 1 355 ? 12.731 -10.176 -30.688 1.00 96.56 355 SER A C 1
ATOM 2914 O O . SER A 1 355 ? 12.954 -9.675 -29.580 1.00 96.56 355 SER A O 1
ATOM 2916 N N . ARG A 1 356 ? 13.034 -11.453 -30.950 1.00 95.88 356 ARG A N 1
ATOM 2917 C CA . ARG A 1 356 ? 13.677 -12.344 -29.969 1.00 95.88 356 ARG A CA 1
ATOM 2918 C C . ARG A 1 356 ? 14.924 -11.698 -29.357 1.00 95.88 356 ARG A C 1
ATOM 2920 O O . ARG A 1 356 ? 15.053 -11.677 -28.133 1.00 95.88 356 ARG A O 1
ATOM 2927 N N . ASP A 1 357 ? 15.785 -11.140 -30.200 1.00 96.19 357 ASP A N 1
ATOM 2928 C CA . ASP A 1 357 ? 17.069 -10.573 -29.788 1.00 96.19 357 ASP A CA 1
ATOM 2929 C C . ASP A 1 357 ? 16.882 -9.265 -29.009 1.00 96.19 357 ASP A C 1
ATOM 2931 O O . ASP A 1 357 ? 17.457 -9.092 -27.935 1.00 96.19 357 ASP A O 1
ATOM 2935 N N . GLU A 1 358 ? 15.977 -8.387 -29.452 1.00 95.25 358 GLU A N 1
ATOM 2936 C CA . GLU A 1 358 ? 15.622 -7.176 -28.700 1.00 95.25 358 GLU A CA 1
ATOM 2937 C C . GLU A 1 358 ? 15.061 -7.510 -27.316 1.00 95.25 358 GLU A C 1
ATOM 2939 O O . GLU A 1 358 ? 15.401 -6.860 -26.323 1.00 95.25 358 GLU A O 1
ATOM 2944 N N . LEU A 1 359 ? 14.205 -8.533 -27.221 1.00 95.56 359 LEU A N 1
ATOM 2945 C CA . LEU A 1 359 ? 13.638 -8.941 -25.945 1.00 95.56 359 LEU A CA 1
ATOM 2946 C C . LEU A 1 359 ? 14.715 -9.519 -25.017 1.00 95.56 359 LEU A C 1
ATOM 2948 O O . LEU A 1 359 ? 14.716 -9.166 -23.837 1.00 95.56 359 LEU A O 1
ATOM 2952 N N . LYS A 1 360 ? 15.661 -10.323 -25.526 1.00 96.00 360 LYS A N 1
ATOM 2953 C CA . LYS A 1 360 ? 16.826 -10.790 -24.750 1.00 96.00 360 LYS A CA 1
ATOM 2954 C C . LYS A 1 360 ? 17.634 -9.611 -24.194 1.00 96.00 360 LYS A C 1
ATOM 2956 O O . LYS A 1 360 ? 17.882 -9.568 -22.988 1.00 96.00 360 LYS A O 1
ATOM 2961 N N . VAL A 1 361 ? 17.937 -8.605 -25.020 1.00 94.38 361 VAL A N 1
ATOM 2962 C CA . VAL A 1 361 ? 18.652 -7.383 -24.597 1.00 94.38 361 VAL A CA 1
ATOM 2963 C C . VAL A 1 361 ? 17.878 -6.618 -23.516 1.00 94.38 361 VAL A C 1
ATOM 2965 O O . VAL A 1 361 ? 18.454 -6.184 -22.515 1.00 94.38 361 VAL A O 1
ATOM 2968 N N . ILE A 1 362 ? 16.557 -6.476 -23.665 1.00 93.44 362 ILE A N 1
ATOM 2969 C CA . ILE A 1 362 ? 15.697 -5.826 -22.663 1.00 93.44 362 ILE A CA 1
ATOM 2970 C C . ILE A 1 362 ? 15.739 -6.582 -21.329 1.00 93.44 362 ILE A C 1
ATOM 2972 O O . ILE A 1 362 ? 15.834 -5.956 -20.268 1.00 93.44 362 ILE A O 1
ATOM 2976 N N . LEU A 1 363 ? 15.660 -7.915 -21.362 1.00 94.81 363 LEU A N 1
ATOM 2977 C CA . LEU A 1 363 ? 15.707 -8.751 -20.162 1.00 94.81 363 LEU A CA 1
ATOM 2978 C C . LEU A 1 363 ? 17.066 -8.665 -19.468 1.00 94.81 363 LEU A C 1
ATOM 2980 O O . LEU A 1 363 ? 17.097 -8.415 -18.261 1.00 94.81 363 LEU A O 1
ATOM 2984 N N . ALA A 1 364 ? 18.159 -8.778 -20.224 1.00 94.12 364 ALA A N 1
ATOM 2985 C CA . ALA A 1 364 ? 19.517 -8.626 -19.715 1.00 94.12 364 ALA A CA 1
ATOM 2986 C C . ALA A 1 364 ? 19.694 -7.263 -19.032 1.00 94.12 364 ALA A C 1
ATOM 2988 O O . ALA A 1 364 ? 20.019 -7.193 -17.850 1.00 94.12 364 ALA A O 1
ATOM 2989 N N . LYS A 1 365 ? 19.315 -6.170 -19.708 1.00 91.25 365 LYS A N 1
ATOM 2990 C CA . LYS A 1 365 ? 19.371 -4.811 -19.149 1.00 91.25 365 LYS A CA 1
ATOM 2991 C C . LYS A 1 365 ? 18.546 -4.655 -17.869 1.00 91.25 365 LYS A C 1
ATOM 2993 O O . LYS A 1 365 ? 18.962 -3.952 -16.946 1.00 91.25 365 LYS A O 1
ATOM 2998 N N . ASN A 1 366 ? 17.374 -5.287 -17.793 1.00 90.31 366 ASN A N 1
ATOM 2999 C CA . ASN A 1 366 ? 16.526 -5.251 -16.599 1.00 90.31 366 ASN A CA 1
ATOM 3000 C C . ASN A 1 366 ? 17.141 -5.999 -15.407 1.00 90.31 366 ASN A C 1
ATOM 3002 O O . ASN A 1 366 ? 16.920 -5.579 -14.266 1.00 90.31 366 ASN A O 1
ATOM 3006 N N . ILE A 1 367 ? 17.895 -7.073 -15.659 1.00 90.81 367 ILE A N 1
ATOM 3007 C CA . ILE A 1 367 ? 18.680 -7.784 -14.642 1.00 90.81 367 ILE A CA 1
ATOM 3008 C C . ILE A 1 367 ? 19.870 -6.916 -14.220 1.00 90.81 367 ILE A C 1
ATOM 3010 O O . ILE A 1 367 ? 19.982 -6.586 -13.039 1.00 90.81 367 ILE A O 1
ATOM 3014 N N . THR A 1 368 ? 20.684 -6.441 -15.169 1.00 88.06 368 THR A N 1
ATOM 3015 C CA . THR A 1 368 ? 21.898 -5.651 -14.897 1.00 88.06 368 THR A CA 1
ATOM 3016 C C . THR A 1 368 ? 21.603 -4.375 -14.118 1.00 88.06 368 THR A C 1
ATOM 3018 O O . THR A 1 368 ? 22.262 -4.079 -13.123 1.00 88.06 368 THR A O 1
ATOM 3021 N N . LYS A 1 369 ? 20.520 -3.667 -14.465 1.00 87.88 369 LYS A N 1
ATOM 3022 C CA . LYS A 1 369 ? 20.066 -2.469 -13.737 1.00 87.88 369 LYS A CA 1
ATOM 3023 C C . LYS A 1 369 ? 19.822 -2.723 -12.242 1.00 87.88 369 LYS A C 1
ATOM 3025 O O . LYS A 1 369 ? 19.834 -1.780 -11.453 1.00 87.88 369 LYS A O 1
ATOM 3030 N N . ARG A 1 370 ? 19.559 -3.971 -11.846 1.00 83.56 370 ARG A N 1
ATOM 3031 C CA . ARG A 1 370 ? 19.306 -4.355 -10.453 1.00 83.56 370 ARG A CA 1
ATOM 3032 C C . ARG A 1 370 ? 20.555 -4.838 -9.720 1.00 83.56 370 ARG A C 1
ATOM 3034 O O . ARG A 1 370 ? 20.539 -4.775 -8.497 1.00 83.56 370 ARG A O 1
ATOM 3041 N N . ILE A 1 371 ? 21.623 -5.243 -10.415 1.00 81.88 371 ILE A N 1
ATOM 3042 C CA . ILE A 1 371 ? 22.887 -5.689 -9.792 1.00 81.88 371 ILE A CA 1
ATOM 3043 C C . ILE A 1 371 ? 23.448 -4.603 -8.863 1.00 81.88 371 ILE A C 1
ATOM 3045 O O . ILE A 1 371 ? 23.876 -4.897 -7.752 1.00 81.88 371 ILE A O 1
ATOM 3049 N N . GLY A 1 372 ? 23.362 -3.331 -9.271 1.00 69.00 372 GLY A N 1
ATOM 3050 C CA . GLY A 1 372 ? 23.861 -2.200 -8.482 1.00 69.00 372 GLY A CA 1
ATOM 3051 C C . GLY A 1 372 ? 23.110 -1.923 -7.170 1.00 69.00 372 GLY A C 1
ATOM 3052 O O . GLY A 1 372 ? 23.555 -1.081 -6.389 1.00 69.00 372 GLY A O 1
ATOM 3053 N N . ALA A 1 373 ? 21.980 -2.587 -6.897 1.00 73.69 373 ALA A N 1
ATOM 3054 C CA . ALA A 1 373 ? 21.266 -2.400 -5.635 1.00 73.69 373 ALA A CA 1
ATOM 3055 C C . ALA A 1 373 ? 21.887 -3.258 -4.521 1.00 73.69 373 ALA A C 1
ATOM 3057 O O . ALA A 1 373 ? 22.206 -4.430 -4.723 1.00 73.69 373 ALA A O 1
ATOM 3058 N N . ASN A 1 374 ? 21.966 -2.718 -3.298 1.00 70.62 374 ASN A N 1
ATOM 3059 C CA . ASN A 1 374 ? 22.552 -3.422 -2.145 1.00 70.62 374 ASN A CA 1
ATOM 3060 C C . ASN A 1 374 ? 21.878 -4.775 -1.864 1.00 70.62 374 ASN A C 1
ATOM 3062 O O . ASN A 1 374 ? 22.505 -5.682 -1.326 1.00 70.62 374 ASN A O 1
ATOM 3066 N N . THR A 1 375 ? 20.609 -4.907 -2.257 1.00 71.12 375 THR A N 1
ATOM 3067 C CA . THR A 1 375 ? 19.791 -6.113 -2.075 1.00 71.12 375 THR A CA 1
ATOM 3068 C C . THR A 1 375 ? 20.274 -7.320 -2.900 1.00 71.12 375 THR A C 1
ATOM 3070 O O . THR A 1 375 ? 19.934 -8.449 -2.551 1.00 71.12 375 THR A O 1
ATOM 3073 N N . TYR A 1 376 ? 21.053 -7.116 -3.971 1.00 80.88 376 TYR A N 1
ATOM 3074 C CA . TYR A 1 376 ? 21.472 -8.184 -4.897 1.00 80.88 376 TYR A CA 1
ATOM 3075 C C . TYR A 1 376 ? 22.989 -8.401 -4.943 1.00 80.88 376 TYR A C 1
ATOM 3077 O O . TYR A 1 376 ? 23.468 -9.125 -5.812 1.00 80.88 376 TYR A O 1
ATOM 3085 N N . LYS A 1 377 ? 23.741 -7.820 -3.996 1.00 78.69 377 LYS A N 1
ATOM 3086 C CA . LYS A 1 377 ? 25.200 -8.004 -3.893 1.00 78.69 377 LYS A CA 1
ATOM 3087 C C . LYS A 1 377 ? 25.610 -9.475 -3.785 1.00 78.69 377 LYS A C 1
ATOM 3089 O O . LYS A 1 377 ? 26.614 -9.865 -4.360 1.00 78.69 377 LYS A O 1
ATOM 3094 N N . ASP A 1 378 ? 24.786 -10.284 -3.122 1.00 85.06 378 ASP A N 1
ATOM 3095 C CA . ASP A 1 378 ? 25.000 -11.728 -2.951 1.00 85.06 378 ASP A CA 1
ATOM 3096 C C . ASP A 1 378 ? 24.335 -12.566 -4.071 1.00 85.06 378 ASP A C 1
ATOM 3098 O O . ASP A 1 378 ? 24.023 -13.743 -3.884 1.00 85.06 378 ASP A O 1
ATOM 3102 N N . GLY A 1 379 ? 24.017 -11.950 -5.213 1.00 90.12 379 GLY A N 1
ATOM 3103 C CA . GLY A 1 379 ? 23.361 -12.598 -6.346 1.00 90.12 379 GLY A CA 1
ATOM 3104 C C . GLY A 1 379 ? 21.839 -12.753 -6.221 1.00 90.12 379 GLY A C 1
ATOM 3105 O O . GLY A 1 379 ? 21.207 -12.535 -5.176 1.00 90.12 379 GLY A O 1
ATOM 3106 N N . PHE A 1 380 ? 21.225 -13.156 -7.332 1.00 92.88 380 PHE A N 1
ATOM 3107 C CA . PHE A 1 380 ? 19.779 -13.308 -7.482 1.00 92.88 380 PHE A CA 1
ATOM 3108 C C . PHE A 1 380 ? 19.339 -14.732 -7.157 1.00 92.88 380 PHE A C 1
ATOM 3110 O O . PHE A 1 380 ? 20.003 -15.698 -7.516 1.00 92.88 380 PHE A O 1
ATOM 3117 N N . LYS A 1 381 ? 18.178 -14.877 -6.515 1.00 92.62 381 LYS A N 1
ATOM 3118 C CA . LYS A 1 381 ? 17.434 -16.145 -6.489 1.00 92.62 381 LYS A CA 1
ATOM 3119 C C . LYS A 1 381 ? 16.670 -16.318 -7.798 1.00 92.62 381 LYS A C 1
ATOM 3121 O O . LYS A 1 381 ? 16.237 -15.327 -8.392 1.00 92.62 381 LYS A O 1
ATOM 3126 N N . ILE A 1 382 ? 16.408 -17.563 -8.195 1.00 93.94 382 ILE A N 1
ATOM 3127 C CA . ILE A 1 382 ? 15.652 -17.836 -9.426 1.00 93.94 382 ILE A CA 1
ATOM 3128 C C . ILE A 1 382 ? 14.253 -17.202 -9.410 1.00 93.94 382 ILE A C 1
ATOM 3130 O O . ILE A 1 382 ? 13.819 -16.638 -10.409 1.00 93.94 382 ILE A O 1
ATOM 3134 N N . SER A 1 383 ? 13.593 -17.166 -8.250 1.00 85.19 383 SER A N 1
ATOM 3135 C CA . SER A 1 383 ? 12.291 -16.517 -8.067 1.00 85.19 383 SER A CA 1
ATOM 3136 C C . SER A 1 383 ? 12.325 -15.002 -8.321 1.00 85.19 383 SER A C 1
ATOM 3138 O O . SER A 1 383 ? 11.368 -14.425 -8.840 1.00 85.19 383 SER A O 1
ATOM 3140 N N . GLN A 1 384 ? 13.447 -14.339 -8.022 1.00 88.19 384 GLN A N 1
ATOM 3141 C CA . GLN A 1 384 ? 13.636 -12.912 -8.302 1.00 88.19 384 GLN A CA 1
ATOM 3142 C C . GLN A 1 384 ? 13.811 -12.658 -9.805 1.00 88.19 384 GLN A C 1
ATOM 3144 O O . GLN A 1 384 ? 13.291 -11.672 -10.326 1.00 88.19 384 GLN A O 1
ATOM 3149 N N . ILE A 1 385 ? 14.493 -13.562 -10.508 1.00 92.69 385 ILE A N 1
ATOM 3150 C CA . ILE A 1 385 ? 14.641 -13.526 -11.970 1.00 92.69 385 ILE A CA 1
ATOM 3151 C C . ILE A 1 385 ? 13.289 -13.790 -12.640 1.00 92.69 385 ILE A C 1
ATOM 3153 O O . ILE A 1 385 ? 12.864 -13.022 -13.505 1.00 92.69 385 ILE A O 1
ATOM 3157 N N . ALA A 1 386 ? 12.555 -14.802 -12.171 1.00 92.69 386 ALA A N 1
ATOM 3158 C CA . ALA A 1 386 ? 11.210 -15.114 -12.643 1.00 92.69 386 ALA A CA 1
ATOM 3159 C C . ALA A 1 386 ? 10.263 -13.914 -12.500 1.00 92.69 386 ALA A C 1
ATOM 3161 O O . ALA A 1 386 ? 9.461 -13.641 -13.394 1.00 92.69 386 ALA A O 1
ATOM 3162 N N . TYR A 1 387 ? 10.399 -13.137 -11.421 1.00 88.69 387 TYR A N 1
ATOM 3163 C CA . TYR A 1 387 ? 9.660 -11.888 -11.266 1.00 88.69 387 TYR A CA 1
ATOM 3164 C C . TYR A 1 387 ? 9.994 -10.874 -12.370 1.00 88.69 387 TYR A C 1
ATOM 3166 O O . TYR A 1 387 ? 9.080 -10.305 -12.960 1.00 88.69 387 TYR A O 1
ATOM 3174 N N . ILE A 1 388 ? 11.271 -10.665 -12.705 1.00 91.12 388 ILE A N 1
ATOM 3175 C CA . ILE A 1 388 ? 11.679 -9.747 -13.788 1.00 91.12 388 ILE A CA 1
ATOM 3176 C C . ILE A 1 388 ? 11.075 -10.187 -15.132 1.00 91.12 388 ILE A C 1
ATOM 3178 O O . ILE A 1 388 ? 10.547 -9.361 -15.885 1.00 91.12 388 ILE A O 1
ATOM 3182 N N . PHE A 1 389 ? 11.091 -11.489 -15.415 1.00 95.00 389 PHE A N 1
ATOM 3183 C CA . PHE A 1 389 ? 10.501 -12.046 -16.634 1.00 95.00 389 PHE A CA 1
ATOM 3184 C C . PHE A 1 389 ? 8.981 -11.879 -16.653 1.00 95.00 389 PHE A C 1
ATOM 3186 O O . PHE A 1 389 ? 8.424 -11.462 -17.670 1.00 95.00 389 PHE A O 1
ATOM 3193 N N . LYS A 1 390 ? 8.312 -12.078 -15.510 1.00 92.19 390 LYS A N 1
ATOM 3194 C CA . LYS A 1 390 ? 6.870 -11.850 -15.355 1.00 92.19 390 LYS A CA 1
ATOM 3195 C C . LYS A 1 390 ? 6.484 -10.416 -15.712 1.00 92.19 390 LYS A C 1
ATOM 3197 O O . LYS A 1 390 ? 5.514 -10.224 -16.436 1.00 92.19 390 LYS A O 1
ATOM 3202 N N . GLN A 1 391 ? 7.252 -9.422 -15.266 1.00 89.12 391 GLN A N 1
ATOM 3203 C CA . GLN A 1 391 ? 6.970 -8.019 -15.590 1.00 89.12 391 GLN A CA 1
ATOM 3204 C C . GLN A 1 391 ? 7.033 -7.750 -17.096 1.00 89.12 391 GLN A C 1
ATOM 3206 O O . GLN A 1 391 ? 6.205 -7.017 -17.633 1.00 89.12 391 GLN A O 1
ATOM 3211 N N . SER A 1 392 ? 7.993 -8.366 -17.787 1.00 92.38 392 SER A N 1
ATOM 3212 C CA . SER A 1 392 ? 8.119 -8.240 -19.242 1.00 92.38 392 SER A CA 1
ATOM 3213 C C . SER A 1 392 ? 6.973 -8.957 -19.955 1.00 92.38 392 SER A C 1
ATOM 3215 O O . SER A 1 392 ? 6.348 -8.386 -20.841 1.00 92.38 392 SER A O 1
ATOM 3217 N N . LYS A 1 393 ? 6.625 -10.167 -19.509 1.00 94.31 393 LYS A N 1
ATOM 3218 C CA . LYS A 1 393 ? 5.466 -10.927 -19.992 1.00 94.31 393 LYS A CA 1
ATOM 3219 C C . LYS A 1 393 ? 4.157 -10.138 -19.863 1.00 94.31 393 LYS A C 1
ATOM 3221 O O . LYS A 1 393 ? 3.350 -10.135 -20.787 1.00 94.31 393 LYS A O 1
ATOM 3226 N N . GLU A 1 394 ? 3.934 -9.496 -18.718 1.00 89.19 394 GLU A N 1
ATOM 3227 C CA . GLU A 1 394 ? 2.737 -8.690 -18.446 1.00 89.19 394 GLU A CA 1
ATOM 3228 C C . GLU A 1 394 ? 2.701 -7.413 -19.283 1.00 89.19 394 GLU A C 1
ATOM 3230 O O . GLU A 1 394 ? 1.641 -7.069 -19.797 1.00 89.19 394 GLU A O 1
ATOM 3235 N N . LYS A 1 395 ? 3.852 -6.758 -19.488 1.00 89.88 395 LYS A N 1
ATOM 3236 C CA . LYS A 1 395 ? 3.964 -5.579 -20.357 1.00 89.88 395 LYS A CA 1
ATOM 3237 C C . LYS A 1 395 ? 3.473 -5.861 -21.782 1.00 89.88 395 LYS A C 1
ATOM 3239 O O . LYS A 1 395 ? 2.867 -4.985 -22.385 1.00 89.88 395 LYS A O 1
ATOM 3244 N N . TYR A 1 396 ? 3.731 -7.060 -22.302 1.00 93.38 396 TYR A N 1
ATOM 3245 C CA . TYR A 1 396 ? 3.321 -7.464 -23.651 1.00 93.38 396 TYR A CA 1
ATOM 3246 C C . TYR A 1 396 ? 2.059 -8.340 -23.675 1.00 93.38 396 TYR A C 1
ATOM 3248 O O . TYR A 1 396 ? 1.742 -8.922 -24.706 1.00 93.38 396 TYR A O 1
ATOM 3256 N N . GLU A 1 397 ? 1.358 -8.468 -22.542 1.00 92.25 397 GLU A N 1
ATOM 3257 C CA . GLU A 1 397 ? 0.094 -9.208 -22.416 1.00 92.25 397 GLU A CA 1
ATOM 3258 C C . GLU A 1 397 ? 0.138 -10.654 -22.960 1.00 92.25 397 GLU A C 1
ATOM 3260 O O . GLU A 1 397 ? -0.839 -11.177 -23.494 1.00 92.25 397 GLU A O 1
ATOM 3265 N N . VAL A 1 398 ? 1.272 -11.347 -22.798 1.00 93.06 398 VAL A N 1
ATOM 3266 C CA . VAL A 1 398 ? 1.450 -12.727 -23.284 1.00 93.06 398 VAL A CA 1
ATOM 3267 C C . VAL A 1 398 ? 1.337 -13.788 -22.189 1.00 93.06 398 VAL A C 1
ATOM 3269 O O . VAL A 1 398 ? 1.516 -13.529 -20.996 1.00 93.06 398 VAL A O 1
ATOM 3272 N N . SER A 1 399 ? 1.035 -15.029 -22.579 1.00 94.12 399 SER A N 1
ATOM 3273 C CA . SER A 1 399 ? 1.138 -16.193 -21.690 1.00 94.12 399 SER A CA 1
ATOM 3274 C C . SER A 1 399 ? 2.606 -16.571 -21.457 1.00 94.12 399 SER A C 1
ATOM 3276 O O . SER A 1 399 ? 3.479 -16.185 -22.232 1.00 94.12 399 SER A O 1
ATOM 3278 N N . TRP A 1 400 ? 2.895 -17.342 -20.402 1.00 94.50 400 TRP A N 1
ATOM 3279 C CA . TRP A 1 400 ? 4.257 -17.838 -20.157 1.00 94.50 400 TRP A CA 1
ATOM 3280 C C . TRP A 1 400 ? 4.764 -18.684 -21.320 1.00 94.50 400 TRP A C 1
ATOM 3282 O O . TRP A 1 400 ? 5.863 -18.447 -21.807 1.00 94.50 400 TRP A O 1
ATOM 3292 N N . ASN A 1 401 ? 3.928 -19.595 -21.824 1.00 94.31 401 ASN A N 1
ATOM 3293 C CA . ASN A 1 401 ? 4.288 -20.437 -22.958 1.00 94.31 401 ASN A CA 1
ATOM 3294 C C . ASN A 1 401 ? 4.677 -19.604 -24.192 1.00 94.31 401 ASN A C 1
ATOM 3296 O O . ASN A 1 401 ? 5.735 -19.824 -24.777 1.00 94.31 401 ASN A O 1
ATOM 3300 N N . LYS A 1 402 ? 3.871 -18.590 -24.543 1.00 94.81 402 LYS A N 1
ATOM 3301 C CA . LYS A 1 402 ? 4.171 -17.697 -25.673 1.00 94.81 402 LYS A CA 1
ATOM 3302 C C . LYS A 1 402 ? 5.442 -16.880 -25.424 1.00 94.81 402 LYS A C 1
ATOM 3304 O O . LYS A 1 402 ? 6.256 -16.756 -26.328 1.00 94.81 402 LYS A O 1
ATOM 3309 N N . PHE A 1 403 ? 5.631 -16.372 -24.206 1.00 96.25 403 PHE A N 1
ATOM 3310 C CA . PHE A 1 403 ? 6.814 -15.600 -23.820 1.00 96.25 403 PHE A CA 1
ATOM 3311 C C . PHE A 1 403 ? 8.113 -16.409 -23.940 1.00 96.25 403 PHE A C 1
ATOM 3313 O O . PHE A 1 403 ? 9.065 -15.943 -24.558 1.00 96.25 403 PHE A O 1
ATOM 3320 N N . PHE A 1 404 ? 8.149 -17.629 -23.399 1.00 96.69 404 PHE A N 1
ATOM 3321 C CA . PHE A 1 404 ? 9.337 -18.481 -23.472 1.00 96.69 404 PHE A CA 1
ATOM 3322 C C . PHE A 1 404 ? 9.593 -18.996 -24.888 1.00 96.69 404 PHE A C 1
ATOM 3324 O O . PHE A 1 404 ? 10.726 -18.921 -25.359 1.00 96.69 404 PHE A O 1
ATOM 3331 N N . THR A 1 405 ? 8.544 -19.419 -25.602 1.00 94.88 405 THR A N 1
ATOM 3332 C CA . THR A 1 405 ? 8.666 -19.879 -26.996 1.00 94.88 405 THR A CA 1
ATOM 3333 C C . THR A 1 405 ? 9.221 -18.772 -27.893 1.00 94.88 405 THR A C 1
ATOM 3335 O O . THR A 1 405 ? 10.106 -19.029 -28.703 1.00 94.88 405 THR A O 1
ATOM 3338 N N . HIS A 1 406 ? 8.776 -17.525 -27.696 1.00 96.06 406 HIS A N 1
ATOM 3339 C CA . HIS A 1 406 ? 9.299 -16.352 -28.409 1.00 96.06 406 HIS A CA 1
ATOM 3340 C C . HIS A 1 406 ? 10.798 -16.126 -28.168 1.00 96.06 406 HIS A C 1
ATOM 3342 O O . HIS A 1 406 ? 11.513 -15.648 -29.044 1.00 96.06 406 HIS A O 1
ATOM 3348 N N . LEU A 1 407 ? 11.292 -16.512 -26.991 1.00 96.50 407 LEU A N 1
ATOM 3349 C CA . LEU A 1 407 ? 12.705 -16.433 -26.619 1.00 96.50 407 LEU A CA 1
ATOM 3350 C C . LEU A 1 407 ? 13.512 -17.682 -27.015 1.00 96.50 407 LEU A C 1
ATOM 3352 O O . LEU A 1 407 ? 14.726 -17.718 -26.802 1.00 96.50 407 LEU A O 1
ATOM 3356 N N . GLY A 1 408 ? 12.873 -18.669 -27.649 1.00 95.06 408 GLY A N 1
ATOM 3357 C CA . GLY A 1 408 ? 13.486 -19.929 -28.071 1.00 95.06 408 GLY A CA 1
ATOM 3358 C C . GLY A 1 408 ? 13.631 -20.961 -26.952 1.00 95.06 408 GLY A C 1
ATOM 3359 O O . GLY A 1 408 ? 14.395 -21.909 -27.099 1.00 95.06 408 GLY A O 1
ATOM 3360 N N . VAL A 1 409 ? 12.908 -20.798 -25.840 1.00 95.94 409 VAL A N 1
ATOM 3361 C CA . VAL A 1 409 ? 12.935 -21.720 -24.698 1.00 95.94 409 VAL A CA 1
ATOM 3362 C C . VAL A 1 409 ? 11.613 -22.473 -24.626 1.00 95.94 409 VAL A C 1
ATOM 3364 O O . VAL A 1 409 ? 10.540 -21.874 -24.556 1.00 95.94 409 VAL A O 1
ATOM 3367 N N . LYS A 1 410 ? 11.672 -23.807 -24.619 1.00 94.31 410 LYS A N 1
ATOM 3368 C CA . LYS A 1 410 ? 10.481 -24.640 -24.429 1.00 94.31 410 LYS A CA 1
ATOM 3369 C C . LYS A 1 410 ? 9.976 -24.488 -22.993 1.00 94.31 410 LYS A C 1
ATOM 3371 O O . LYS A 1 410 ? 10.739 -24.689 -22.052 1.00 94.31 410 LYS A O 1
ATOM 3376 N N . TYR A 1 411 ? 8.698 -24.148 -22.835 1.00 91.50 411 TYR A N 1
ATOM 3377 C CA . TYR A 1 411 ? 8.068 -24.078 -21.520 1.00 91.50 411 TYR A CA 1
ATOM 3378 C C . TYR A 1 411 ? 7.945 -25.470 -20.891 1.00 91.50 411 TYR A C 1
ATOM 3380 O O . TYR A 1 411 ? 7.490 -26.411 -21.543 1.00 91.50 411 TYR A O 1
ATOM 3388 N N . GLU A 1 412 ? 8.329 -25.578 -19.624 1.00 88.94 412 GLU A N 1
ATOM 3389 C CA . GLU A 1 412 ? 8.138 -26.765 -18.788 1.00 88.94 412 GLU A CA 1
ATOM 3390 C C . GLU A 1 412 ? 7.052 -26.506 -17.738 1.00 88.94 412 GLU A C 1
ATOM 3392 O O . GLU A 1 412 ? 6.649 -25.365 -17.521 1.00 88.94 412 GLU A O 1
ATOM 3397 N N . GLU A 1 413 ? 6.589 -27.545 -17.039 1.00 82.94 413 GLU A N 1
ATOM 3398 C CA . GLU A 1 413 ? 5.562 -27.398 -15.993 1.00 82.94 413 GLU A CA 1
ATOM 3399 C C . GLU A 1 413 ? 5.987 -26.444 -14.861 1.00 82.94 413 GLU A C 1
ATOM 3401 O O . GLU A 1 413 ? 5.138 -25.832 -14.211 1.00 82.94 413 GLU A O 1
ATOM 3406 N N . ASN A 1 414 ? 7.297 -26.257 -14.661 1.00 91.19 414 ASN A N 1
ATOM 3407 C CA . ASN A 1 414 ? 7.855 -25.362 -13.657 1.00 91.19 414 ASN A CA 1
ATOM 3408 C C . ASN A 1 414 ? 8.449 -24.082 -14.284 1.00 91.19 414 ASN A C 1
ATOM 3410 O O . ASN A 1 414 ? 9.413 -24.108 -15.061 1.00 91.19 414 ASN A O 1
ATOM 3414 N N . VAL A 1 415 ? 7.891 -22.933 -13.885 1.00 89.00 415 VAL A N 1
ATOM 3415 C CA . VAL A 1 415 ? 8.336 -21.597 -14.309 1.00 89.00 415 VAL A CA 1
ATOM 3416 C C . VAL A 1 415 ? 9.776 -21.324 -13.882 1.00 89.00 415 VAL A C 1
ATOM 3418 O O . VAL A 1 415 ? 10.514 -20.734 -14.660 1.00 89.00 415 VAL A O 1
ATOM 3421 N N . GLU A 1 416 ? 10.209 -21.748 -12.695 1.00 89.50 416 GLU A N 1
ATOM 3422 C CA . GLU A 1 416 ? 11.571 -21.498 -12.209 1.00 89.50 416 GLU A CA 1
ATOM 3423 C C . GLU A 1 416 ? 12.612 -22.255 -13.037 1.00 89.50 416 GLU A C 1
ATOM 3425 O O . GLU A 1 416 ? 13.607 -21.660 -13.454 1.00 89.50 416 GLU A O 1
ATOM 3430 N N . THR A 1 417 ? 12.350 -23.525 -13.361 1.00 91.69 417 THR A N 1
ATOM 3431 C CA . THR A 1 417 ? 13.226 -24.322 -14.235 1.00 91.69 417 THR A CA 1
ATOM 3432 C C . THR A 1 417 ? 13.325 -23.699 -15.625 1.00 91.69 417 THR A C 1
ATOM 3434 O O . THR A 1 417 ? 14.422 -23.535 -16.161 1.00 91.69 417 THR A O 1
ATOM 3437 N N . THR A 1 418 ? 12.193 -23.255 -16.180 1.00 93.62 418 THR A N 1
ATOM 3438 C CA . THR A 1 418 ? 12.169 -22.578 -17.485 1.00 93.62 418 THR A CA 1
ATOM 3439 C C . THR A 1 418 ? 12.897 -21.228 -17.432 1.00 93.62 418 THR A C 1
ATOM 3441 O O . THR A 1 418 ? 13.659 -20.900 -18.341 1.00 93.62 418 THR A O 1
ATOM 3444 N N . CYS A 1 419 ? 12.737 -20.460 -16.347 1.00 93.56 419 CYS A N 1
ATOM 3445 C CA . CYS A 1 419 ? 13.484 -19.222 -16.122 1.00 93.56 419 CYS A CA 1
ATOM 3446 C C . CYS A 1 419 ? 14.992 -19.475 -16.053 1.00 93.56 419 CYS A C 1
ATOM 3448 O O . CYS A 1 419 ? 15.745 -18.665 -16.583 1.00 93.56 419 CYS A O 1
ATOM 3450 N N . LYS A 1 420 ? 15.438 -20.583 -15.443 1.00 93.50 420 LYS A N 1
ATOM 3451 C CA . LYS A 1 420 ? 16.865 -20.931 -15.369 1.00 93.50 420 LYS A CA 1
ATOM 3452 C C . LYS A 1 420 ? 17.429 -21.183 -16.767 1.00 93.50 420 LYS A C 1
ATOM 3454 O O . LYS A 1 420 ? 18.482 -20.655 -17.095 1.00 93.50 420 LYS A O 1
ATOM 3459 N N . LYS A 1 421 ? 16.700 -21.915 -17.615 1.00 94.81 421 LYS A N 1
ATOM 3460 C CA . LYS A 1 421 ? 17.090 -22.142 -19.018 1.00 94.81 421 LYS A CA 1
ATOM 3461 C C . LYS A 1 421 ? 17.140 -20.844 -19.815 1.00 94.81 421 LYS A C 1
ATOM 3463 O O . LYS A 1 421 ? 18.117 -20.591 -20.503 1.00 94.81 421 LYS A O 1
ATOM 3468 N N . LEU A 1 422 ? 16.117 -20.000 -19.672 1.00 95.06 422 LEU A N 1
ATOM 3469 C CA . LEU A 1 422 ? 16.102 -18.690 -20.318 1.00 95.06 422 LEU A CA 1
ATOM 3470 C C . LEU A 1 422 ? 17.245 -17.794 -19.838 1.00 95.06 422 LEU A C 1
ATOM 3472 O O . LEU A 1 422 ? 17.751 -17.003 -20.619 1.00 95.06 422 LEU A O 1
ATOM 3476 N N . LEU A 1 423 ? 17.665 -17.912 -18.581 1.00 93.69 423 LEU A N 1
ATOM 3477 C CA . LEU A 1 423 ? 18.781 -17.133 -18.064 1.00 93.69 423 LEU A CA 1
ATOM 3478 C C . LEU A 1 423 ? 20.087 -17.439 -18.806 1.00 93.69 423 LEU A C 1
ATOM 3480 O O . LEU A 1 423 ? 20.802 -16.507 -19.146 1.00 93.69 423 LEU A O 1
ATOM 3484 N N . LEU A 1 424 ? 20.347 -18.716 -19.098 1.00 92.69 424 LEU A N 1
ATOM 3485 C CA . LEU A 1 424 ? 21.518 -19.172 -19.861 1.00 92.69 424 LEU A CA 1
ATOM 3486 C C . LEU A 1 424 ? 21.479 -18.742 -21.336 1.00 92.69 424 LEU A C 1
ATOM 3488 O O . LEU A 1 424 ? 22.501 -18.747 -22.008 1.00 92.69 424 LEU A O 1
ATOM 3492 N N . GLU A 1 425 ? 20.297 -18.384 -21.833 1.00 94.00 425 GLU A N 1
ATOM 3493 C CA . GLU A 1 425 ? 20.089 -17.853 -23.181 1.00 94.00 425 GLU A CA 1
ATOM 3494 C C . GLU A 1 425 ? 20.284 -16.335 -23.262 1.00 94.00 425 GLU A C 1
ATOM 3496 O O . GLU A 1 425 ? 20.241 -15.779 -24.363 1.00 94.00 425 GLU A O 1
ATOM 3501 N N . LEU A 1 426 ? 20.412 -15.649 -22.122 1.00 92.25 426 LEU A N 1
ATOM 3502 C CA . LEU A 1 426 ? 20.786 -14.240 -22.094 1.00 92.25 426 LEU A CA 1
ATOM 3503 C C . LEU A 1 426 ? 22.308 -14.157 -22.195 1.00 92.25 426 LEU A C 1
ATOM 3505 O O . LEU A 1 426 ? 22.996 -14.898 -21.500 1.00 92.25 426 LEU A O 1
ATOM 3509 N N . ASP A 1 427 ? 22.818 -13.233 -23.009 1.00 90.44 427 ASP A N 1
ATOM 3510 C CA . ASP A 1 427 ? 24.255 -12.954 -23.146 1.00 90.44 427 ASP A CA 1
ATOM 3511 C C . ASP A 1 427 ? 24.798 -12.254 -21.881 1.00 90.44 427 ASP A C 1
ATOM 3513 O O . ASP A 1 427 ? 25.206 -11.095 -21.897 1.00 90.44 427 ASP A O 1
ATOM 3517 N N . LEU A 1 428 ? 24.711 -12.942 -20.743 1.00 90.56 428 LEU A N 1
ATOM 3518 C CA . LEU A 1 428 ? 25.158 -12.517 -19.426 1.00 90.56 428 LEU A CA 1
ATOM 3519 C C . LEU A 1 428 ? 26.193 -13.516 -18.914 1.00 90.56 428 LEU A C 1
ATOM 3521 O O . LEU A 1 428 ? 25.997 -14.729 -18.989 1.00 90.56 428 LEU A O 1
ATOM 3525 N N . THR A 1 429 ? 27.261 -13.009 -18.309 1.00 91.69 429 THR A N 1
ATOM 3526 C CA . THR A 1 429 ? 28.210 -13.849 -17.577 1.00 91.69 429 THR A CA 1
ATOM 3527 C C . THR A 1 429 ? 27.591 -14.228 -16.232 1.00 91.69 429 THR A C 1
ATOM 3529 O O . THR A 1 429 ? 27.347 -13.355 -15.395 1.00 91.69 429 THR A O 1
ATOM 3532 N N . ILE A 1 430 ? 27.291 -15.516 -16.038 1.00 92.88 430 ILE A N 1
ATOM 3533 C CA . ILE A 1 430 ? 26.570 -16.026 -14.864 1.00 92.88 430 ILE A CA 1
ATOM 3534 C C . ILE A 1 430 ? 27.488 -16.917 -14.035 1.00 92.88 430 ILE A C 1
ATOM 3536 O O . ILE A 1 430 ? 27.984 -17.931 -14.521 1.00 92.88 430 ILE A O 1
ATOM 3540 N N . GLU A 1 431 ? 27.639 -16.583 -12.758 1.00 93.50 431 GLU A N 1
ATOM 3541 C CA . GLU A 1 431 ? 28.291 -17.437 -11.770 1.00 93.50 431 GLU A CA 1
ATOM 3542 C C . GLU A 1 431 ? 27.246 -18.028 -10.819 1.00 93.50 431 GLU A C 1
ATOM 3544 O O . GLU A 1 431 ? 26.506 -17.318 -10.130 1.00 93.50 431 GLU A O 1
ATOM 3549 N N . GLU A 1 432 ? 27.174 -19.356 -10.788 1.00 94.44 432 GLU A N 1
ATOM 3550 C CA . GLU A 1 432 ? 26.337 -20.098 -9.852 1.00 94.44 432 GLU A CA 1
ATOM 3551 C C . GLU A 1 432 ? 27.058 -20.221 -8.499 1.00 94.44 432 GLU A C 1
ATOM 3553 O O . GLU A 1 432 ? 28.167 -20.742 -8.419 1.00 94.44 432 GLU A O 1
ATOM 3558 N N . SER A 1 433 ? 26.426 -19.763 -7.416 1.00 93.94 433 SER A N 1
ATOM 3559 C CA . SER A 1 433 ? 26.944 -19.921 -6.050 1.00 93.94 433 SER A CA 1
ATOM 3560 C C . SER A 1 433 ? 25.849 -20.355 -5.080 1.00 93.94 433 SER A C 1
ATOM 3562 O O . SER A 1 433 ? 24.660 -20.240 -5.370 1.00 93.94 433 SER A O 1
ATOM 3564 N N . LEU A 1 434 ? 26.240 -20.868 -3.915 1.00 93.50 434 LEU A N 1
ATOM 3565 C CA . LEU A 1 434 ? 25.314 -21.163 -2.826 1.00 93.50 434 LEU A CA 1
ATOM 3566 C C . LEU A 1 434 ? 25.414 -20.063 -1.773 1.00 93.50 434 LEU A C 1
ATOM 3568 O O . LEU A 1 434 ? 26.512 -19.658 -1.388 1.00 93.50 434 LEU A O 1
ATOM 3572 N N . ASP A 1 435 ? 24.272 -19.586 -1.281 1.00 88.00 435 ASP A N 1
ATOM 3573 C CA . ASP A 1 435 ? 24.268 -18.681 -0.138 1.00 88.00 435 ASP A CA 1
ATOM 3574 C C . ASP A 1 435 ? 24.599 -19.422 1.171 1.00 88.00 435 ASP A C 1
ATOM 3576 O O . ASP A 1 435 ? 24.724 -20.647 1.228 1.00 88.00 435 ASP A O 1
ATOM 3580 N N . LYS A 1 436 ? 24.720 -18.670 2.272 1.00 86.31 436 LYS A N 1
ATOM 3581 C CA . LYS A 1 436 ? 25.031 -19.219 3.608 1.00 86.31 436 LYS A CA 1
ATOM 3582 C C . LYS A 1 436 ? 24.016 -20.261 4.107 1.00 86.31 436 LYS A C 1
ATOM 3584 O O . LYS A 1 436 ? 24.282 -20.922 5.108 1.00 86.31 436 LYS A O 1
ATOM 3589 N N . ASN A 1 437 ? 22.852 -20.369 3.468 1.00 84.81 437 ASN A N 1
ATOM 3590 C CA . ASN A 1 437 ? 21.794 -21.319 3.797 1.00 84.81 437 ASN A CA 1
ATOM 3591 C C . ASN A 1 437 ? 21.750 -22.513 2.831 1.00 84.81 437 ASN A C 1
ATOM 3593 O O . ASN A 1 437 ? 20.904 -23.387 3.020 1.00 84.81 437 ASN A O 1
ATOM 3597 N N . GLY A 1 438 ? 22.636 -22.558 1.831 1.00 90.62 438 GLY A N 1
ATOM 3598 C CA . GLY A 1 438 ? 22.635 -23.568 0.776 1.00 90.62 438 GLY A CA 1
ATOM 3599 C C . GLY A 1 438 ? 21.653 -23.279 -0.361 1.00 90.62 438 GLY A C 1
ATOM 3600 O O . GLY A 1 438 ? 21.418 -24.166 -1.176 1.00 90.62 438 GLY A O 1
ATOM 3601 N N . ASP A 1 439 ? 21.070 -22.075 -0.437 1.00 88.88 439 ASP A N 1
ATOM 3602 C CA . ASP A 1 439 ? 20.184 -21.721 -1.549 1.00 88.88 439 ASP A CA 1
ATOM 3603 C C . ASP A 1 439 ? 21.006 -21.310 -2.776 1.00 88.88 439 ASP A C 1
ATOM 3605 O O . ASP A 1 439 ? 21.936 -20.507 -2.669 1.00 88.88 439 ASP A O 1
ATOM 3609 N N . GLN A 1 440 ? 20.604 -21.779 -3.958 1.00 93.00 440 GLN A N 1
ATOM 3610 C CA . GLN A 1 440 ? 21.235 -21.392 -5.219 1.00 93.00 440 GLN A CA 1
ATOM 3611 C C . GLN A 1 440 ? 21.047 -19.897 -5.519 1.00 93.00 440 GLN A C 1
ATOM 3613 O O . GLN A 1 440 ? 19.932 -19.357 -5.499 1.00 93.00 440 GLN A O 1
ATOM 3618 N N . LYS A 1 441 ? 22.157 -19.249 -5.863 1.00 94.00 441 LYS A N 1
ATOM 3619 C CA . LYS A 1 441 ? 22.279 -17.860 -6.290 1.00 94.00 441 LYS A CA 1
ATOM 3620 C C . LYS A 1 441 ? 22.941 -17.774 -7.658 1.00 94.00 441 LYS A C 1
ATOM 3622 O O . LYS A 1 441 ? 23.751 -18.623 -8.026 1.00 94.00 441 LYS A O 1
ATOM 3627 N N . TYR A 1 442 ? 22.578 -16.723 -8.382 1.00 94.12 442 TYR A N 1
ATOM 3628 C CA . TYR A 1 442 ? 23.126 -16.367 -9.685 1.00 94.12 442 TYR A CA 1
ATOM 3629 C C . TYR A 1 442 ? 23.749 -14.977 -9.566 1.00 94.12 442 TYR A C 1
ATOM 3631 O O . TYR A 1 442 ? 23.031 -13.990 -9.357 1.00 94.12 442 TYR A O 1
ATOM 3639 N N . LEU A 1 443 ? 25.075 -14.909 -9.616 1.00 92.44 443 LEU A N 1
ATOM 3640 C CA . LEU A 1 443 ? 25.816 -13.658 -9.707 1.00 92.44 443 LEU A CA 1
ATOM 3641 C C . LEU A 1 443 ? 26.013 -13.317 -11.178 1.00 92.44 443 LEU A C 1
ATOM 3643 O O . LEU A 1 443 ? 26.197 -14.198 -12.012 1.00 92.44 443 LEU A O 1
ATOM 3647 N N . PHE A 1 444 ? 25.955 -12.027 -11.473 1.00 90.12 444 PHE A N 1
ATOM 3648 C CA . PHE A 1 444 ? 26.118 -11.503 -12.817 1.00 90.12 444 PHE A CA 1
ATOM 3649 C C . PHE A 1 444 ? 27.285 -10.529 -12.796 1.00 90.12 444 PHE A C 1
ATOM 3651 O O . PHE A 1 444 ? 27.295 -9.610 -11.971 1.00 90.12 444 PHE A O 1
ATOM 3658 N N . SER A 1 445 ? 28.244 -10.723 -13.689 1.00 82.81 445 SER A N 1
ATOM 3659 C CA . SER A 1 445 ? 29.289 -9.742 -13.968 1.00 82.81 445 SER A CA 1
ATOM 3660 C C . SER A 1 445 ? 28.945 -8.979 -15.243 1.00 82.81 445 SER A C 1
ATOM 3662 O O . SER A 1 445 ? 28.267 -9.497 -16.135 1.00 82.81 445 SER A O 1
ATOM 3664 N N . GLU A 1 446 ? 29.357 -7.713 -15.311 1.00 66.19 446 GLU A N 1
ATOM 3665 C CA . GLU A 1 446 ? 29.306 -6.977 -16.571 1.00 66.19 446 GLU A CA 1
ATOM 3666 C C . GLU A 1 446 ? 30.247 -7.688 -17.547 1.00 66.19 446 GLU A C 1
ATOM 3668 O O . GLU A 1 446 ? 31.421 -7.905 -17.246 1.00 66.19 446 GLU A O 1
ATOM 3673 N N . SER A 1 447 ? 29.708 -8.135 -18.680 1.00 61.47 447 SER A N 1
ATOM 3674 C CA . SER A 1 447 ? 30.520 -8.612 -19.793 1.00 61.47 447 SER A CA 1
ATOM 3675 C C . SER A 1 447 ? 31.408 -7.445 -20.230 1.00 61.47 447 SER A C 1
ATOM 3677 O O . SER A 1 447 ? 30.875 -6.391 -20.579 1.00 61.47 447 SER A O 1
ATOM 3679 N N . ASN A 1 448 ? 32.731 -7.612 -20.111 1.00 48.84 448 ASN A N 1
ATOM 3680 C CA . ASN A 1 448 ? 33.723 -6.613 -20.527 1.00 48.84 448 ASN A CA 1
ATOM 3681 C C . ASN A 1 448 ? 33.547 -6.187 -21.985 1.00 48.84 448 ASN A C 1
ATOM 3683 O O . ASN A 1 448 ? 33.242 -7.074 -22.819 1.00 48.84 448 ASN A O 1
#

Solvent-accessible surface area (backbone atoms only — not comparable to full-atom values): 27933 Å² total; per-residue (Å²): 134,89,86,82,90,82,87,82,84,86,77,94,79,89,88,89,79,89,89,89,84,76,77,82,64,70,67,56,61,64,55,48,61,55,52,71,79,61,62,72,79,64,54,69,67,58,51,59,74,43,39,66,61,47,49,50,31,48,33,38,64,70,43,74,72,70,63,73,73,49,75,86,77,83,76,54,74,68,52,50,51,57,46,39,74,77,44,58,41,16,76,74,78,69,44,62,63,43,93,94,34,39,73,35,90,42,51,50,43,48,38,69,53,53,23,59,81,42,75,96,28,49,44,71,35,27,46,66,60,50,53,20,50,52,50,44,46,41,61,72,63,72,56,81,50,52,68,61,53,46,71,42,53,72,79,46,46,68,58,53,46,50,51,47,48,43,45,47,27,67,74,76,36,69,94,52,44,75,70,39,42,70,60,50,49,48,32,18,72,59,60,74,47,63,67,75,68,61,49,67,66,46,60,76,69,59,75,73,70,58,69,73,54,55,57,59,50,55,67,63,59,70,81,72,81,84,81,88,86,90,76,88,86,85,88,83,90,84,85,88,86,88,84,88,85,86,89,78,82,87,75,80,81,72,84,81,80,78,73,79,37,80,41,93,72,80,79,65,60,67,63,47,43,66,79,64,56,83,56,67,82,40,52,64,59,52,52,51,52,54,51,48,53,36,47,79,48,68,16,69,64,54,66,55,53,49,38,30,77,77,66,72,40,62,70,86,58,51,71,70,54,52,36,53,50,50,54,52,49,44,50,55,55,51,61,73,72,71,70,75,91,87,76,80,84,72,68,90,64,76,66,71,72,64,55,49,66,58,44,41,53,52,51,48,51,60,52,57,72,44,51,83,39,85,89,30,70,82,26,42,42,58,70,60,53,42,49,58,50,49,55,54,33,58,71,42,73,49,52,68,55,58,48,31,46,58,66,74,34,78,69,54,100,46,66,56,64,35,41,55,56,48,53,74,69,28,102,61,49,72,45,80,44,65,47,102,84,68,48,68,23,42,35,74,54,83,77,127

Foldseek 3Di:
DDDDDDDDDDDDDDDPDDDDDPPPPPVLVVLLVVLLVPLDQFDPVLCVVCVVVLVQLVCVLVCVPVDDQEDDDADDPVSQVVQCVVPQAALQFRHGDDPVWHKDWDFLQDSLSPGYPDPVGIHIHTPQLVVLLVVLLCSQQVDSHSVVVSLCPPSSSSSSSLSSSCSCCLRPNVVCCVSNVVSQVSSCVSRVDHSNPVVVVCVVVPPPDPVVVCVVVVVVPVPDDDDDDDDDDDDDDDDDDDDDDDDDDDDPPDPPPPPFDFFPDQDPPLVCLQVPPDFLVCVVVVLVVRCVVCVVRVGDDHPQCSCCPVPVHHSPDDSNRVRVVSVVSNCVVVVVVPDDDDDDPDPDDQLDQDQLVVVLVVLVCLLVVSCPRPVAVVADALVRSLVSLVVSCVSNVHDPQVSLVSNVFHDDPDSSVSSVVSVVSRPWDWDWDADPVRGIGIDTDPDD